Protein AF-A0A1I7U1T1-F1 (afdb_monomer)

Foldseek 3Di:
DPAWAWDDDPQFKIWTDRPDDDIQIEGEDQDDPDDDWDWDDFPNDTWTWDQDPRNYIYIHDPDRRVCVVSVVVVVCVVVVNDHDDPDDDLVVDDLVVNLVVLQPDDPLRLVVQLQVDVSSLVSSQVRYDQDPQWAWEDEQFWIWTDDPPDIAIEGEAADDPDDADWTQQLHRIWGKDDDPVHSYIYTHDNGSNVVRVSNQVSCCSRNVDAHAEYEAEAPVSVVSVVVSCVVPVAHQEYEYAYAPPDPHHDDLVNVVCCLLVDPHQEYEYAYHDPDAREDQQQQDEHQYYYYQHDQRDALNNVQNYQYQEYYYHYHADELLSQLVNVVSVLAVTNVNYFKYKHFHPDDDVCNNCPPFPWDKDQLAWEDDVDIDGIFTWGAHPVGWIKTWDDPVRMIIIGTDDSVRDSYHYPPPD

Nearest PDB structures (foldseek):
  2a19-assembly1_A  TM=2.020E-01  e=6.392E-01  Saccharomyces cerevisiae
  9dh3-assembly1_D  TM=4.709E-01  e=7.051E+00  Homo sapiens
  4ixn-assembly1_A  TM=2.475E-01  e=5.082E+00  Escherichia coli K-12

InterPro domains:
  IPR001810 F-box domain [PF00646] (90-131)
  IPR001810 F-box domain [PS50181] (87-138)
  IPR012885 Sdz-33, F-box domain [PF07735] (289-342)

pLDDT: mean 84.02, std 12.21, range [40.25, 98.19]

Radius of gyration: 30.47 Å; Cα contacts (8 Å, |Δi|>4): 760; chains: 1; bounding box: 80×49×73 Å

Solvent-accessible surface area (backbone atoms only — not comparable to full-atom values): 22756 Å² total; per-residue (Å²): 131,92,60,51,41,74,47,74,56,78,71,47,30,38,34,40,35,58,88,60,97,66,54,42,35,39,39,53,37,76,73,84,90,69,89,89,58,47,77,49,74,58,96,90,40,81,35,43,32,46,80,48,99,74,49,32,36,40,36,51,34,98,59,49,62,77,49,42,54,58,53,50,50,53,49,26,63,76,69,70,40,72,81,78,77,83,80,81,58,70,94,72,49,58,68,69,60,42,27,56,54,47,58,70,44,53,74,45,56,48,49,57,49,30,37,75,35,75,67,41,29,52,49,49,45,71,49,40,72,82,70,88,60,63,42,30,36,37,36,53,37,29,44,35,43,32,47,81,93,46,62,29,40,37,38,33,36,65,60,67,92,68,92,57,53,74,36,44,57,78,79,45,78,30,40,40,51,72,47,96,90,46,57,37,38,39,40,36,21,91,50,21,50,58,44,32,53,40,46,51,53,41,47,28,66,51,67,71,50,66,68,34,29,45,44,27,65,37,60,75,24,53,57,55,50,53,54,49,45,73,77,36,90,68,41,51,31,40,35,41,41,41,50,74,89,45,95,57,65,66,54,70,67,59,53,49,49,53,63,71,67,54,79,33,43,23,42,38,36,31,39,43,68,90,60,95,56,75,70,83,62,43,77,46,74,34,48,32,43,35,34,61,33,42,72,49,78,48,66,62,29,62,60,42,28,44,27,29,30,41,39,36,65,55,38,59,39,46,32,53,52,50,27,52,51,52,52,41,40,43,74,63,37,49,83,63,45,41,39,40,36,38,27,40,72,58,93,45,65,68,52,36,45,62,95,53,82,64,45,81,36,68,77,40,32,39,39,60,102,54,82,44,66,46,28,39,33,38,69,26,90,88,76,50,44,32,35,34,46,76,58,87,54,37,39,42,38,37,46,54,60,92,85,64,60,48,67,45,74,64,86,82,123

Organism: NCBI:txid1561998

Secondary structure (DSSP, 8-state):
----EEEE-TTSEEEEE-SSS-EEEEEEESS---SS-EEEEETTEEEEEEEETTTEEEEE-SSHHHHHHHHHHHHHHHHT---------GGGS-HHHHHHHHHHS-HHHHHHHHHH-HHHHHHHHHHS---S-EEEEEETTEEEEEETTEEEEEEEEE--SS--EEEEETTEEEEEEEETTTTEEEEEESSHHHHHHHHHHHHHHHH---EEEEEE-STTHHHHHHHHHHHSS--SEEEEEEETTSSSPPPHHHHHHHHHH---SEEEEEEE-SS----S----B-SEEEEEE-S---HHHHHH-B-SEEEEEEEEE-HHHHHHHHHHHHTT-STT--EEEEEES---HHHHHTT---EEEEEEEEESSSEEEEEEEEE-TTS-EEEEEEETTEEEEEEPPTT--SEEE-TT-

Sequence (413 aa):
MKNLRIITIGNFKFQINDGDINNLEFHQSSEILNRDLKEMVIDGNSIRYELKEDNIVTTYWTAPVDRTMDLIEYISDLFNIQVEVISFYLFRLPHIVSKMIIDSMNAYEQLLISLCSRRAFSVIKSLRRKSKDFIMKVHNDRVFILEGAEQLVSTQLVQDSKRREIVKVNGRPTSFSCNAWKPSIQTYWEEPVVGTKELIEHMTSLFGVQVNSVLISNNSGTELLNWVLRRQRTIVMLQVSFSDSTEKQFEPEDLKNLIMECAAAKIQLTIQHSKPFEIQDLHKRFKVFQSLRGTWITVDNLMTLDCICIVIKEKRFTCAEMNRFIKHWVNGGSPRLKVFQVKLTEENDEALFEGIDAQWNIEKVCVSESRHNGFFEVFRSDGRTAGFQIYFPFFWFGVWPIDNRNLFELGVF

Mean predicted aligned error: 13.27 Å

Structure (mmCIF, N/CA/C/O backbone):
data_AF-A0A1I7U1T1-F1
#
_entry.id   AF-A0A1I7U1T1-F1
#
loop_
_atom_site.group_PDB
_atom_site.id
_atom_site.type_symbol
_atom_site.label_atom_id
_atom_site.label_alt_id
_atom_site.label_comp_id
_atom_site.label_asym_id
_atom_site.label_entity_id
_atom_site.label_seq_id
_atom_site.pdbx_PDB_ins_code
_atom_site.Cartn_x
_atom_site.Cartn_y
_atom_site.Cartn_z
_atom_site.occupancy
_atom_site.B_iso_or_equiv
_atom_site.auth_seq_id
_atom_site.auth_comp_id
_atom_site.auth_asym_id
_atom_site.auth_atom_id
_atom_site.pdbx_PDB_model_num
ATOM 1 N N . MET A 1 1 ? -52.903 15.370 36.433 1.00 52.78 1 MET A N 1
ATOM 2 C CA . MET A 1 1 ? -52.805 14.228 35.507 1.00 52.78 1 MET A CA 1
ATOM 3 C C . MET A 1 1 ? -51.846 13.241 36.143 1.00 52.78 1 MET A C 1
ATOM 5 O O . MET A 1 1 ? -50.659 13.526 36.229 1.00 52.78 1 MET A O 1
ATOM 9 N N . LYS A 1 2 ? -52.364 12.200 36.801 1.00 50.09 2 LYS A N 1
ATOM 10 C CA . LYS A 1 2 ? -51.526 11.161 37.416 1.00 50.09 2 LYS A CA 1
ATOM 11 C C . LYS A 1 2 ? -51.471 10.040 36.385 1.00 50.09 2 LYS A C 1
ATOM 13 O O . LYS A 1 2 ? -52.471 9.339 36.298 1.00 50.09 2 LYS A O 1
ATOM 18 N N . ASN A 1 3 ? -50.349 9.937 35.660 1.00 62.47 3 ASN A N 1
ATOM 19 C CA . ASN A 1 3 ? -49.957 8.896 34.680 1.00 62.47 3 ASN A CA 1
ATOM 20 C C . ASN A 1 3 ? -49.601 9.400 33.264 1.00 62.47 3 ASN A C 1
ATOM 22 O O . ASN A 1 3 ? -49.667 8.623 32.313 1.00 62.47 3 ASN A O 1
ATOM 26 N N . LEU A 1 4 ? -49.125 10.640 33.121 1.00 66.25 4 LEU A N 1
ATOM 27 C CA . LEU A 1 4 ? -48.494 11.076 31.874 1.00 66.25 4 LEU A CA 1
ATOM 28 C C . LEU A 1 4 ? -47.218 10.259 31.595 1.00 66.25 4 LEU A C 1
ATOM 30 O O . LEU A 1 4 ? -46.378 10.092 32.480 1.00 66.25 4 LEU A O 1
ATOM 34 N N . ARG A 1 5 ? -47.072 9.754 30.367 1.00 67.62 5 ARG A N 1
ATOM 35 C CA . ARG A 1 5 ? -45.897 9.020 29.870 1.00 67.62 5 ARG A CA 1
ATOM 36 C C . ARG A 1 5 ? -45.367 9.670 28.600 1.00 67.62 5 ARG A C 1
ATOM 38 O O . ARG A 1 5 ? -46.158 10.061 27.744 1.00 67.62 5 ARG A O 1
ATOM 45 N N . ILE A 1 6 ? -44.042 9.719 28.464 1.00 72.75 6 ILE A N 1
ATOM 46 C CA . ILE A 1 6 ? -43.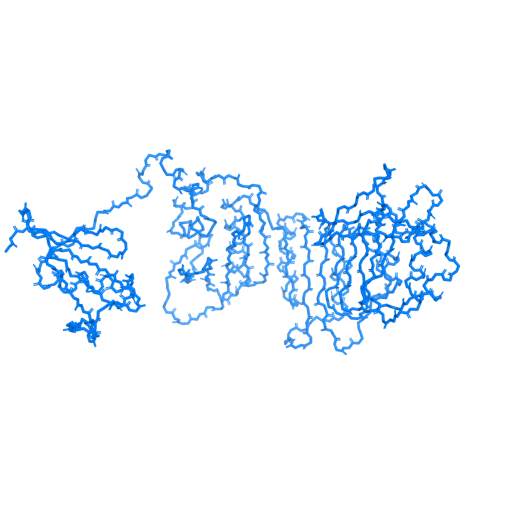366 10.115 27.223 1.00 72.75 6 ILE A CA 1
ATOM 47 C C . ILE A 1 6 ? -42.885 8.862 26.492 1.00 72.75 6 ILE A C 1
ATOM 49 O O . ILE A 1 6 ? -42.247 7.998 27.089 1.00 72.75 6 ILE A O 1
ATOM 53 N N . ILE A 1 7 ? -43.173 8.771 25.194 1.00 69.56 7 ILE A N 1
ATOM 54 C CA . ILE A 1 7 ? -42.698 7.694 24.317 1.00 69.56 7 ILE A CA 1
ATOM 55 C C . ILE A 1 7 ? -41.944 8.321 23.149 1.00 69.56 7 ILE A C 1
ATOM 57 O O . ILE A 1 7 ? -42.519 9.116 22.407 1.00 69.56 7 ILE A O 1
ATOM 61 N N . THR A 1 8 ? -40.678 7.953 22.955 1.00 66.75 8 THR A N 1
ATOM 62 C CA . THR A 1 8 ? -39.894 8.360 21.781 1.00 66.75 8 THR A CA 1
ATOM 63 C C . THR A 1 8 ? -40.108 7.379 20.624 1.00 66.75 8 THR A C 1
ATOM 65 O O . THR A 1 8 ? -40.184 6.165 20.814 1.00 66.75 8 THR A O 1
ATOM 68 N N . ILE A 1 9 ? -40.241 7.901 19.405 1.00 64.00 9 ILE A N 1
ATOM 69 C CA . ILE A 1 9 ? -40.430 7.128 18.172 1.00 64.00 9 ILE A CA 1
ATOM 70 C C . ILE A 1 9 ? -39.353 7.582 17.184 1.00 64.00 9 ILE A C 1
ATOM 72 O O . ILE A 1 9 ? -39.501 8.579 16.479 1.00 64.00 9 ILE A O 1
ATOM 76 N N . GLY A 1 10 ? -38.237 6.852 17.149 1.00 62.84 10 GLY A N 1
ATOM 77 C CA . GLY A 1 10 ? -37.040 7.289 16.426 1.00 62.84 10 GLY A CA 1
ATOM 78 C C . GLY A 1 10 ? -36.403 8.530 17.063 1.00 62.84 10 GLY A C 1
ATOM 79 O O . GLY A 1 10 ? -36.582 8.784 18.251 1.00 62.84 10 GLY A O 1
ATOM 80 N N . ASN A 1 11 ? -35.656 9.302 16.269 1.00 64.94 11 ASN A N 1
ATOM 81 C CA . ASN A 1 11 ? -34.857 10.428 16.776 1.00 64.94 11 ASN A CA 1
ATOM 82 C C . ASN A 1 11 ? -35.564 11.790 16.709 1.00 64.94 11 ASN A C 1
ATOM 84 O O . ASN A 1 11 ? -35.043 12.756 17.244 1.00 64.94 11 ASN A O 1
ATOM 88 N N . PHE A 1 12 ? -36.707 11.892 16.024 1.00 70.06 12 PHE A N 1
ATOM 89 C CA . PHE A 1 12 ? -37.331 13.183 15.681 1.00 70.06 12 PHE A CA 1
ATOM 90 C C . PHE A 1 12 ? -38.792 13.294 16.111 1.00 70.06 12 PHE A C 1
ATOM 92 O O . PHE A 1 12 ? -39.474 14.257 15.759 1.00 70.06 12 PHE A O 1
ATOM 99 N N . LYS A 1 13 ? -39.294 12.292 16.834 1.00 75.62 13 LYS A N 1
ATOM 100 C CA . LYS A 1 13 ? -40.685 12.236 17.258 1.00 75.62 13 LYS A CA 1
ATOM 101 C C . LYS A 1 13 ? -40.793 11.688 18.670 1.00 75.62 13 LYS A C 1
ATOM 103 O O . LYS A 1 13 ? -40.161 10.688 19.005 1.00 75.62 13 LYS A O 1
ATOM 108 N N . PHE A 1 14 ? -41.637 12.310 19.480 1.00 75.69 14 PHE A N 1
ATOM 109 C CA . PHE A 1 14 ? -42.070 11.743 20.752 1.00 75.69 14 PHE A CA 1
ATOM 110 C C . PHE A 1 14 ? -43.516 12.135 21.054 1.00 75.69 14 PHE A C 1
ATOM 112 O O . PHE A 1 14 ? -44.048 13.083 20.484 1.00 75.69 14 PHE A O 1
ATOM 119 N N . GLN A 1 15 ? -44.176 11.367 21.911 1.00 78.75 15 GLN A N 1
ATOM 120 C CA . GLN A 1 15 ? -45.582 11.544 22.267 1.00 78.75 15 GLN A CA 1
ATOM 121 C C . GLN A 1 15 ? -45.732 11.637 23.781 1.00 78.75 15 GLN A C 1
ATOM 123 O O . GLN A 1 15 ? -45.033 10.927 24.504 1.00 78.75 15 GLN A O 1
ATOM 128 N N . ILE A 1 16 ? -46.665 12.472 24.238 1.00 75.31 16 ILE A N 1
ATOM 129 C CA . ILE A 1 16 ? -47.130 12.529 25.626 1.00 75.31 16 ILE A CA 1
ATOM 130 C C . ILE A 1 16 ? -48.532 11.923 25.682 1.00 75.31 16 ILE A C 1
ATOM 132 O O . ILE A 1 16 ? -49.411 12.342 24.927 1.00 75.31 16 ILE A O 1
ATOM 136 N N . ASN A 1 17 ? -48.741 10.957 26.574 1.00 72.44 17 ASN A N 1
ATOM 137 C CA . ASN A 1 17 ? -50.009 10.241 26.729 1.00 72.44 17 ASN A CA 1
ATOM 138 C C . ASN A 1 17 ? -50.405 10.150 28.217 1.00 72.44 17 ASN A C 1
ATOM 140 O O . ASN A 1 17 ? -49.553 9.800 29.029 1.00 72.44 17 ASN A O 1
ATOM 144 N N . ASP A 1 18 ? -51.666 10.436 28.570 1.00 68.94 18 ASP A N 1
ATOM 145 C CA . ASP A 1 18 ? -52.227 10.325 29.943 1.00 68.94 18 ASP A CA 1
ATOM 146 C C . ASP A 1 18 ? -53.026 9.022 30.183 1.00 68.94 18 ASP A C 1
ATOM 148 O O . ASP A 1 18 ? -53.716 8.865 31.185 1.00 68.94 18 ASP A O 1
ATOM 152 N N . GLY A 1 19 ? -52.971 8.066 29.253 1.00 61.00 19 GLY A N 1
ATOM 153 C CA . GLY A 1 19 ? -53.691 6.790 29.318 1.00 61.00 19 GLY A CA 1
ATOM 154 C C . GLY A 1 19 ? -55.063 6.781 28.634 1.00 61.00 19 GLY A C 1
ATOM 155 O O . GLY A 1 19 ? -55.528 5.700 28.282 1.00 61.00 19 GLY A O 1
ATOM 156 N N . ASP A 1 20 ? -55.653 7.947 28.355 1.00 54.53 20 ASP A N 1
ATOM 157 C CA . ASP A 1 20 ? -56.870 8.122 27.550 1.00 54.53 20 ASP A CA 1
ATOM 158 C C . ASP A 1 20 ? -56.572 9.012 26.333 1.00 54.53 20 ASP A C 1
ATOM 160 O O . ASP A 1 20 ? -56.052 10.105 26.520 1.00 54.53 20 ASP A O 1
ATOM 164 N N . ILE A 1 21 ? -56.911 8.506 25.131 1.00 52.06 21 ILE A N 1
ATOM 165 C CA . ILE A 1 21 ? -57.000 9.006 23.722 1.00 52.06 21 ILE A CA 1
ATOM 166 C C . ILE A 1 21 ? -56.372 10.374 23.310 1.00 52.06 21 ILE A C 1
ATOM 168 O O . ILE A 1 21 ? -56.041 10.553 22.138 1.00 52.06 21 ILE A O 1
ATOM 172 N N . ASN A 1 22 ? -56.142 11.328 24.205 1.00 56.62 22 ASN A N 1
ATOM 173 C CA . ASN A 1 22 ? -55.476 12.603 23.944 1.00 56.62 22 ASN A CA 1
ATOM 174 C C . ASN A 1 22 ? -53.946 12.444 23.923 1.00 56.62 22 ASN A C 1
ATOM 176 O O . ASN A 1 22 ? -53.272 12.605 24.940 1.00 56.62 22 ASN A O 1
ATOM 180 N N . ASN A 1 23 ? -53.397 12.161 22.741 1.00 68.12 23 ASN A N 1
ATOM 181 C CA . ASN A 1 23 ? -51.955 12.157 22.502 1.00 68.12 23 ASN A CA 1
ATOM 182 C C . ASN A 1 23 ? -51.503 13.540 22.015 1.00 68.12 23 ASN A C 1
ATOM 184 O O . ASN A 1 23 ? -51.962 13.996 20.969 1.00 68.12 23 ASN A O 1
ATOM 188 N N . LEU A 1 24 ? -50.588 14.186 22.744 1.00 77.94 24 LEU A N 1
ATOM 189 C CA . LEU A 1 24 ? -49.848 15.337 22.220 1.00 77.94 24 LEU A CA 1
ATOM 190 C C . LEU A 1 24 ? -48.584 14.804 21.544 1.00 77.94 24 LEU A C 1
ATOM 192 O O . LEU A 1 24 ? -47.778 14.116 22.174 1.00 77.94 24 LEU A O 1
ATOM 196 N N . GLU A 1 25 ? -48.424 15.079 20.258 1.00 81.31 25 GLU A N 1
ATOM 197 C CA . GLU A 1 25 ? -47.352 14.517 19.444 1.00 81.31 25 GLU A CA 1
ATOM 198 C C . GLU A 1 25 ? -46.368 15.606 19.033 1.00 81.31 25 GLU A C 1
ATOM 200 O O . GLU A 1 25 ? -46.745 16.616 18.454 1.00 81.31 25 GLU A O 1
ATOM 205 N N . PHE A 1 26 ? -45.089 15.397 19.310 1.00 80.56 26 PHE A N 1
ATOM 206 C CA . PHE A 1 26 ? -44.037 16.339 18.969 1.00 80.56 26 PHE A CA 1
ATOM 207 C C . PHE A 1 26 ? -43.254 15.824 17.780 1.00 80.56 26 PHE A C 1
ATOM 209 O O . PHE A 1 26 ? -42.728 14.711 17.806 1.00 80.56 26 PHE A O 1
ATOM 216 N N . HIS A 1 27 ? -43.173 16.645 16.740 1.00 81.31 27 HIS A N 1
ATOM 217 C CA . HIS A 1 27 ? -42.327 16.433 15.572 1.00 81.31 27 HIS A CA 1
ATOM 218 C C . HIS A 1 27 ? -41.188 17.428 15.588 1.00 81.31 27 HIS A C 1
ATOM 220 O O . HIS A 1 27 ? -41.337 18.570 16.028 1.00 81.31 27 HIS A O 1
ATOM 226 N N . GLN A 1 28 ? -40.060 17.006 15.046 1.00 76.19 28 GLN A N 1
ATOM 227 C CA . GLN A 1 28 ? -38.912 17.868 14.873 1.00 76.19 28 GLN A CA 1
ATOM 228 C C . GLN A 1 28 ? -38.510 17.918 13.417 1.00 76.19 28 GLN A C 1
ATOM 230 O O . GLN A 1 28 ? -38.406 16.892 12.747 1.00 76.19 28 GLN A O 1
ATOM 235 N N . SER A 1 29 ? -38.275 19.133 12.942 1.00 73.50 29 SER A N 1
ATOM 236 C CA . SER A 1 29 ? -37.870 19.388 11.569 1.00 73.50 29 SER A CA 1
ATOM 237 C C . SER A 1 29 ? -36.747 20.415 11.536 1.00 73.50 29 SER A C 1
ATOM 239 O O . SER A 1 29 ? -36.718 21.352 12.332 1.00 73.50 29 SER A O 1
ATOM 241 N N . SER A 1 30 ? -35.826 20.261 10.591 1.00 71.69 30 SER A N 1
ATOM 242 C CA . SER A 1 30 ? -34.858 21.302 10.230 1.00 71.69 30 SER A CA 1
ATOM 243 C C . SER A 1 30 ? -35.383 22.242 9.139 1.00 71.69 30 SER A C 1
ATOM 245 O O . SER A 1 30 ? -34.770 23.270 8.863 1.00 71.69 30 SER A O 1
ATOM 247 N N . GLU A 1 31 ? -36.508 21.904 8.507 1.00 68.50 31 GLU A N 1
ATOM 248 C CA . GLU A 1 31 ? -37.096 22.654 7.398 1.00 68.50 31 GLU A CA 1
ATOM 249 C C . GLU A 1 31 ? -38.289 23.481 7.873 1.00 68.50 31 GLU A C 1
ATOM 251 O O . GLU A 1 31 ? -39.312 22.934 8.284 1.00 68.50 31 GLU A O 1
ATOM 256 N N . ILE A 1 32 ? -38.160 24.807 7.793 1.00 70.12 32 ILE A N 1
ATOM 257 C CA . ILE A 1 32 ? -39.227 25.756 8.116 1.00 70.12 32 ILE A CA 1
ATOM 258 C C . ILE A 1 32 ? -40.143 25.898 6.896 1.00 70.12 32 ILE A C 1
ATOM 260 O O . ILE A 1 32 ? -39.775 26.529 5.906 1.00 70.12 32 ILE A O 1
ATOM 264 N N . LEU A 1 33 ? -41.339 25.311 6.971 1.00 61.72 33 LEU A N 1
ATOM 265 C CA . LEU A 1 33 ? -42.315 25.310 5.873 1.00 61.72 33 LEU A CA 1
ATOM 266 C C . LEU A 1 33 ? -43.307 26.485 5.936 1.00 61.72 33 LEU A C 1
ATOM 268 O O . LEU A 1 33 ? -43.929 26.810 4.927 1.00 61.72 33 LEU A O 1
ATOM 272 N N . ASN A 1 34 ? -43.439 27.140 7.093 1.00 64.88 34 ASN A N 1
ATOM 273 C CA . ASN A 1 34 ? -44.431 28.185 7.345 1.00 64.88 34 ASN A CA 1
ATOM 274 C C . ASN A 1 34 ? -43.779 29.471 7.889 1.00 64.88 34 ASN A C 1
ATOM 276 O O . ASN A 1 34 ? -42.744 29.411 8.553 1.00 64.88 34 ASN A O 1
ATOM 280 N N . ARG A 1 35 ? -44.354 30.645 7.587 1.00 60.69 35 ARG A N 1
ATOM 281 C CA . ARG A 1 35 ? -43.779 31.956 7.965 1.00 60.69 35 ARG A CA 1
ATOM 282 C C . ARG A 1 35 ? -44.313 32.506 9.291 1.00 60.69 35 ARG A C 1
ATOM 284 O O . ARG A 1 35 ? -43.592 33.258 9.940 1.00 60.69 35 ARG A O 1
ATOM 291 N N . ASP A 1 36 ? -45.495 32.071 9.722 1.00 71.50 36 ASP A N 1
ATOM 292 C CA . ASP A 1 36 ? -46.145 32.527 10.959 1.00 71.50 36 ASP A CA 1
ATOM 293 C C . ASP A 1 36 ? -45.933 31.518 12.099 1.00 71.50 36 ASP A C 1
ATOM 295 O O . ASP A 1 36 ? -46.851 30.824 12.539 1.00 71.50 36 ASP A O 1
ATOM 299 N N . LEU A 1 37 ? -44.684 31.397 12.557 1.00 78.06 37 LEU A N 1
ATOM 300 C CA . LEU A 1 37 ? -44.305 30.487 13.643 1.00 78.06 37 LEU A CA 1
ATOM 301 C C . LEU A 1 37 ? -44.375 31.173 15.010 1.00 78.06 37 LEU A C 1
ATOM 303 O O . LEU A 1 37 ? -44.003 32.337 15.157 1.00 78.06 37 LEU A O 1
ATOM 307 N N . LYS A 1 38 ? -44.801 30.424 16.031 1.00 81.50 38 LYS A N 1
ATOM 308 C CA . LYS A 1 38 ? -44.732 30.859 17.433 1.00 81.50 38 LYS A CA 1
ATOM 309 C C . LYS A 1 38 ? -43.335 30.587 17.983 1.00 81.50 38 LYS A C 1
ATOM 311 O O . LYS A 1 38 ? -42.673 29.656 17.533 1.00 81.50 38 LYS A O 1
ATOM 316 N N . GLU A 1 39 ? -42.898 31.366 18.968 1.00 81.00 39 GLU A N 1
ATOM 317 C CA . GLU A 1 39 ? -41.609 31.168 19.642 1.00 81.00 39 GLU A CA 1
ATOM 318 C C . GLU A 1 39 ? -41.803 30.705 21.093 1.00 81.00 39 GLU A C 1
ATOM 320 O O . GLU A 1 39 ? -42.707 31.167 21.792 1.00 81.00 39 GLU A O 1
ATOM 325 N N . MET A 1 40 ? -40.966 29.768 21.535 1.00 80.12 40 MET A N 1
ATOM 326 C CA . MET A 1 40 ? -40.817 29.347 22.930 1.00 80.12 40 MET A CA 1
ATOM 327 C C . MET A 1 40 ? -39.340 29.390 23.319 1.00 80.12 40 MET A C 1
ATOM 329 O O . MET A 1 40 ? -38.479 29.212 22.463 1.00 80.12 40 MET A O 1
ATOM 333 N N . VAL A 1 41 ? -39.033 29.611 24.598 1.00 78.44 41 VAL A N 1
ATOM 334 C CA . VAL A 1 41 ? -37.648 29.650 25.087 1.00 78.44 41 VAL A CA 1
ATOM 335 C C . VAL A 1 41 ? -37.368 28.411 25.931 1.00 78.44 41 VAL A C 1
ATOM 337 O O . VAL A 1 41 ? -38.035 28.212 26.943 1.00 78.44 41 VAL A O 1
ATOM 340 N N . ILE A 1 42 ? -36.370 27.618 25.533 1.00 73.69 42 ILE A N 1
ATOM 341 C CA . ILE A 1 42 ? -35.849 26.473 26.300 1.00 73.69 42 ILE A CA 1
ATOM 342 C C . ILE A 1 42 ? -34.352 26.698 26.515 1.00 73.69 42 ILE A C 1
ATOM 344 O O . ILE A 1 42 ? -33.617 26.958 25.559 1.00 73.69 42 ILE A O 1
ATOM 348 N N . ASP A 1 43 ? -33.917 26.690 27.775 1.00 70.19 43 ASP A N 1
ATOM 349 C CA . ASP A 1 43 ? -32.527 26.928 28.196 1.00 70.19 43 ASP A CA 1
ATOM 350 C C . ASP A 1 43 ? -31.875 28.167 27.565 1.00 70.19 43 ASP A C 1
ATOM 352 O O . ASP A 1 43 ? -30.733 28.161 27.108 1.00 70.19 43 ASP A O 1
ATOM 356 N N . GLY A 1 44 ? -32.641 29.261 27.500 1.00 72.38 44 GLY A N 1
ATOM 357 C CA . GLY A 1 44 ? -32.189 30.536 26.938 1.00 72.38 44 GLY A CA 1
ATOM 358 C C . GLY A 1 44 ? -32.141 30.587 25.406 1.00 72.38 44 GLY A C 1
ATOM 359 O O . GLY A 1 44 ? -31.774 31.621 24.851 1.00 72.38 44 GLY A O 1
ATOM 360 N N . ASN A 1 45 ? -32.546 29.522 24.708 1.00 73.19 45 ASN A N 1
ATOM 361 C CA . ASN A 1 45 ? -32.644 29.485 23.250 1.00 73.19 45 ASN A CA 1
ATOM 362 C C . ASN A 1 45 ? -34.089 29.711 22.791 1.00 73.19 45 ASN A C 1
ATOM 364 O O . ASN A 1 45 ? -34.986 28.998 23.238 1.00 73.19 45 ASN A O 1
ATOM 368 N N . SER A 1 46 ? -34.311 30.656 21.868 1.00 77.94 46 SER A N 1
ATOM 369 C CA . SER A 1 46 ? -35.613 30.811 21.200 1.00 77.94 46 SER A CA 1
ATOM 370 C C . SER A 1 46 ? -35.794 29.738 20.127 1.00 77.94 46 SER A C 1
ATOM 372 O O . SER A 1 46 ? -34.923 29.535 19.276 1.00 77.94 46 SER A O 1
ATOM 374 N N . ILE A 1 47 ? -36.926 29.045 20.182 1.00 79.38 47 ILE A N 1
ATOM 375 C CA . ILE A 1 47 ? -37.285 27.916 19.332 1.00 79.38 47 ILE A CA 1
ATOM 376 C C . ILE A 1 47 ? -38.617 28.218 18.690 1.00 79.38 47 ILE A C 1
ATOM 378 O O . ILE A 1 47 ? -39.592 28.560 19.361 1.00 79.38 47 ILE A O 1
ATOM 382 N N . ARG A 1 48 ? -38.666 28.039 17.376 1.00 84.06 48 ARG A N 1
ATOM 383 C CA . ARG A 1 48 ? -39.894 28.217 16.618 1.00 84.06 48 ARG A CA 1
ATOM 384 C C . ARG A 1 48 ? -40.693 26.928 16.592 1.00 84.06 48 ARG A C 1
ATOM 386 O O . ARG A 1 48 ? -40.126 25.847 16.429 1.00 84.06 48 ARG A O 1
ATOM 393 N N . TYR A 1 49 ? -42.006 27.045 16.707 1.00 84.75 49 TYR A N 1
ATOM 394 C CA . TYR A 1 49 ? -42.914 25.915 16.621 1.00 84.75 49 TYR A CA 1
ATOM 395 C C . TYR A 1 49 ? -44.233 26.286 15.943 1.00 84.75 49 TYR A C 1
ATOM 397 O O . TYR A 1 49 ? -44.658 27.445 15.941 1.00 84.75 49 TYR A O 1
ATOM 405 N N . GLU A 1 50 ? -44.895 25.274 15.393 1.00 85.38 50 GLU A N 1
ATOM 406 C CA . GLU A 1 50 ? -46.276 25.347 14.926 1.00 85.38 50 GLU A CA 1
ATOM 407 C C . GLU A 1 50 ? -47.138 24.285 15.615 1.00 85.38 50 GLU A C 1
ATOM 409 O O . GLU A 1 50 ? -46.681 23.181 15.919 1.00 85.38 50 GLU A O 1
ATOM 414 N N . LEU A 1 51 ? -48.396 24.644 15.866 1.00 80.00 51 LEU A N 1
ATOM 415 C CA . LEU A 1 51 ? -49.442 23.743 16.341 1.00 80.00 51 LEU A CA 1
ATOM 416 C C . LEU A 1 51 ? -50.311 23.379 15.140 1.00 80.00 51 LEU A C 1
ATOM 418 O O . LEU A 1 51 ? -50.917 24.268 14.541 1.00 80.00 51 LEU A O 1
ATOM 422 N N . LYS A 1 52 ? -50.365 22.095 14.791 1.00 77.94 52 LYS A N 1
ATOM 423 C CA . LYS A 1 52 ? -51.267 21.572 13.758 1.00 77.94 52 LYS A CA 1
ATOM 424 C C . LYS A 1 52 ? -52.587 21.126 14.388 1.00 77.94 52 LYS A C 1
ATOM 426 O O . LYS A 1 52 ? -52.653 20.903 15.595 1.00 77.94 52 LYS A O 1
ATOM 431 N N . GLU A 1 53 ? -53.619 20.986 13.557 1.00 68.00 53 GLU A N 1
ATOM 432 C CA . GLU A 1 53 ? -55.012 20.736 13.972 1.00 68.00 53 GLU A CA 1
ATOM 433 C C . GLU A 1 53 ? -55.210 19.438 14.794 1.00 68.00 53 GLU A C 1
ATOM 435 O O . GLU A 1 53 ? -56.178 19.343 15.542 1.00 68.00 53 GLU A O 1
ATOM 440 N N . ASP A 1 54 ? -54.246 18.507 14.776 1.00 70.56 54 ASP A N 1
ATOM 441 C CA . ASP A 1 54 ? -54.329 17.182 15.417 1.00 70.56 54 ASP A CA 1
ATOM 442 C C . ASP A 1 54 ? -53.484 17.020 16.701 1.00 70.56 54 ASP A C 1
ATOM 444 O O . ASP A 1 54 ? -52.915 15.955 16.936 1.00 70.56 54 ASP A O 1
ATOM 448 N N . ASN A 1 55 ? -53.334 18.057 17.537 1.00 75.69 55 ASN A N 1
ATOM 449 C CA . ASN A 1 55 ? -52.453 18.006 18.726 1.00 75.69 55 ASN A CA 1
ATOM 450 C C . ASN A 1 55 ? -50.984 17.671 18.379 1.00 75.69 55 ASN A C 1
ATOM 452 O O . ASN A 1 55 ? -50.236 17.129 19.197 1.00 75.69 55 ASN A O 1
ATOM 456 N N . ILE A 1 56 ? -50.559 18.010 17.159 1.00 78.38 56 ILE A N 1
ATOM 457 C CA . ILE A 1 56 ? -49.175 17.850 16.716 1.00 78.38 56 ILE A CA 1
ATOM 458 C C . ILE A 1 56 ? -48.451 19.184 16.879 1.00 78.38 56 ILE A C 1
ATOM 460 O O . ILE A 1 56 ? -48.813 20.186 16.260 1.00 78.38 56 ILE A O 1
ATOM 464 N N . VAL A 1 57 ? -47.390 19.186 17.676 1.00 83.25 57 VAL A N 1
ATOM 465 C CA . VAL A 1 57 ? -46.462 20.303 17.827 1.00 83.25 57 VAL A CA 1
ATOM 466 C C . VAL A 1 57 ? -45.237 20.017 16.970 1.00 83.25 57 VAL A C 1
ATOM 468 O O . VAL A 1 57 ? -44.462 19.113 17.269 1.00 83.25 57 VAL A O 1
ATOM 471 N N . THR A 1 58 ? -45.029 20.780 15.900 1.00 81.19 58 THR A N 1
ATOM 472 C CA . THR A 1 58 ? -43.776 20.697 15.135 1.00 81.19 58 THR A CA 1
ATOM 473 C C . THR A 1 58 ? -42.828 21.778 15.628 1.00 81.19 58 THR A C 1
ATOM 475 O O . THR A 1 58 ? -43.153 22.960 15.564 1.00 81.19 58 THR A O 1
ATOM 478 N N . THR A 1 59 ? -41.668 21.375 16.135 1.00 81.25 59 THR A N 1
ATOM 479 C CA . THR A 1 59 ? -40.601 22.270 16.599 1.00 81.25 59 THR A CA 1
ATOM 480 C C . THR A 1 59 ? -39.467 22.295 15.580 1.00 81.25 59 THR A C 1
ATOM 482 O O . THR A 1 59 ? -39.125 21.266 14.989 1.00 81.25 59 THR A O 1
ATOM 485 N N . TYR A 1 60 ? -38.900 23.477 15.349 1.00 78.75 60 TYR A N 1
ATOM 486 C CA . TYR A 1 60 ? -37.883 23.681 14.324 1.00 78.75 60 TYR A CA 1
ATOM 487 C C . TYR A 1 60 ? -36.519 23.932 14.944 1.00 78.75 60 TYR A C 1
ATOM 489 O O . TYR A 1 60 ? -36.321 24.913 15.665 1.00 78.75 60 TYR A O 1
ATOM 497 N N . TRP A 1 61 ? -35.571 23.057 14.620 1.00 72.88 61 TRP A N 1
ATOM 498 C CA . TRP A 1 61 ? -34.237 23.054 15.208 1.00 72.88 61 TRP A CA 1
ATOM 499 C C . TRP A 1 61 ? -33.164 23.053 14.130 1.00 72.88 61 TRP A C 1
ATOM 501 O O . TRP A 1 61 ? -33.266 22.356 13.124 1.00 72.88 61 TRP A O 1
ATOM 511 N N . THR A 1 62 ? -32.076 23.776 14.383 1.00 67.81 62 THR A N 1
ATOM 512 C CA . THR A 1 62 ? -30.870 23.721 13.545 1.00 67.81 62 THR A CA 1
ATOM 513 C C . THR A 1 62 ? -30.110 22.398 13.697 1.00 67.81 62 THR A C 1
ATOM 515 O O . THR A 1 62 ? -29.451 21.972 12.754 1.00 67.81 62 THR A O 1
ATOM 518 N N . ALA A 1 63 ? -30.224 21.732 14.854 1.00 65.38 63 ALA A N 1
ATOM 519 C CA . ALA A 1 63 ? -29.646 20.417 15.153 1.00 65.38 63 ALA A CA 1
ATOM 520 C C . ALA A 1 63 ? -30.660 19.565 15.955 1.00 65.38 63 ALA A C 1
ATOM 522 O O . ALA A 1 63 ? -30.662 19.614 17.184 1.00 65.38 63 ALA A O 1
ATOM 523 N N . PRO A 1 64 ? -31.570 18.838 15.282 1.00 59.91 64 PRO A N 1
ATOM 524 C CA . PRO A 1 64 ? -32.750 18.271 15.938 1.00 59.91 64 PRO A CA 1
ATOM 525 C C . PRO A 1 64 ? -32.459 17.129 16.933 1.00 59.91 64 PRO A C 1
ATOM 527 O O . PRO A 1 64 ? -33.088 17.075 17.981 1.00 59.91 64 PRO A O 1
ATOM 530 N N . VAL A 1 65 ? -31.466 16.262 16.699 1.00 59.25 65 VAL A N 1
ATOM 531 C CA . VAL A 1 65 ? -31.204 15.113 17.601 1.00 59.25 65 VAL A CA 1
ATOM 532 C C . VAL A 1 65 ? -30.726 15.551 18.990 1.00 59.25 65 VAL A C 1
ATOM 534 O O . VAL A 1 65 ? -31.306 15.131 19.987 1.00 59.25 65 VAL A O 1
ATOM 537 N N . ASP A 1 66 ? -29.710 16.415 1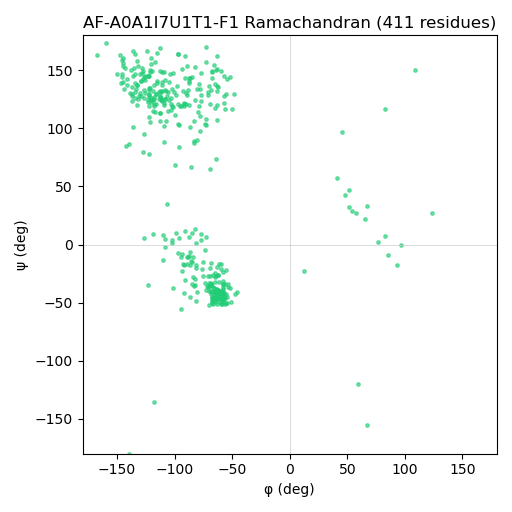9.065 1.00 58.84 66 ASP A N 1
ATOM 538 C CA . ASP A 1 66 ? -29.144 16.862 20.348 1.00 58.84 66 ASP A CA 1
ATOM 539 C C . ASP A 1 66 ? -30.187 17.624 21.176 1.00 58.84 66 ASP A C 1
ATOM 541 O O . ASP A 1 66 ? -30.306 17.429 22.380 1.00 58.84 66 ASP A O 1
ATOM 545 N N . ARG A 1 67 ? -31.018 18.424 20.501 1.00 67.25 67 ARG A N 1
ATOM 546 C CA . ARG A 1 67 ? -32.034 19.266 21.140 1.00 67.25 67 ARG A CA 1
ATOM 547 C C . ARG A 1 67 ? -33.367 18.562 21.390 1.00 67.25 67 ARG A C 1
ATOM 549 O O . ARG A 1 67 ? -34.246 19.112 22.050 1.00 67.25 67 ARG A O 1
ATOM 556 N N . THR A 1 68 ? -33.517 17.328 20.902 1.00 67.44 68 THR A N 1
ATOM 557 C CA . THR A 1 68 ? -34.640 16.459 21.273 1.00 67.44 68 THR A CA 1
ATOM 558 C C . THR A 1 68 ? -34.639 16.194 22.768 1.00 67.44 68 THR A C 1
ATOM 560 O O . THR A 1 68 ? -35.703 16.203 23.381 1.00 67.44 68 THR A O 1
ATOM 563 N N . MET A 1 69 ? -33.457 15.962 23.342 1.00 70.69 69 MET A N 1
ATOM 564 C CA . MET A 1 69 ? -33.326 15.685 24.768 1.00 70.69 69 MET A CA 1
ATOM 565 C C . MET A 1 69 ? -33.673 16.919 25.596 1.00 70.69 69 MET A C 1
ATOM 567 O O . MET A 1 69 ? -34.509 16.793 26.481 1.00 70.69 69 MET A O 1
ATOM 571 N N . ASP A 1 70 ? -33.181 18.106 25.223 1.00 74.88 70 ASP A N 1
ATOM 572 C CA . ASP A 1 70 ? -33.526 19.374 25.891 1.00 74.88 70 ASP A CA 1
ATOM 573 C C . ASP A 1 70 ? -35.051 19.612 25.921 1.00 74.88 70 ASP A C 1
ATOM 575 O O . ASP A 1 70 ? -35.629 19.996 26.937 1.00 74.88 70 ASP A O 1
ATOM 579 N N . LEU A 1 71 ? -35.740 19.342 24.805 1.00 76.62 71 LEU A N 1
ATOM 580 C CA . LEU A 1 71 ? -37.196 19.480 24.722 1.00 76.62 71 LEU A CA 1
ATOM 581 C C . LEU A 1 71 ? -37.933 18.431 25.571 1.00 76.62 71 LEU A C 1
ATOM 583 O O . LEU A 1 71 ? -38.935 18.755 26.208 1.00 76.62 71 LEU A O 1
ATOM 587 N N . ILE A 1 72 ? -37.458 17.182 25.578 1.00 75.62 72 ILE A N 1
ATOM 588 C CA . ILE A 1 72 ? -38.022 16.113 26.413 1.00 75.62 72 ILE A CA 1
ATOM 589 C C . ILE A 1 72 ? -37.822 16.436 27.897 1.00 75.62 72 ILE A C 1
ATOM 591 O O . ILE A 1 72 ? -38.758 16.245 28.672 1.00 75.62 72 ILE A O 1
ATOM 595 N N . GLU A 1 73 ? -36.656 16.947 28.292 1.00 76.94 73 GLU A N 1
ATOM 596 C CA . GLU A 1 73 ? -36.354 17.374 29.663 1.00 76.94 73 GLU A CA 1
ATOM 597 C C . GLU A 1 73 ? -37.262 18.531 30.088 1.00 76.94 73 GLU A C 1
ATOM 599 O O . GLU A 1 73 ? -37.985 18.398 31.073 1.00 76.94 73 GLU A O 1
ATOM 604 N N . TYR A 1 74 ? -37.347 19.596 29.282 1.00 79.25 74 TYR A N 1
ATOM 605 C CA . TYR A 1 74 ? -38.234 20.735 29.543 1.00 79.25 74 TYR A CA 1
ATOM 606 C C . TYR A 1 74 ? -39.695 20.313 29.747 1.00 79.25 74 TYR A C 1
ATOM 608 O O . TYR A 1 74 ? -40.371 20.764 30.672 1.00 79.25 74 TYR A O 1
ATOM 616 N N . ILE A 1 75 ? -40.200 19.429 28.885 1.00 77.06 75 ILE A N 1
ATOM 617 C CA . ILE A 1 75 ? -41.568 18.909 28.979 1.00 77.06 75 ILE A CA 1
ATOM 618 C C . ILE A 1 75 ? -41.731 18.014 30.209 1.00 77.06 75 ILE A C 1
ATOM 620 O O . ILE A 1 75 ? -42.765 18.076 30.879 1.00 77.06 75 ILE A O 1
ATOM 624 N N . SER A 1 76 ? -40.732 17.188 30.513 1.00 74.88 76 SER A N 1
ATOM 625 C CA . SER A 1 76 ? -40.756 16.318 31.690 1.00 74.88 76 SER A CA 1
ATOM 626 C C . SER A 1 76 ? -40.821 17.137 32.973 1.00 74.88 76 SER A C 1
ATOM 628 O O . SER A 1 76 ? -41.626 16.814 33.845 1.00 74.88 76 SER A O 1
ATOM 630 N N . ASP A 1 77 ? -40.073 18.236 33.048 1.00 76.50 77 ASP A N 1
ATOM 631 C CA . ASP A 1 77 ? -40.112 19.181 34.164 1.00 76.50 77 ASP A CA 1
ATOM 632 C C . ASP A 1 77 ? -41.453 19.919 34.236 1.00 76.50 77 ASP A C 1
ATOM 634 O O . ASP A 1 77 ? -42.077 19.982 35.298 1.00 76.50 77 ASP A O 1
ATOM 638 N N . LEU A 1 78 ? -41.944 20.432 33.101 1.00 79.31 78 LEU A N 1
ATOM 639 C CA . LEU A 1 78 ? -43.194 21.195 33.029 1.00 79.31 78 LEU A CA 1
ATOM 640 C C . LEU A 1 78 ? -44.405 20.374 33.491 1.00 79.31 78 LEU A C 1
ATOM 642 O O . LEU A 1 78 ? -45.290 20.893 34.174 1.00 79.31 78 LEU A O 1
ATOM 646 N N . PHE A 1 79 ? -44.452 19.095 33.114 1.00 73.62 79 PHE A N 1
ATOM 647 C CA . PHE A 1 79 ? -45.566 18.197 33.417 1.00 73.62 79 PHE A CA 1
ATOM 648 C C . PHE A 1 79 ? -45.279 17.222 34.567 1.00 73.62 79 PHE A C 1
ATOM 650 O O . PHE A 1 79 ? -46.140 16.398 34.888 1.00 73.62 79 PHE A O 1
ATOM 657 N N . ASN A 1 80 ? -44.111 17.328 35.209 1.00 71.44 80 ASN A N 1
ATOM 658 C CA . ASN A 1 80 ? -43.650 16.443 36.281 1.00 71.44 80 ASN A CA 1
ATOM 659 C C . ASN A 1 80 ? -43.742 14.947 35.897 1.00 71.44 80 ASN A C 1
ATOM 661 O O . ASN A 1 80 ? -44.287 14.124 36.641 1.00 71.44 80 ASN A O 1
ATOM 665 N N . ILE A 1 81 ? -43.260 14.610 34.697 1.00 69.81 81 ILE A N 1
ATOM 666 C CA . ILE A 1 81 ? -43.287 13.258 34.123 1.00 69.81 81 ILE A CA 1
ATOM 667 C C . ILE A 1 81 ? -42.014 12.507 34.520 1.00 69.81 81 ILE A C 1
ATOM 669 O O . ILE A 1 81 ? -40.905 12.988 34.308 1.00 69.81 81 ILE A O 1
ATOM 673 N N . GLN A 1 82 ? -42.156 11.283 35.037 1.00 59.25 82 GLN A N 1
ATOM 674 C CA . GLN A 1 82 ? -41.020 10.371 35.173 1.00 59.25 82 GLN A CA 1
ATOM 675 C C . GLN A 1 82 ? -40.718 9.717 33.820 1.00 59.25 82 GLN A C 1
ATOM 677 O O . GLN A 1 82 ? -41.516 8.931 33.310 1.00 59.25 82 GLN A O 1
ATOM 682 N N . VAL A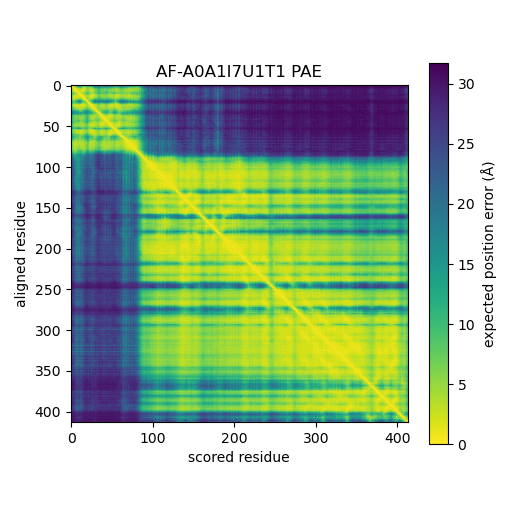 1 83 ? -39.556 10.026 33.241 1.00 55.75 83 VAL A N 1
ATOM 683 C CA . VAL A 1 83 ? -39.071 9.360 32.026 1.00 55.75 83 VAL A CA 1
ATOM 684 C C . VAL A 1 83 ? -38.613 7.942 32.380 1.00 55.75 83 VAL A C 1
ATOM 686 O O . VAL A 1 83 ? -37.531 7.737 32.931 1.00 55.75 83 VAL A O 1
ATOM 689 N N . GLU A 1 84 ? -39.429 6.937 32.061 1.00 48.91 84 GLU A N 1
ATOM 690 C CA . GLU A 1 84 ? -39.016 5.533 32.133 1.00 48.91 84 GLU A CA 1
ATOM 691 C C . GLU A 1 84 ? -38.158 5.178 30.910 1.00 48.91 84 GLU A C 1
ATOM 693 O O . GLU A 1 84 ? -38.657 4.862 29.830 1.00 48.91 84 GLU A O 1
ATOM 698 N N . VAL A 1 85 ? -36.835 5.203 31.077 1.00 49.41 85 VAL A N 1
ATOM 699 C CA . VAL A 1 85 ? -35.910 4.689 30.060 1.00 49.41 85 VAL A CA 1
ATOM 700 C C . VAL A 1 85 ? -35.978 3.162 30.067 1.00 49.41 85 VAL A C 1
ATOM 702 O O . VAL A 1 85 ? -35.407 2.498 30.939 1.00 49.41 85 VAL A O 1
ATOM 705 N N . ILE A 1 86 ? -36.659 2.577 29.079 1.00 49.66 86 ILE A N 1
ATOM 706 C CA . ILE A 1 86 ? -36.643 1.125 28.877 1.00 49.66 86 ILE A CA 1
ATOM 707 C C . ILE A 1 86 ? -35.204 0.712 28.550 1.00 49.66 86 ILE A C 1
ATOM 709 O O . ILE A 1 86 ? -34.672 0.977 27.473 1.00 49.66 86 ILE A O 1
ATOM 713 N N . SER A 1 87 ? -34.555 0.058 29.511 1.00 51.66 87 SER A N 1
ATOM 714 C CA . SER A 1 87 ? -33.170 -0.385 29.381 1.00 51.66 87 SER A CA 1
ATOM 715 C C . SER A 1 87 ? -33.071 -1.567 28.414 1.00 51.66 87 SER A C 1
ATOM 717 O O . SER A 1 87 ? -33.446 -2.693 28.742 1.00 51.66 87 SER A O 1
ATOM 719 N N . PHE A 1 88 ? -32.518 -1.335 27.224 1.00 63.53 88 PHE A N 1
ATOM 720 C CA . PHE A 1 88 ? -32.198 -2.395 26.270 1.00 63.53 88 PHE A CA 1
ATOM 721 C C . PHE A 1 88 ? -30.804 -2.977 26.551 1.00 63.53 88 PHE A C 1
ATOM 723 O O . PHE A 1 88 ? -29.771 -2.407 26.199 1.00 63.53 88 PHE A O 1
ATOM 730 N N . TYR A 1 89 ? -30.750 -4.142 27.198 1.00 72.94 89 TYR A N 1
ATOM 731 C CA . TYR A 1 89 ? -29.483 -4.797 27.532 1.00 72.94 89 TYR A CA 1
ATOM 732 C C . TYR A 1 89 ? -28.940 -5.622 26.355 1.00 72.94 89 TYR A C 1
ATOM 734 O O . TYR A 1 89 ? -29.147 -6.835 26.301 1.00 72.94 89 TYR A O 1
ATOM 742 N N . LEU A 1 90 ? -28.174 -4.991 25.459 1.00 71.44 90 LEU A N 1
ATOM 743 C CA . LEU A 1 90 ? -27.584 -5.626 24.266 1.00 71.44 90 LEU A CA 1
ATOM 744 C C . LEU A 1 90 ? -26.916 -6.993 24.546 1.00 71.44 90 LEU A C 1
ATOM 746 O O . LEU A 1 90 ? -27.082 -7.946 23.788 1.00 71.44 90 LEU A O 1
ATOM 750 N N . PHE A 1 91 ? -26.198 -7.122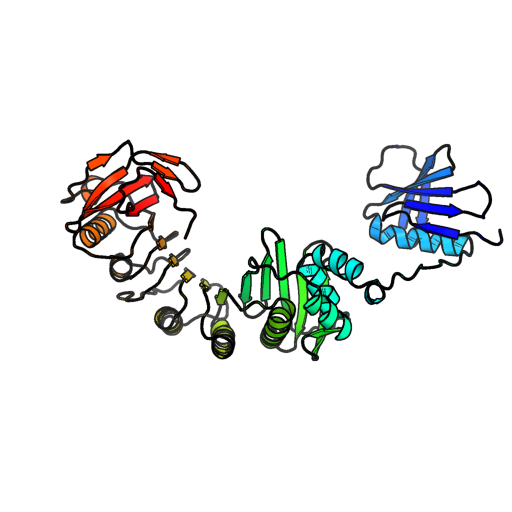 25.669 1.00 76.75 91 PHE A N 1
ATOM 751 C CA . PHE A 1 91 ? -25.472 -8.346 26.056 1.00 76.75 91 PHE A CA 1
ATOM 752 C C . PHE A 1 91 ? -26.293 -9.377 26.847 1.00 76.75 91 PHE A C 1
ATOM 754 O O . PHE A 1 91 ? -25.719 -10.340 27.370 1.00 76.75 91 PHE A O 1
ATOM 761 N N . ARG A 1 92 ? -27.602 -9.155 27.000 1.00 82.38 92 ARG A N 1
ATOM 762 C CA . ARG A 1 92 ? -28.555 -10.123 27.570 1.00 82.38 92 ARG A CA 1
ATOM 763 C C . ARG A 1 92 ? -29.495 -10.706 26.514 1.00 82.38 92 ARG A C 1
ATOM 765 O O . ARG A 1 92 ? -30.316 -11.553 26.849 1.00 82.38 92 ARG A O 1
ATOM 772 N N . LEU A 1 93 ? -29.381 -10.262 25.263 1.00 83.56 93 LEU A N 1
ATOM 773 C CA . LEU A 1 93 ? -30.161 -10.807 24.161 1.00 83.56 93 LEU A CA 1
ATOM 774 C C . LEU A 1 93 ? -29.782 -12.271 23.886 1.00 83.56 93 LEU A C 1
ATOM 776 O O . LEU A 1 93 ? -28.648 -12.683 24.161 1.00 83.56 93 LEU A O 1
ATOM 780 N N . PRO A 1 94 ? -30.700 -13.061 23.303 1.00 87.69 94 PRO A N 1
ATOM 781 C CA . PRO A 1 94 ? -30.369 -14.377 22.783 1.00 87.69 94 PRO A CA 1
ATOM 782 C C . PRO A 1 94 ? -29.202 -14.301 21.796 1.00 87.69 94 PRO A C 1
ATOM 784 O O . PRO A 1 94 ? -29.126 -13.392 20.970 1.00 87.69 94 PRO A O 1
ATOM 787 N N . HIS A 1 95 ? -28.328 -15.305 21.837 1.00 84.81 95 HIS A N 1
ATOM 788 C CA . HIS A 1 95 ? -27.084 -15.342 21.062 1.00 84.81 95 HIS A CA 1
ATOM 789 C C . HIS A 1 95 ? -27.284 -15.091 19.557 1.00 84.81 95 HIS A C 1
ATOM 791 O O . HIS A 1 95 ? -26.465 -14.429 18.924 1.00 84.81 95 HIS A O 1
ATOM 797 N N . ILE A 1 96 ? -28.375 -15.604 18.977 1.00 86.75 96 ILE A N 1
ATOM 798 C CA . ILE A 1 96 ? -28.712 -15.405 17.558 1.00 86.75 96 ILE A CA 1
ATOM 799 C C . ILE A 1 96 ? -28.956 -13.920 17.264 1.00 86.75 96 ILE A C 1
ATOM 801 O O . ILE A 1 96 ? -28.397 -13.387 16.312 1.00 86.75 96 ILE A O 1
ATOM 805 N N . VAL A 1 97 ? -29.727 -13.242 18.118 1.00 87.12 97 VAL A N 1
ATOM 806 C CA . VAL A 1 97 ? -30.059 -11.821 17.961 1.00 87.12 97 VAL A CA 1
ATOM 807 C C . VAL A 1 97 ? -28.813 -10.956 18.151 1.00 87.12 97 VAL A C 1
ATOM 809 O O . VAL A 1 97 ? -28.538 -10.102 17.314 1.00 87.12 97 VAL A O 1
ATOM 812 N N . SER A 1 98 ? -28.004 -11.216 19.188 1.00 87.81 98 SER A N 1
ATOM 813 C CA . SER A 1 98 ? -26.730 -10.504 19.381 1.00 87.81 98 SER A CA 1
ATOM 814 C C . SER A 1 98 ? -25.806 -10.654 18.179 1.00 87.81 98 SER A C 1
ATOM 816 O O . SER A 1 98 ? -25.184 -9.680 17.768 1.00 87.81 98 SER A O 1
ATOM 818 N N . LYS A 1 99 ? -25.727 -11.857 17.600 1.00 89.81 99 LYS A N 1
ATOM 819 C CA . LYS A 1 99 ? -24.912 -12.097 16.411 1.00 89.81 99 LYS A CA 1
ATOM 820 C C . LYS A 1 99 ? -25.421 -11.308 15.207 1.00 89.81 99 LYS A C 1
ATOM 822 O O . LYS A 1 99 ? -24.616 -10.657 14.563 1.00 89.81 99 LYS A O 1
ATOM 827 N N . MET A 1 100 ? -26.727 -11.324 14.933 1.00 88.69 100 MET A N 1
ATOM 828 C CA . MET A 1 100 ? -27.304 -10.548 13.826 1.00 88.69 100 MET A CA 1
ATOM 829 C C . MET A 1 100 ? -27.024 -9.051 13.972 1.00 88.69 100 MET A C 1
ATOM 831 O O . MET A 1 100 ? -26.655 -8.405 12.999 1.00 88.69 100 MET A O 1
ATOM 835 N N . ILE A 1 101 ? -27.144 -8.519 15.192 1.00 90.25 101 ILE A N 1
ATOM 836 C CA . ILE A 1 101 ? -26.833 -7.117 15.480 1.00 90.25 101 ILE A CA 1
ATOM 837 C C . ILE A 1 101 ? -25.343 -6.833 15.243 1.00 90.25 101 ILE A C 1
ATOM 839 O O . ILE A 1 101 ? -25.006 -5.890 14.536 1.00 90.25 101 ILE A O 1
ATOM 843 N N . ILE A 1 102 ? -24.441 -7.658 15.779 1.00 91.19 102 ILE A N 1
ATOM 844 C CA . ILE A 1 102 ? -22.990 -7.459 15.624 1.00 91.19 102 ILE A CA 1
ATOM 845 C C . ILE A 1 102 ? -22.548 -7.619 14.167 1.00 91.19 102 ILE A C 1
ATOM 847 O O . ILE A 1 102 ? -21.694 -6.870 13.709 1.00 91.19 102 ILE A O 1
ATOM 851 N N . ASP A 1 103 ? -23.139 -8.554 13.427 1.00 89.00 103 ASP A N 1
ATOM 852 C CA . ASP A 1 103 ? -22.853 -8.752 12.005 1.00 89.00 103 ASP A CA 1
ATOM 853 C C . ASP A 1 103 ? -23.381 -7.596 11.137 1.00 89.00 103 ASP A C 1
ATOM 855 O O . ASP A 1 103 ? -22.902 -7.420 10.020 1.00 89.00 103 ASP A O 1
ATOM 859 N N . SER A 1 104 ? -24.340 -6.808 11.640 1.00 88.31 104 SER A N 1
ATOM 860 C CA . SER A 1 104 ? -24.793 -5.568 10.994 1.00 88.31 104 SER A CA 1
ATOM 861 C C . SER A 1 104 ? -23.952 -4.339 11.349 1.00 88.31 104 SER A C 1
ATOM 863 O O . SER A 1 104 ? -24.066 -3.324 10.670 1.00 88.31 104 SER A O 1
ATOM 865 N N . MET A 1 105 ? -23.118 -4.423 12.392 1.00 88.38 105 MET A N 1
ATOM 866 C CA . MET A 1 105 ? -22.246 -3.327 12.811 1.00 88.38 105 MET A CA 1
ATOM 867 C C . MET A 1 105 ? -21.013 -3.236 11.920 1.00 88.38 105 MET A C 1
ATOM 869 O O . MET A 1 105 ? -20.356 -4.249 11.662 1.00 88.38 105 MET A O 1
ATOM 873 N N . ASN A 1 106 ? -20.626 -2.016 11.563 1.00 88.50 106 ASN A N 1
ATOM 874 C CA . ASN A 1 106 ? -19.349 -1.771 10.900 1.00 88.50 106 ASN A CA 1
ATOM 875 C C . ASN A 1 106 ? -18.159 -1.922 11.867 1.00 88.50 106 ASN A C 1
ATOM 877 O O . ASN A 1 106 ? -18.297 -2.011 13.094 1.00 88.50 106 ASN A O 1
ATOM 881 N N . ALA A 1 107 ? -16.943 -1.917 11.317 1.00 90.00 107 ALA A N 1
ATOM 882 C CA . ALA A 1 107 ? -15.715 -2.052 12.101 1.00 90.00 107 ALA A CA 1
ATOM 883 C C . ALA A 1 107 ? -15.550 -0.963 13.182 1.00 90.00 107 ALA A C 1
ATOM 885 O O . ALA A 1 107 ? -14.971 -1.222 14.240 1.00 90.00 107 ALA A O 1
ATOM 886 N N . TYR A 1 108 ? -16.055 0.249 12.936 1.00 90.38 108 TYR A N 1
ATOM 887 C CA . TYR A 1 108 ? -16.007 1.351 13.898 1.00 90.38 108 TYR A CA 1
ATOM 888 C C . TYR A 1 108 ? -16.896 1.074 15.114 1.00 90.38 108 TYR A C 1
ATOM 890 O O . TYR A 1 108 ? -16.410 1.124 16.243 1.00 90.38 108 TYR A O 1
ATOM 898 N N . GLU A 1 109 ? -18.154 0.697 14.900 1.00 89.75 109 GLU A N 1
ATOM 899 C CA . GLU A 1 109 ? -19.109 0.361 15.961 1.00 89.75 109 GLU A CA 1
ATOM 900 C C . GLU A 1 109 ? -18.646 -0.850 16.778 1.00 89.75 109 GLU A C 1
ATOM 902 O O . GLU A 1 109 ? -18.650 -0.818 18.013 1.00 89.75 109 GLU A O 1
ATOM 907 N N . GLN A 1 110 ? -18.153 -1.893 16.100 1.00 92.25 110 GLN A N 1
ATOM 908 C CA . GLN A 1 110 ? -17.570 -3.066 16.754 1.00 92.25 110 GLN A CA 1
ATOM 909 C C . GLN A 1 110 ? -16.386 -2.678 17.652 1.00 92.25 110 GLN A C 1
ATOM 911 O O . GLN A 1 110 ? -16.269 -3.176 18.777 1.00 92.25 110 GLN A O 1
ATOM 916 N N . LEU A 1 111 ? -15.517 -1.770 17.188 1.00 92.62 111 LEU A N 1
ATOM 917 C CA . LEU A 1 111 ? -14.406 -1.272 17.990 1.00 92.62 111 LEU A CA 1
ATOM 918 C C . LEU A 1 111 ? -14.900 -0.475 19.200 1.00 92.62 111 LEU A C 1
ATOM 920 O O . LEU A 1 111 ? -14.450 -0.764 20.308 1.00 92.62 111 LEU A O 1
ATOM 924 N N . LEU A 1 112 ? -15.820 0.476 19.024 1.00 90.81 112 LEU A N 1
ATOM 925 C CA . LEU A 1 112 ? -16.361 1.283 20.123 1.00 90.81 112 LEU A CA 1
ATOM 926 C C . LEU A 1 112 ? -16.926 0.406 21.240 1.00 90.81 112 LEU A C 1
ATOM 928 O O . LEU A 1 112 ? -16.523 0.529 22.396 1.00 90.81 112 LEU A O 1
ATOM 932 N N . ILE A 1 113 ? -17.783 -0.551 20.882 1.00 91.19 113 ILE A N 1
ATOM 933 C CA . ILE A 1 113 ? -18.389 -1.469 21.848 1.00 91.19 113 ILE A CA 1
ATOM 934 C C . ILE A 1 113 ? -17.315 -2.312 22.542 1.00 91.19 113 ILE A C 1
ATOM 936 O O . ILE A 1 113 ? -17.379 -2.540 23.753 1.00 91.19 113 ILE A O 1
ATOM 940 N N . SER A 1 114 ? -16.289 -2.749 21.806 1.00 93.25 114 SER A N 1
ATOM 941 C CA . SER A 1 114 ? -15.187 -3.523 22.382 1.00 93.25 114 SER A CA 1
ATOM 942 C C . SER A 1 114 ? -14.393 -2.756 23.451 1.00 93.25 114 SER A C 1
ATOM 944 O O . SER A 1 114 ? -13.818 -3.385 24.341 1.00 93.25 114 SER A O 1
ATOM 946 N N . LEU A 1 115 ? -14.374 -1.419 23.398 1.00 91.38 115 LEU A N 1
ATOM 947 C CA . LEU A 1 115 ? -13.667 -0.564 24.357 1.00 91.38 115 LEU A CA 1
ATOM 948 C C . LEU A 1 115 ? -14.456 -0.345 25.658 1.00 91.38 115 LEU A C 1
ATOM 950 O O . LEU A 1 115 ? -13.857 -0.001 26.679 1.00 91.38 115 LEU A O 1
ATOM 954 N N . CYS A 1 116 ? -15.769 -0.603 25.664 1.00 88.62 116 CYS A N 1
ATOM 955 C CA . CYS A 1 116 ? -16.623 -0.384 26.834 1.00 88.62 116 CYS A CA 1
ATOM 956 C C . CYS A 1 116 ? -16.317 -1.343 27.997 1.00 88.62 116 CYS A C 1
ATOM 958 O O . CYS A 1 116 ? -16.455 -0.978 29.163 1.00 88.62 116 CYS A O 1
ATOM 960 N N . SER A 1 117 ? -15.943 -2.599 27.719 1.00 88.75 117 SER A N 1
ATOM 961 C CA . SER A 1 117 ? -15.558 -3.565 28.760 1.00 88.75 117 SER A CA 1
ATOM 962 C C . SER A 1 117 ? -14.877 -4.813 28.193 1.00 88.75 117 SER A C 1
ATOM 964 O O . SER A 1 117 ? -15.064 -5.175 27.035 1.00 88.75 117 SER A O 1
ATOM 966 N N . ARG A 1 118 ? -14.178 -5.573 29.052 1.00 89.19 118 ARG A N 1
ATOM 967 C CA . ARG A 1 118 ? -13.628 -6.898 28.688 1.00 89.19 118 ARG A CA 1
ATOM 968 C C . ARG A 1 118 ? -14.708 -7.885 28.226 1.00 89.19 118 ARG A C 1
ATOM 970 O O . ARG A 1 118 ? -14.453 -8.714 27.353 1.00 89.19 118 ARG A O 1
ATOM 977 N N . ARG A 1 119 ? -15.913 -7.803 28.807 1.00 90.12 119 ARG A N 1
ATOM 978 C CA . ARG A 1 119 ? -17.057 -8.631 28.398 1.00 90.12 119 ARG A CA 1
ATOM 979 C C . ARG A 1 119 ? -17.520 -8.242 26.999 1.00 90.12 119 ARG A C 1
ATOM 981 O O . ARG A 1 119 ? -17.668 -9.125 26.166 1.00 90.12 119 ARG A O 1
ATOM 988 N N . ALA A 1 120 ? -17.687 -6.947 26.740 1.00 91.69 120 ALA A N 1
ATOM 989 C CA . ALA A 1 120 ? -18.068 -6.441 25.427 1.00 91.69 120 ALA A CA 1
ATOM 990 C C . ALA A 1 120 ? -17.037 -6.833 24.360 1.00 91.69 120 ALA A C 1
ATOM 992 O O . ALA A 1 120 ? -17.410 -7.428 23.356 1.00 91.69 120 ALA A O 1
ATOM 993 N N . PHE A 1 121 ? -15.741 -6.643 24.634 1.00 93.25 121 PHE A N 1
ATOM 994 C CA . PHE A 1 121 ? -14.656 -7.132 23.779 1.00 93.25 121 PHE A CA 1
ATOM 995 C C . PHE A 1 121 ? -14.801 -8.621 23.444 1.00 93.25 121 PHE A C 1
ATOM 997 O O . PHE A 1 121 ? -14.741 -9.006 22.280 1.00 93.25 121 PHE A O 1
ATOM 1004 N N . SER A 1 122 ? -15.019 -9.457 24.463 1.00 93.12 122 SER A N 1
ATOM 1005 C CA . SER A 1 122 ? -15.135 -10.909 24.285 1.00 93.12 122 SER A CA 1
ATOM 1006 C C . SER A 1 122 ? -16.348 -11.289 23.435 1.00 93.12 122 SER A C 1
ATOM 1008 O O . SER A 1 122 ? -16.235 -12.178 22.597 1.00 93.12 122 SER A O 1
ATOM 1010 N N . VAL A 1 123 ? -17.478 -10.599 23.624 1.00 92.62 123 VAL A N 1
ATOM 1011 C CA . VAL A 1 123 ? -18.709 -10.810 22.851 1.00 92.62 123 VAL A CA 1
ATOM 1012 C C . VAL A 1 123 ? -18.527 -10.385 21.395 1.00 92.62 123 VAL A C 1
ATOM 1014 O O . VAL A 1 123 ? -18.823 -11.173 20.502 1.00 92.62 123 VAL A O 1
ATOM 1017 N N . ILE A 1 124 ? -18.001 -9.183 21.134 1.00 93.81 124 ILE A N 1
ATOM 1018 C CA . ILE A 1 124 ? -17.746 -8.729 19.759 1.00 93.81 124 ILE A CA 1
ATOM 1019 C C . ILE A 1 124 ? -16.786 -9.694 19.069 1.00 93.81 124 ILE A C 1
ATOM 1021 O O . ILE A 1 124 ? -17.087 -10.189 17.989 1.00 93.81 124 ILE A O 1
ATOM 1025 N N . LYS A 1 125 ? -15.667 -10.031 19.719 1.00 93.25 125 LYS A N 1
ATOM 1026 C CA . LYS A 1 125 ? -14.653 -10.940 19.176 1.00 93.25 125 LYS A CA 1
ATOM 1027 C C . LYS A 1 125 ? -15.208 -12.324 18.823 1.00 93.25 125 LYS A C 1
ATOM 1029 O O . LYS A 1 125 ? -14.759 -12.905 17.836 1.00 93.25 125 LYS A O 1
ATOM 1034 N N . SER A 1 126 ? -16.119 -12.876 19.629 1.00 91.62 126 SER A N 1
ATOM 1035 C CA . SER A 1 126 ? -16.652 -14.227 19.417 1.00 91.62 126 SER A CA 1
ATOM 1036 C C . SER A 1 126 ? -17.800 -14.277 18.412 1.00 91.62 126 SER A C 1
ATOM 1038 O O . SER A 1 126 ? -17.907 -15.258 17.676 1.00 91.62 126 SER A O 1
ATOM 1040 N N . LEU A 1 127 ? -18.654 -13.251 18.389 1.00 90.44 127 LEU A N 1
ATOM 1041 C CA . LEU A 1 127 ? -19.880 -13.259 17.594 1.00 90.44 127 LEU A CA 1
ATOM 1042 C C . LEU A 1 127 ? -19.699 -12.691 16.194 1.00 90.44 127 LEU A C 1
ATOM 1044 O O . LEU A 1 127 ? -20.392 -13.154 15.289 1.00 90.44 127 LEU A O 1
ATOM 1048 N N . ARG A 1 128 ? -18.777 -11.739 16.011 1.00 88.75 128 ARG A N 1
ATOM 1049 C CA . ARG A 1 128 ? -18.570 -11.089 14.716 1.00 88.75 128 ARG A CA 1
ATOM 1050 C C . ARG A 1 128 ? -18.240 -12.083 13.610 1.00 88.75 128 ARG A C 1
ATOM 1052 O O . ARG A 1 128 ? -17.472 -13.038 13.788 1.00 88.75 128 ARG A O 1
ATOM 1059 N N . ARG A 1 129 ? -18.721 -11.786 12.409 1.00 84.88 129 ARG A N 1
ATOM 1060 C CA . ARG A 1 129 ? -18.258 -12.432 11.189 1.00 84.88 129 ARG A CA 1
ATOM 1061 C C . ARG A 1 129 ? -16.780 -12.125 10.937 1.00 84.88 129 ARG A C 1
ATOM 1063 O O . ARG A 1 129 ? -16.306 -10.994 11.029 1.00 84.88 129 ARG A O 1
ATOM 1070 N N . LYS A 1 130 ? -16.031 -13.161 10.560 1.00 82.19 130 LYS A N 1
ATOM 1071 C CA . LYS A 1 130 ? -14.675 -12.993 10.029 1.00 82.19 130 LYS A CA 1
ATOM 1072 C C . LYS A 1 130 ? -14.777 -12.531 8.577 1.00 82.19 130 LYS A C 1
ATOM 1074 O O . LYS A 1 130 ? -15.185 -13.315 7.720 1.00 82.19 130 LYS A O 1
ATOM 1079 N N . SER A 1 131 ? -14.409 -11.283 8.314 1.00 77.50 131 SER A N 1
ATOM 1080 C CA . SER A 1 131 ? -14.237 -10.772 6.953 1.00 77.50 131 SER A CA 1
ATOM 1081 C C . SER A 1 131 ? -12.817 -11.044 6.460 1.00 77.50 131 SER A C 1
ATOM 1083 O O . SER A 1 131 ? -11.857 -11.009 7.235 1.00 77.50 131 SER A O 1
ATOM 1085 N N . LYS A 1 132 ? -12.697 -11.367 5.169 1.00 71.75 132 LYS A N 1
ATOM 1086 C CA . LYS A 1 132 ? -11.404 -11.538 4.489 1.00 71.75 132 LYS A CA 1
ATOM 1087 C C . LYS A 1 132 ? -10.874 -10.221 3.920 1.00 71.75 132 LYS A C 1
ATOM 1089 O O . LYS A 1 132 ? -9.704 -10.168 3.555 1.00 71.75 132 LYS A O 1
ATOM 1094 N N . ASP A 1 133 ? -11.701 -9.180 3.904 1.00 82.06 133 ASP A N 1
ATOM 1095 C CA . ASP A 1 133 ? -11.419 -7.922 3.210 1.00 82.06 133 ASP A CA 1
ATOM 1096 C C . ASP A 1 133 ? -10.835 -6.852 4.139 1.00 82.06 133 ASP A C 1
ATOM 1098 O O . ASP A 1 133 ? -10.612 -5.715 3.730 1.00 82.06 133 ASP A O 1
ATOM 1102 N N . PHE A 1 134 ? -10.548 -7.218 5.391 1.00 88.06 134 PHE A N 1
ATOM 1103 C CA . PHE A 1 134 ? -9.921 -6.317 6.342 1.00 88.06 134 PHE A CA 1
ATOM 1104 C C . PHE A 1 134 ? -8.468 -6.017 5.970 1.00 88.06 134 PHE A C 1
ATOM 1106 O O . PHE A 1 134 ? -7.603 -6.898 5.980 1.00 88.06 134 PHE A O 1
ATOM 1113 N N . ILE A 1 135 ? -8.175 -4.737 5.756 1.00 93.12 135 ILE A N 1
ATOM 1114 C CA . ILE A 1 135 ? -6.816 -4.238 5.555 1.00 93.12 135 ILE A CA 1
ATOM 1115 C C . ILE A 1 135 ? -6.478 -3.273 6.687 1.00 93.12 135 ILE A C 1
ATOM 1117 O O . ILE A 1 135 ? -7.047 -2.187 6.787 1.00 93.12 135 ILE A O 1
ATOM 1121 N N . MET A 1 136 ? -5.508 -3.657 7.519 1.00 95.75 136 MET A N 1
ATOM 1122 C CA . MET A 1 136 ? -4.955 -2.785 8.553 1.00 95.75 136 MET A CA 1
ATOM 1123 C C . MET A 1 136 ? -3.740 -2.024 8.018 1.00 95.75 136 MET A C 1
ATOM 1125 O O . MET A 1 136 ? -2.751 -2.637 7.606 1.00 95.75 136 MET A O 1
ATOM 1129 N N . LYS A 1 137 ? -3.790 -0.692 8.058 1.00 96.25 137 LYS A N 1
ATOM 1130 C CA . LYS A 1 137 ? -2.645 0.182 7.760 1.00 96.25 137 LYS A CA 1
ATOM 1131 C C . LYS A 1 137 ? -2.264 0.958 9.011 1.00 96.25 137 LYS A C 1
ATOM 1133 O O . LYS A 1 137 ? -3.145 1.386 9.749 1.00 96.25 137 LYS A O 1
ATOM 1138 N N . VAL A 1 138 ? -0.974 1.147 9.256 1.00 96.31 138 VAL A N 1
ATOM 1139 C CA . VAL A 1 138 ? -0.494 1.795 10.486 1.00 96.31 138 VAL A CA 1
ATOM 1140 C C . VAL A 1 138 ? 0.495 2.910 10.185 1.00 96.31 138 VAL A C 1
ATOM 1142 O O . VAL A 1 138 ? 1.263 2.831 9.231 1.00 96.31 138 VAL A O 1
ATOM 1145 N N . HIS A 1 139 ? 0.466 3.936 11.021 1.00 94.25 139 HIS A N 1
ATOM 1146 C CA . HIS A 1 139 ? 1.395 5.057 11.091 1.00 94.25 139 HIS A CA 1
ATOM 1147 C C . HIS A 1 139 ? 1.711 5.310 12.575 1.00 94.25 139 HIS A C 1
ATOM 1149 O O . HIS A 1 139 ? 1.004 4.800 13.438 1.00 94.25 139 HIS A O 1
ATOM 1155 N N . ASN A 1 140 ? 2.738 6.094 12.904 1.00 91.12 140 ASN A N 1
ATOM 1156 C CA . ASN A 1 140 ? 3.186 6.282 14.294 1.00 91.12 140 ASN A CA 1
ATOM 1157 C C . ASN A 1 140 ? 2.115 6.721 15.282 1.00 91.12 140 ASN A C 1
ATOM 1159 O O . ASN A 1 140 ? 2.162 6.327 16.442 1.00 91.12 140 ASN A O 1
ATOM 1163 N N . ASP A 1 141 ? 1.170 7.527 14.831 1.00 92.38 141 ASP A N 1
ATOM 1164 C CA . ASP A 1 141 ? 0.086 8.077 15.632 1.00 92.38 141 ASP A CA 1
ATOM 1165 C C . ASP A 1 141 ? -1.287 7.627 15.118 1.00 92.38 141 ASP A C 1
ATOM 1167 O O . ASP A 1 141 ? -2.288 8.219 15.510 1.00 92.38 141 ASP A O 1
ATOM 1171 N N . ARG A 1 142 ? -1.366 6.678 14.170 1.00 94.06 142 ARG A N 1
ATOM 1172 C CA . ARG A 1 142 ? -2.649 6.296 13.563 1.00 94.06 142 ARG A CA 1
ATOM 1173 C C . ARG A 1 142 ? -2.745 4.824 13.208 1.00 94.06 142 ARG A C 1
ATOM 1175 O O . ARG A 1 142 ? -1.819 4.232 12.656 1.00 94.06 142 ARG A O 1
ATOM 1182 N N . VAL A 1 143 ? -3.943 4.277 13.383 1.00 96.00 143 VAL A N 1
ATOM 1183 C CA . VAL A 1 143 ? -4.335 2.957 12.878 1.00 96.00 143 VAL A CA 1
ATOM 1184 C C . VAL A 1 143 ? -5.546 3.109 11.969 1.00 96.00 143 VAL A C 1
ATOM 1186 O O . VAL A 1 143 ? -6.547 3.715 12.342 1.00 96.00 143 VAL A O 1
ATOM 1189 N N . PHE A 1 144 ? -5.462 2.542 10.773 1.00 95.06 144 PHE A N 1
ATOM 1190 C CA . PHE A 1 144 ? -6.535 2.515 9.789 1.00 95.06 144 PHE A CA 1
ATOM 1191 C C . PHE A 1 144 ? -7.014 1.079 9.607 1.00 95.06 144 PHE A C 1
ATOM 1193 O O . PHE A 1 144 ? -6.198 0.182 9.388 1.00 95.06 144 PHE A O 1
ATOM 1200 N N . ILE A 1 145 ? -8.327 0.877 9.637 1.00 93.31 145 ILE A N 1
ATOM 1201 C CA . ILE A 1 145 ? -8.970 -0.380 9.252 1.00 93.31 145 ILE A CA 1
ATOM 1202 C C . ILE A 1 145 ? -9.866 -0.088 8.056 1.00 93.31 145 ILE A C 1
ATOM 1204 O O . ILE A 1 145 ? -10.704 0.808 8.119 1.00 93.31 145 ILE A O 1
ATOM 1208 N N . LEU A 1 146 ? -9.655 -0.824 6.971 1.00 91.62 146 LEU A N 1
ATOM 1209 C CA . LEU A 1 146 ? -10.471 -0.765 5.762 1.00 91.62 146 LEU A CA 1
ATOM 1210 C C . LEU A 1 146 ? -11.239 -2.078 5.633 1.00 91.62 146 LEU A C 1
ATOM 1212 O O . LEU A 1 146 ? -10.622 -3.138 5.743 1.00 91.62 146 LEU A O 1
ATOM 1216 N N . GLU A 1 147 ? -12.542 -1.999 5.388 1.00 87.94 147 GLU A N 1
ATOM 1217 C CA . GLU A 1 147 ? -13.415 -3.137 5.087 1.00 87.94 147 GLU A CA 1
ATOM 1218 C C . GLU A 1 147 ? -14.331 -2.751 3.919 1.00 87.94 147 GLU A C 1
ATOM 1220 O O . GLU A 1 147 ? -15.283 -1.989 4.072 1.00 87.94 147 GLU A O 1
ATOM 1225 N N . GLY A 1 148 ? -14.006 -3.217 2.711 1.00 83.75 148 GLY A N 1
ATOM 1226 C CA . GLY A 1 148 ? -14.702 -2.769 1.502 1.00 83.75 148 GLY A CA 1
ATOM 1227 C C . GLY A 1 148 ? -14.589 -1.250 1.306 1.00 83.75 148 GLY A C 1
ATOM 1228 O O . GLY A 1 148 ? -13.485 -0.724 1.169 1.00 83.75 148 GLY A O 1
ATOM 1229 N N . ALA A 1 149 ? -15.730 -0.555 1.277 1.00 80.81 149 ALA A N 1
ATOM 1230 C CA . ALA A 1 149 ? -15.800 0.905 1.162 1.00 80.81 149 ALA A CA 1
ATOM 1231 C C . ALA A 1 149 ? -15.725 1.633 2.519 1.00 80.81 149 ALA A C 1
ATOM 1233 O O . ALA A 1 149 ? -15.593 2.857 2.554 1.00 80.81 149 ALA A O 1
ATOM 1234 N N . GLU A 1 150 ? -15.815 0.904 3.632 1.00 83.81 150 GLU A N 1
ATOM 1235 C CA . GLU A 1 150 ? -15.803 1.486 4.967 1.00 83.81 150 GLU A CA 1
ATOM 1236 C C . GLU A 1 150 ? -14.376 1.668 5.480 1.00 83.81 150 GLU A C 1
ATOM 1238 O O . GLU A 1 150 ? -13.483 0.842 5.263 1.00 83.81 150 GLU A O 1
ATOM 1243 N N . GLN A 1 151 ? -14.165 2.768 6.200 1.00 88.69 151 GLN A N 1
ATOM 1244 C CA . GLN A 1 151 ? -12.880 3.101 6.791 1.00 88.69 151 GLN A CA 1
ATOM 1245 C C . GLN A 1 151 ? -13.063 3.556 8.229 1.00 88.69 151 GLN A C 1
ATOM 1247 O O . GLN A 1 151 ? -13.753 4.530 8.497 1.00 88.69 151 GLN A O 1
ATOM 1252 N N . LEU A 1 152 ? -12.343 2.912 9.136 1.00 91.31 152 LEU A N 1
ATOM 1253 C CA . LEU A 1 152 ? -12.154 3.351 10.508 1.00 91.31 152 LEU A CA 1
ATOM 1254 C C . LEU A 1 152 ? -10.767 3.985 10.648 1.00 91.31 152 LEU A C 1
ATOM 1256 O O . LEU A 1 152 ? -9.766 3.408 10.211 1.00 91.31 152 LEU A O 1
ATOM 1260 N N . VAL A 1 153 ? -10.699 5.144 11.304 1.00 92.88 153 VAL A N 1
ATOM 1261 C CA . VAL A 1 153 ? -9.436 5.818 11.639 1.00 92.88 153 VAL A CA 1
ATOM 1262 C C . VAL A 1 153 ? -9.301 5.990 13.144 1.00 92.88 153 VAL A C 1
ATOM 1264 O O . VAL A 1 153 ? -10.114 6.642 13.784 1.00 92.88 153 VAL A O 1
ATOM 1267 N N . SER A 1 154 ? -8.234 5.465 13.721 1.00 93.50 154 SER A N 1
ATOM 1268 C CA . SER A 1 154 ? -7.843 5.779 15.087 1.00 93.50 154 SER A CA 1
ATOM 1269 C C . SER A 1 154 ? -6.639 6.705 15.078 1.00 93.50 154 SER A C 1
ATOM 1271 O O . SER A 1 154 ? -5.674 6.409 14.380 1.00 93.50 154 SER A O 1
ATOM 1273 N N . THR A 1 155 ? -6.696 7.792 15.846 1.00 93.50 155 THR A N 1
ATOM 1274 C CA . THR A 1 155 ? -5.596 8.750 16.007 1.00 93.50 155 THR A CA 1
ATOM 1275 C C . THR A 1 155 ? -5.144 8.811 17.462 1.00 93.50 155 THR A C 1
ATOM 1277 O O . THR A 1 155 ? -5.947 8.937 18.386 1.00 93.50 155 THR A O 1
ATOM 1280 N N . GLN A 1 156 ? -3.840 8.738 17.675 1.00 93.81 156 GLN A N 1
ATOM 1281 C CA . GLN A 1 156 ? -3.186 8.767 18.968 1.00 93.81 156 GLN A CA 1
ATOM 1282 C C . GLN A 1 156 ? -2.599 10.153 19.167 1.00 93.81 156 GLN A C 1
ATOM 1284 O O . GLN A 1 156 ? -1.794 10.625 18.372 1.00 93.81 156 GLN A O 1
ATOM 1289 N N . LEU A 1 157 ? -3.026 10.824 20.224 1.00 91.12 157 LEU A N 1
ATOM 1290 C CA . LEU A 1 157 ? -2.611 12.185 20.524 1.00 91.12 157 LEU A CA 1
ATOM 1291 C C . LEU A 1 157 ? -1.861 12.210 21.850 1.00 91.12 157 LEU A C 1
ATOM 1293 O O . LEU A 1 157 ? -2.037 11.327 22.691 1.00 91.12 157 LEU A O 1
ATOM 1297 N N . VAL A 1 158 ? -1.025 13.229 22.032 1.00 89.50 158 VAL A N 1
ATOM 1298 C CA . VAL A 1 158 ? -0.372 13.463 23.322 1.00 89.50 158 VAL A CA 1
ATOM 1299 C C . VAL A 1 158 ? -1.445 13.798 24.353 1.00 89.50 158 VAL A C 1
ATOM 1301 O O . VAL A 1 158 ? -2.402 14.518 24.055 1.00 89.50 158 VAL A O 1
ATOM 1304 N N . GLN A 1 159 ? -1.305 13.247 25.554 1.00 82.62 159 GLN A N 1
ATOM 1305 C CA . GLN A 1 159 ? -2.212 13.518 26.659 1.00 82.62 159 GLN A CA 1
ATOM 1306 C C . GLN A 1 159 ? -2.280 15.021 26.966 1.00 82.62 159 GLN A C 1
ATOM 1308 O O . GLN A 1 159 ? -1.260 15.676 27.157 1.00 82.62 159 GLN A O 1
ATOM 1313 N N . ASP A 1 160 ? -3.499 15.563 27.009 1.00 77.00 160 ASP A N 1
ATOM 1314 C CA . ASP A 1 160 ? -3.768 16.937 27.429 1.00 77.00 160 ASP A CA 1
ATOM 1315 C C . ASP A 1 160 ? -4.541 16.954 28.760 1.00 77.00 160 ASP A C 1
ATOM 1317 O O . ASP A 1 160 ? -5.006 15.928 29.261 1.00 77.00 160 ASP A O 1
ATOM 1321 N N . SER A 1 161 ? -4.658 18.137 29.361 1.00 65.00 161 SER A N 1
ATOM 1322 C CA . SER A 1 161 ? -5.326 18.345 30.651 1.00 65.00 161 SER A CA 1
ATOM 1323 C C . SER A 1 161 ? -6.859 18.349 30.568 1.00 65.00 161 SER A C 1
ATOM 1325 O O . SER A 1 161 ? -7.529 18.600 31.573 1.00 65.00 161 SER A O 1
ATOM 1327 N N . LYS A 1 162 ? -7.451 18.098 29.391 1.00 72.88 162 LYS A N 1
ATOM 1328 C CA . LYS A 1 162 ? -8.904 18.173 29.214 1.00 72.88 162 LYS A CA 1
ATOM 1329 C C . LYS A 1 162 ? -9.566 16.919 29.776 1.00 72.88 162 LYS A C 1
ATOM 1331 O O . LYS A 1 162 ? -9.154 15.794 29.494 1.00 72.88 162 LYS A O 1
ATOM 1336 N N . ARG A 1 163 ? -10.645 17.109 30.543 1.00 61.47 163 ARG A N 1
ATOM 1337 C CA . ARG A 1 163 ? -11.499 15.997 30.979 1.00 61.47 163 ARG A CA 1
ATOM 1338 C C . ARG A 1 163 ? -12.137 15.352 29.750 1.00 61.47 163 ARG A C 1
ATOM 1340 O O . ARG A 1 163 ? -12.857 16.011 29.007 1.00 61.47 163 ARG A O 1
ATOM 1347 N N . ARG A 1 164 ? -11.854 14.069 29.557 1.00 75.88 164 ARG A N 1
ATOM 1348 C CA . ARG A 1 164 ? -12.437 13.208 28.528 1.00 75.88 164 ARG A CA 1
ATOM 1349 C C . ARG A 1 164 ? -12.842 11.885 29.162 1.00 75.88 164 ARG A C 1
ATOM 1351 O O . ARG A 1 164 ? -12.399 11.565 30.267 1.00 75.88 164 ARG A O 1
ATOM 1358 N N . GLU A 1 165 ? -13.679 11.131 28.464 1.00 82.94 165 GLU A N 1
ATOM 1359 C CA . GLU A 1 165 ? -14.028 9.773 28.868 1.00 82.94 165 GLU A CA 1
ATOM 1360 C C . GLU A 1 165 ? -12.777 8.896 28.941 1.00 82.94 165 GLU A C 1
ATOM 1362 O O . GLU A 1 165 ? -11.816 9.116 28.206 1.00 82.94 165 GLU A O 1
ATOM 1367 N N . ILE A 1 166 ? -12.778 7.903 29.829 1.00 86.56 166 ILE A N 1
ATOM 1368 C CA . ILE A 1 166 ? -11.657 6.976 29.996 1.00 86.56 166 ILE A CA 1
ATOM 1369 C C . ILE A 1 166 ? -12.097 5.597 29.520 1.00 86.56 166 ILE A C 1
ATOM 1371 O O . ILE A 1 166 ? -13.052 5.025 30.044 1.00 86.56 166 ILE A O 1
ATOM 1375 N N . VAL A 1 167 ? -11.347 5.032 28.579 1.00 87.50 167 VAL A N 1
ATOM 1376 C CA . VAL A 1 167 ? -11.519 3.650 28.114 1.00 87.50 167 VAL A CA 1
ATOM 1377 C C . VAL A 1 167 ? -10.294 2.819 28.467 1.00 87.50 167 VAL A C 1
ATOM 1379 O O . VAL A 1 167 ? -9.237 3.351 28.806 1.00 87.50 167 VAL A O 1
ATOM 1382 N N . LYS A 1 168 ? -10.424 1.491 28.392 1.00 87.62 168 LYS A N 1
ATOM 1383 C CA . LYS A 1 168 ? -9.292 0.572 28.558 1.00 87.62 168 LYS A CA 1
ATOM 1384 C C . LYS A 1 168 ? -8.917 -0.042 27.218 1.00 87.62 168 LYS A C 1
ATOM 1386 O O . LYS A 1 168 ? -9.598 -0.953 26.754 1.00 87.62 168 LYS A O 1
ATOM 1391 N N . VAL A 1 169 ? -7.805 0.398 26.640 1.00 87.12 169 VAL A N 1
ATOM 1392 C CA . VAL A 1 169 ? -7.206 -0.240 25.460 1.00 87.12 169 VAL A CA 1
ATOM 1393 C C . VAL A 1 169 ? -6.204 -1.272 25.953 1.00 87.12 169 VAL A C 1
ATOM 1395 O O . VAL A 1 169 ? -5.282 -0.927 26.686 1.00 87.12 169 VAL A O 1
ATOM 1398 N N . ASN A 1 170 ? -6.419 -2.548 25.618 1.00 84.88 170 ASN A N 1
ATOM 1399 C CA . ASN A 1 170 ? -5.558 -3.654 26.063 1.00 84.88 170 ASN A CA 1
ATOM 1400 C C . ASN A 1 170 ? -5.312 -3.678 27.595 1.00 84.88 170 ASN A C 1
ATOM 1402 O O . ASN A 1 170 ? -4.260 -4.057 28.096 1.00 84.88 170 ASN A O 1
ATOM 1406 N N . GLY A 1 171 ? -6.303 -3.227 28.373 1.00 82.81 171 GLY A N 1
ATOM 1407 C CA . GLY A 1 171 ? -6.214 -3.133 29.833 1.00 82.81 171 GLY A CA 1
ATOM 1408 C C . GLY A 1 171 ? -5.570 -1.855 30.379 1.00 82.81 171 GLY A C 1
ATOM 1409 O O . GLY A 1 171 ? -5.696 -1.621 31.582 1.00 82.81 171 GLY A O 1
ATOM 1410 N N . ARG A 1 172 ? -4.972 -1.006 29.534 1.00 87.50 172 ARG A N 1
ATOM 1411 C CA . ARG A 1 172 ? -4.414 0.293 29.930 1.00 87.50 172 ARG A CA 1
ATOM 1412 C C . ARG A 1 172 ? -5.470 1.398 29.838 1.00 87.50 172 ARG A C 1
ATOM 1414 O O . ARG A 1 172 ? -6.129 1.504 28.802 1.00 87.50 172 ARG A O 1
ATOM 1421 N N . PRO A 1 173 ? -5.667 2.204 30.895 1.00 88.88 173 PRO A N 1
ATOM 1422 C CA . PRO A 1 173 ? -6.579 3.336 30.841 1.00 88.88 173 PRO A CA 1
ATOM 1423 C C . PRO A 1 173 ? -6.009 4.439 29.941 1.00 88.88 173 PRO A C 1
ATOM 1425 O O . PRO A 1 173 ? -4.831 4.769 30.033 1.00 88.88 173 PRO A O 1
ATOM 1428 N N . THR A 1 174 ? -6.850 5.017 29.093 1.00 89.50 174 THR A N 1
ATOM 1429 C CA . THR A 1 174 ? -6.513 6.165 28.243 1.00 89.50 174 THR A CA 1
ATOM 1430 C C . THR A 1 174 ? -7.742 7.049 28.086 1.00 89.50 174 THR A C 1
ATOM 1432 O O . THR A 1 174 ? -8.872 6.549 28.066 1.00 89.50 174 THR A O 1
ATOM 1435 N N . SER A 1 175 ? -7.527 8.360 27.987 1.00 88.81 175 SER A N 1
ATOM 1436 C CA . SER A 1 175 ? -8.597 9.270 27.598 1.00 88.81 175 SER A CA 1
ATOM 1437 C C . SER A 1 175 ? -9.046 8.965 26.170 1.00 88.81 175 SER A C 1
ATOM 1439 O O . SER A 1 175 ? -8.255 8.537 25.325 1.00 88.81 175 SER A O 1
ATOM 1441 N N . PHE A 1 176 ? -10.312 9.225 25.893 1.00 87.06 176 PHE A N 1
ATOM 1442 C CA . PHE A 1 176 ? -10.979 8.814 24.673 1.00 87.06 176 PHE A CA 1
ATOM 1443 C C . PHE A 1 176 ? -11.931 9.898 24.181 1.00 87.06 176 PHE A C 1
ATOM 1445 O O . PHE A 1 176 ? -12.594 10.576 24.966 1.00 87.06 176 PHE A O 1
ATOM 1452 N N . SER A 1 177 ? -12.002 10.056 22.866 1.00 85.06 177 SER A N 1
ATOM 1453 C CA . SER A 1 177 ? -13.080 10.778 22.202 1.00 85.06 177 SER A CA 1
ATOM 1454 C C . SER A 1 177 ? -13.415 10.092 20.883 1.00 85.06 177 SER A C 1
ATOM 1456 O O . SER A 1 177 ? -12.572 9.452 20.250 1.00 85.06 177 SER A O 1
ATOM 1458 N N . CYS A 1 178 ? -14.663 10.220 20.455 1.00 81.25 178 CYS A N 1
ATOM 1459 C CA . CYS A 1 178 ? -15.114 9.751 19.154 1.00 81.25 178 CYS A CA 1
ATOM 1460 C C . CYS A 1 178 ? -15.933 10.841 18.466 1.00 81.25 178 CYS A C 1
ATOM 1462 O O . CYS A 1 178 ? -16.426 11.765 19.113 1.00 81.25 178 CYS A O 1
ATOM 1464 N N . ASN A 1 179 ? -16.027 10.760 17.142 1.00 68.38 179 ASN A N 1
ATOM 1465 C CA . ASN A 1 179 ? -16.852 11.660 16.348 1.00 68.38 179 ASN A CA 1
ATOM 1466 C C . ASN A 1 179 ? -18.072 10.888 15.828 1.00 68.38 179 ASN A C 1
ATOM 1468 O O . ASN A 1 179 ? -17.912 9.872 15.159 1.00 68.38 179 ASN A O 1
ATOM 1472 N N . ALA A 1 180 ? -19.283 11.380 16.094 1.00 60.41 180 ALA A N 1
ATOM 1473 C CA . ALA A 1 180 ? -20.512 10.764 15.591 1.00 60.41 180 ALA A CA 1
ATOM 1474 C C . ALA A 1 180 ? -20.628 10.815 14.052 1.00 60.41 180 ALA A C 1
ATOM 1476 O O . ALA A 1 180 ? -21.235 9.938 13.448 1.00 60.41 180 ALA A O 1
ATOM 1477 N N . TRP A 1 181 ? -20.010 11.809 13.406 1.00 61.91 181 TRP A N 1
ATOM 1478 C CA . TRP A 1 181 ? -20.155 12.096 11.972 1.00 61.91 181 TRP A CA 1
ATOM 1479 C C . TRP A 1 181 ? -19.109 11.422 11.088 1.00 61.91 181 TRP A C 1
ATOM 1481 O O . TRP A 1 181 ? -19.265 11.354 9.870 1.00 61.91 181 TRP A O 1
ATOM 1491 N N . LYS A 1 182 ? -18.005 10.960 11.679 1.00 75.62 182 LYS A N 1
ATOM 1492 C CA . LYS A 1 182 ? -16.924 10.296 10.953 1.00 75.62 182 LYS A CA 1
ATOM 1493 C C . LYS A 1 182 ? -16.434 9.115 11.779 1.00 75.62 182 LYS A C 1
ATOM 1495 O O . LYS A 1 182 ? -16.089 9.367 12.932 1.00 75.62 182 LYS A O 1
ATOM 1500 N N . PRO A 1 183 ? -16.311 7.900 11.201 1.00 82.50 183 PRO A N 1
ATOM 1501 C CA . PRO A 1 183 ? -15.827 6.686 11.873 1.00 82.50 183 PRO A CA 1
ATOM 1502 C C . PRO A 1 183 ? -14.365 6.841 12.310 1.00 82.50 183 PRO A C 1
ATOM 1504 O O . PRO A 1 183 ? -13.417 6.336 11.704 1.00 82.50 183 PRO A O 1
ATOM 1507 N N . SER A 1 184 ? -14.173 7.637 13.353 1.00 88.06 184 SER A N 1
ATOM 1508 C CA . SER A 1 184 ? -12.883 8.062 13.838 1.00 88.06 184 SER A CA 1
ATOM 1509 C C . SER A 1 184 ? -12.887 8.164 15.349 1.00 88.06 184 SER A C 1
ATOM 1511 O O . SER A 1 184 ? -13.803 8.725 15.953 1.00 88.06 184 SER A O 1
ATOM 1513 N N . ILE A 1 185 ? -11.840 7.609 15.945 1.00 90.50 185 ILE A N 1
ATOM 1514 C CA . ILE A 1 185 ? -11.605 7.665 17.382 1.00 90.50 185 ILE A CA 1
ATOM 1515 C C . ILE A 1 185 ? -10.287 8.372 17.657 1.00 90.50 185 ILE A C 1
ATOM 1517 O O . ILE A 1 185 ? -9.338 8.272 16.875 1.00 90.50 185 ILE A O 1
ATOM 1521 N N . GLN A 1 186 ? -10.213 9.047 18.794 1.00 92.06 186 GLN A N 1
ATOM 1522 C CA . GLN A 1 186 ? -8.977 9.599 19.317 1.00 92.06 186 GLN A CA 1
ATOM 1523 C C . GLN A 1 186 ? -8.708 9.014 20.698 1.00 92.06 186 GLN A C 1
ATOM 1525 O O . GLN A 1 186 ? -9.597 8.918 21.543 1.00 92.06 186 GLN A O 1
ATOM 1530 N N . THR A 1 187 ? -7.465 8.608 20.916 1.00 92.19 187 THR A N 1
ATOM 1531 C CA . THR A 1 187 ? -6.978 8.101 22.203 1.00 92.19 187 THR A CA 1
ATOM 1532 C C . THR A 1 187 ? -5.763 8.905 22.616 1.00 92.19 187 THR A C 1
ATOM 1534 O O . THR A 1 187 ? -4.965 9.267 21.750 1.00 92.19 187 THR A O 1
ATOM 1537 N N . TYR A 1 188 ? -5.591 9.150 23.909 1.00 92.19 188 TYR A N 1
ATOM 1538 C CA . TYR A 1 188 ? -4.560 10.065 24.385 1.00 92.19 188 TYR A CA 1
ATOM 1539 C C . TYR A 1 188 ? -3.542 9.358 25.272 1.00 92.19 188 TYR A C 1
ATOM 1541 O O . TYR A 1 188 ? -3.899 8.687 26.243 1.00 92.19 188 TYR A O 1
ATOM 1549 N N . TRP A 1 189 ? -2.272 9.516 24.930 1.00 92.12 189 TRP A N 1
ATOM 1550 C CA . TRP A 1 189 ? -1.165 8.766 25.508 1.00 92.12 189 TRP A CA 1
ATOM 1551 C C . TRP A 1 189 ? -0.016 9.714 25.826 1.00 92.12 189 TRP A C 1
ATOM 1553 O O . TRP A 1 189 ? 0.141 10.733 25.159 1.00 92.12 189 TRP A O 1
ATOM 1563 N N . GLU A 1 190 ? 0.795 9.374 26.824 1.00 90.88 190 GLU A N 1
ATOM 1564 C CA . GLU A 1 190 ? 2.043 10.097 27.103 1.00 90.88 190 GLU A CA 1
ATOM 1565 C C . GLU A 1 190 ? 2.944 10.105 25.858 1.00 90.88 190 GLU A C 1
ATOM 1567 O O . GLU A 1 190 ? 3.375 11.158 25.394 1.00 90.88 190 GLU A O 1
ATOM 1572 N N . GLU A 1 191 ? 3.086 8.936 25.230 1.00 90.88 191 GLU A N 1
ATOM 1573 C CA . GLU A 1 191 ? 3.728 8.765 23.931 1.00 90.88 191 GLU A CA 1
ATOM 1574 C C . GLU A 1 191 ? 2.729 8.181 22.913 1.00 90.88 191 GLU A C 1
ATOM 1576 O O . GLU A 1 191 ? 2.308 7.026 23.056 1.00 90.88 191 GLU A O 1
ATOM 1581 N N . PRO A 1 192 ? 2.353 8.917 21.846 1.00 92.69 192 PRO A N 1
ATOM 1582 C CA . PRO A 1 192 ? 1.384 8.445 20.852 1.00 92.69 192 PRO A CA 1
ATOM 1583 C C . PRO A 1 192 ? 1.715 7.079 20.236 1.00 92.69 192 PRO A C 1
ATOM 1585 O O . PRO A 1 192 ? 0.818 6.261 20.036 1.00 92.69 192 PRO A O 1
ATOM 1588 N N . VAL A 1 193 ? 3.001 6.791 20.003 1.00 92.06 193 VAL A N 1
ATOM 1589 C CA . VAL A 1 193 ? 3.450 5.512 19.428 1.00 92.06 193 VAL A CA 1
ATOM 1590 C C . VAL A 1 193 ? 3.156 4.319 20.340 1.00 92.06 193 VAL A C 1
ATOM 1592 O O . VAL A 1 193 ? 2.855 3.232 19.847 1.00 92.06 193 VAL A O 1
ATOM 1595 N N . VAL A 1 194 ? 3.179 4.508 21.665 1.00 93.56 194 VAL A N 1
ATOM 1596 C CA . VAL A 1 194 ? 2.764 3.477 22.627 1.00 93.56 194 VAL A CA 1
ATOM 1597 C C . VAL A 1 194 ? 1.282 3.186 22.443 1.00 93.56 194 VAL A C 1
ATOM 1599 O O . VAL A 1 194 ? 0.898 2.028 22.307 1.00 93.56 194 VAL A O 1
ATOM 1602 N N . GLY A 1 195 ? 0.460 4.228 22.325 1.00 94.38 195 GLY A N 1
ATOM 1603 C CA . GLY A 1 195 ? -0.961 4.072 22.035 1.00 94.38 195 GLY A CA 1
ATOM 1604 C C . GLY A 1 195 ? -1.248 3.333 20.736 1.00 94.38 195 GLY A C 1
ATOM 1605 O O . GLY A 1 195 ? -2.134 2.479 20.685 1.00 94.38 195 GLY A O 1
ATOM 1606 N N . THR A 1 196 ? -0.461 3.613 19.698 1.00 95.38 196 THR A N 1
ATOM 1607 C CA . THR A 1 196 ? -0.584 2.953 18.396 1.00 95.38 196 THR A CA 1
ATOM 1608 C C . THR A 1 196 ? -0.282 1.468 18.542 1.00 95.38 196 THR A C 1
ATOM 1610 O O . THR A 1 196 ? -1.052 0.633 18.071 1.00 95.38 196 THR A O 1
ATOM 1613 N N . LYS A 1 197 ? 0.798 1.114 19.252 1.00 95.81 197 LYS A N 1
ATOM 1614 C CA . LYS A 1 197 ? 1.166 -0.281 19.539 1.00 95.81 197 LYS A CA 1
ATOM 1615 C C . LYS A 1 197 ? 0.045 -1.015 20.290 1.00 95.81 197 LYS A C 1
ATOM 1617 O O . LYS A 1 197 ? -0.374 -2.092 19.859 1.00 95.81 197 LYS A O 1
ATOM 1622 N N . GLU A 1 198 ? -0.498 -0.414 21.345 1.00 95.75 198 GLU A N 1
ATOM 1623 C CA . GLU A 1 198 ? -1.591 -0.996 22.140 1.00 95.75 198 GLU A CA 1
ATOM 1624 C C . GLU A 1 198 ? -2.875 -1.190 21.313 1.00 95.75 198 GLU A C 1
ATOM 1626 O O . GLU A 1 198 ? -3.541 -2.224 21.408 1.00 95.75 198 GLU A O 1
ATOM 1631 N N . LEU A 1 199 ? -3.208 -0.245 20.430 1.00 95.50 199 LEU A N 1
ATOM 1632 C CA . LEU A 1 199 ? -4.354 -0.394 19.535 1.00 95.50 199 LEU A CA 1
ATOM 1633 C C . LEU A 1 199 ? -4.132 -1.425 18.436 1.00 95.50 199 LEU A C 1
ATOM 1635 O O . LEU A 1 199 ? -5.069 -2.154 18.112 1.00 95.50 199 LEU A O 1
ATOM 1639 N N . ILE A 1 200 ? -2.919 -1.548 17.892 1.00 96.19 200 ILE A N 1
ATOM 1640 C CA . ILE A 1 200 ? -2.595 -2.636 16.964 1.00 96.19 200 ILE A CA 1
ATOM 1641 C C . ILE A 1 200 ? -2.818 -3.982 17.661 1.00 96.19 200 ILE A C 1
ATOM 1643 O O . ILE A 1 200 ? -3.406 -4.877 17.059 1.00 96.19 200 ILE A O 1
ATOM 1647 N N . GLU A 1 201 ? -2.400 -4.155 18.921 1.00 95.50 201 GLU A N 1
ATOM 1648 C CA . GLU A 1 201 ? -2.690 -5.373 19.702 1.00 95.50 201 GLU A CA 1
ATOM 1649 C C . GLU A 1 201 ? -4.188 -5.622 19.866 1.00 95.50 201 GLU A C 1
ATOM 1651 O O . GLU A 1 201 ? -4.675 -6.709 19.531 1.00 95.50 201 GLU A O 1
ATOM 1656 N N . HIS A 1 202 ? -4.922 -4.603 20.312 1.00 95.00 202 HIS A N 1
ATOM 1657 C CA . HIS A 1 202 ? -6.363 -4.687 20.524 1.00 95.00 202 HIS A CA 1
ATOM 1658 C C . HIS A 1 202 ? -7.105 -5.064 19.237 1.00 95.00 202 HIS A C 1
ATOM 1660 O O . HIS A 1 202 ? -7.854 -6.039 19.217 1.00 95.00 202 HIS A O 1
ATOM 1666 N N . MET A 1 203 ? -6.849 -4.347 18.141 1.00 93.81 203 MET A N 1
ATOM 1667 C CA . MET A 1 203 ? -7.508 -4.552 16.849 1.00 93.81 203 MET A CA 1
ATOM 1668 C C . MET A 1 203 ? -7.076 -5.852 16.166 1.00 93.81 203 MET A C 1
ATOM 1670 O O . MET A 1 203 ? -7.913 -6.531 15.580 1.00 93.81 203 MET A O 1
ATOM 1674 N N . THR A 1 204 ? -5.808 -6.258 16.287 1.00 94.25 204 THR A N 1
ATOM 1675 C CA . THR A 1 204 ? -5.347 -7.574 15.804 1.00 94.25 204 THR A CA 1
ATOM 1676 C C . THR A 1 204 ? -6.105 -8.695 16.513 1.00 94.25 204 THR A C 1
ATOM 1678 O O . THR A 1 204 ? -6.549 -9.647 15.876 1.00 94.25 204 THR A O 1
ATOM 1681 N N . SER A 1 205 ? -6.305 -8.578 17.829 1.00 93.94 205 SER A N 1
ATOM 1682 C CA . SER A 1 205 ? -7.030 -9.573 18.627 1.00 93.94 205 SER A CA 1
ATOM 1683 C C . SER A 1 205 ? -8.539 -9.557 18.366 1.00 93.94 205 SER A C 1
ATOM 1685 O O . SER A 1 205 ? -9.157 -10.624 18.307 1.00 93.94 205 SER A O 1
ATOM 1687 N N . LEU A 1 206 ? -9.125 -8.367 18.206 1.00 93.88 206 LEU A N 1
ATOM 1688 C CA . LEU A 1 206 ? -10.550 -8.168 17.948 1.00 93.88 206 LEU A CA 1
ATOM 1689 C C . LEU A 1 206 ? -10.927 -8.644 16.547 1.00 93.88 206 LEU A C 1
ATOM 1691 O O . LEU A 1 206 ? -11.837 -9.461 16.401 1.00 93.88 206 LEU A O 1
ATOM 1695 N N . PHE A 1 207 ? -10.201 -8.165 15.532 1.00 92.19 207 PHE A N 1
ATOM 1696 C CA . PHE A 1 207 ? -10.496 -8.415 14.126 1.00 92.19 207 PHE A CA 1
ATOM 1697 C C . PHE A 1 207 ? -9.823 -9.683 13.574 1.00 92.19 207 PHE A C 1
ATOM 1699 O O . PHE A 1 207 ? -10.286 -10.248 12.583 1.00 92.19 207 PHE A O 1
ATOM 1706 N N . GLY A 1 208 ? -8.808 -10.226 14.246 1.00 90.94 208 GLY A N 1
ATOM 1707 C CA . GLY A 1 208 ? -8.083 -11.406 13.763 1.00 90.94 208 GLY A CA 1
ATOM 1708 C C . GLY A 1 208 ? -7.285 -11.123 12.488 1.00 90.94 208 GLY A C 1
ATOM 1709 O O . GLY A 1 208 ? -7.183 -11.994 11.628 1.00 90.94 208 GLY A O 1
ATOM 1710 N N . VAL A 1 209 ? -6.771 -9.898 12.352 1.00 91.12 209 VAL A N 1
ATOM 1711 C CA . VAL A 1 209 ? -6.079 -9.388 11.158 1.00 91.12 209 VAL A CA 1
ATOM 1712 C C . VAL A 1 209 ? -4.668 -8.957 11.530 1.00 91.12 209 VAL A C 1
ATOM 1714 O O . VAL A 1 209 ? -4.437 -8.510 12.648 1.00 91.12 209 VAL A O 1
ATOM 1717 N N . GLN A 1 210 ? -3.728 -9.082 10.599 1.00 94.00 210 GLN A N 1
ATOM 1718 C CA . GLN A 1 210 ? -2.357 -8.594 10.769 1.00 94.00 210 GLN A CA 1
ATOM 1719 C C . GLN A 1 210 ? -2.190 -7.217 10.122 1.00 94.00 210 GLN A C 1
ATOM 1721 O O . GLN A 1 210 ? -2.999 -6.809 9.286 1.00 94.00 210 GLN A O 1
ATOM 1726 N N . VAL A 1 211 ? -1.111 -6.515 10.471 1.00 96.06 211 VAL A N 1
ATOM 1727 C CA . VAL A 1 211 ? -0.739 -5.258 9.820 1.00 96.06 211 VAL A CA 1
ATOM 1728 C C . VAL A 1 211 ? -0.397 -5.550 8.361 1.00 96.06 211 VAL A C 1
ATOM 1730 O O . VAL A 1 211 ? 0.533 -6.292 8.054 1.00 96.06 211 VAL A O 1
ATOM 1733 N N . ASN A 1 212 ? -1.153 -4.972 7.436 1.00 95.75 212 ASN A N 1
ATOM 1734 C CA . ASN A 1 212 ? -0.921 -5.145 6.009 1.00 95.75 212 ASN A CA 1
ATOM 1735 C C . ASN A 1 212 ? 0.100 -4.129 5.482 1.00 95.75 212 ASN A C 1
ATOM 1737 O O . ASN A 1 212 ? 0.994 -4.494 4.715 1.00 95.75 212 ASN A O 1
ATOM 1741 N N . SER A 1 213 ? -0.057 -2.867 5.887 1.00 95.94 213 SER A N 1
ATOM 1742 C CA . SER A 1 213 ? 0.754 -1.748 5.409 1.00 95.94 213 SER A CA 1
ATOM 1743 C C . SER A 1 213 ? 1.315 -0.924 6.563 1.00 95.94 213 SER A C 1
ATOM 1745 O O . SER A 1 213 ? 0.594 -0.642 7.520 1.00 95.94 213 SER A O 1
ATOM 1747 N N . VAL A 1 214 ? 2.559 -0.470 6.433 1.00 96.31 214 VAL A N 1
ATOM 1748 C CA . VAL A 1 214 ? 3.170 0.509 7.345 1.00 96.31 214 VAL A CA 1
ATOM 1749 C C . VAL A 1 214 ? 3.482 1.781 6.563 1.00 96.31 214 VAL A C 1
ATOM 1751 O O . VAL A 1 214 ? 4.088 1.712 5.495 1.00 96.31 214 VAL A O 1
ATOM 1754 N N . LEU A 1 215 ? 3.055 2.928 7.090 1.00 94.31 215 LEU A N 1
ATOM 1755 C CA . LEU A 1 215 ? 3.379 4.260 6.595 1.00 94.31 215 LEU A CA 1
ATOM 1756 C C . LEU A 1 215 ? 4.437 4.887 7.505 1.00 94.31 215 LEU A C 1
ATOM 1758 O O . LEU A 1 215 ? 4.240 4.998 8.714 1.00 94.31 215 LEU A O 1
ATOM 1762 N N . ILE A 1 216 ? 5.533 5.337 6.907 1.00 91.25 216 ILE A N 1
ATOM 1763 C CA . ILE A 1 216 ? 6.641 6.019 7.571 1.00 91.25 216 ILE A CA 1
ATOM 1764 C C . ILE A 1 216 ? 6.709 7.440 7.021 1.00 91.25 216 ILE A C 1
ATOM 1766 O O . ILE A 1 216 ? 6.870 7.616 5.814 1.00 91.25 216 ILE A O 1
ATOM 1770 N N . SER A 1 217 ? 6.580 8.442 7.895 1.00 86.25 217 SER A N 1
ATOM 1771 C CA . SER A 1 217 ? 6.676 9.861 7.514 1.00 86.25 217 SER A CA 1
ATOM 1772 C C . SER A 1 217 ? 7.926 10.584 8.032 1.00 86.25 217 SER A C 1
ATOM 1774 O O . SER A 1 217 ? 8.231 11.695 7.614 1.00 86.25 217 SER A O 1
ATOM 1776 N N . ASN A 1 218 ? 8.638 9.966 8.974 1.00 80.56 218 ASN A N 1
ATOM 1777 C CA . ASN A 1 218 ? 9.848 10.481 9.611 1.00 80.56 218 ASN A CA 1
ATOM 1778 C C . ASN A 1 218 ? 10.638 9.317 10.237 1.00 80.56 218 ASN A C 1
ATOM 1780 O O . ASN A 1 218 ? 10.152 8.181 10.285 1.00 80.56 218 ASN A O 1
ATOM 1784 N N . ASN A 1 219 ? 11.836 9.603 10.749 1.00 74.31 219 ASN A N 1
ATOM 1785 C CA . ASN A 1 219 ? 12.732 8.604 11.339 1.00 74.31 219 ASN A CA 1
ATOM 1786 C C . ASN A 1 219 ? 12.094 7.792 12.482 1.00 74.31 219 ASN A C 1
ATOM 1788 O O . ASN A 1 219 ? 12.322 6.585 12.568 1.00 74.31 219 ASN A O 1
ATOM 1792 N N . SER A 1 220 ? 11.214 8.392 13.293 1.00 75.06 220 SER A N 1
ATOM 1793 C CA . SER A 1 220 ? 10.500 7.667 14.356 1.00 75.06 220 SER A CA 1
ATOM 1794 C C . SER A 1 220 ? 9.586 6.556 13.816 1.00 75.06 220 SER A C 1
ATOM 1796 O O . SER A 1 220 ? 9.246 5.626 14.538 1.00 75.06 220 SER A O 1
ATOM 1798 N N . GLY A 1 221 ? 9.213 6.600 12.528 1.00 78.69 221 GLY A N 1
ATOM 1799 C CA . GLY A 1 221 ? 8.435 5.550 11.855 1.00 78.69 221 GLY A CA 1
ATOM 1800 C C . GLY A 1 221 ? 9.152 4.209 11.738 1.00 78.69 221 GLY A C 1
ATOM 1801 O O . GLY A 1 221 ? 8.505 3.162 11.672 1.00 78.69 221 GLY A O 1
ATOM 1802 N N . THR A 1 222 ? 10.485 4.224 11.761 1.00 86.81 222 THR A N 1
ATOM 1803 C CA . THR A 1 222 ? 11.297 3.003 11.689 1.00 86.81 222 THR A CA 1
ATOM 1804 C C . THR A 1 222 ? 11.154 2.150 12.951 1.00 86.81 222 THR A C 1
ATOM 1806 O O . THR A 1 222 ? 11.136 0.922 12.868 1.00 86.81 222 THR A O 1
ATOM 1809 N N . GLU A 1 223 ? 10.956 2.774 14.116 1.00 91.12 223 GLU A N 1
ATOM 1810 C CA . GLU A 1 223 ? 10.738 2.067 15.379 1.00 91.12 223 GLU A CA 1
ATOM 1811 C C . GLU A 1 223 ? 9.438 1.252 15.342 1.00 91.12 223 GLU A C 1
ATOM 1813 O O . GLU A 1 223 ? 9.433 0.065 15.683 1.00 91.12 223 GLU A O 1
ATOM 1818 N N . LEU A 1 224 ? 8.341 1.864 14.875 1.00 93.00 224 LEU A N 1
ATOM 1819 C CA . LEU A 1 224 ? 7.064 1.173 14.715 1.00 93.00 224 LEU A CA 1
ATOM 1820 C C . LEU A 1 224 ? 7.182 0.031 13.700 1.00 93.00 224 LEU A C 1
ATOM 1822 O O . LEU A 1 224 ? 6.713 -1.070 13.986 1.00 93.00 224 LEU A O 1
ATOM 1826 N N . LEU A 1 225 ? 7.831 0.260 12.552 1.00 93.75 225 LEU A N 1
ATOM 1827 C CA . LEU A 1 225 ? 8.074 -0.788 11.557 1.00 93.75 225 LEU A CA 1
ATOM 1828 C C . LEU A 1 225 ? 8.815 -1.981 12.175 1.00 93.75 225 LEU A C 1
ATOM 1830 O O . LEU A 1 225 ? 8.352 -3.115 12.062 1.00 93.75 225 LEU A O 1
ATOM 1834 N N . ASN A 1 226 ? 9.923 -1.728 12.871 1.00 92.62 226 ASN A N 1
ATOM 1835 C CA . ASN A 1 226 ? 10.720 -2.769 13.520 1.00 92.62 226 ASN A CA 1
ATOM 1836 C C . ASN A 1 226 ? 9.909 -3.534 14.569 1.00 92.62 226 ASN A C 1
ATOM 1838 O O . ASN A 1 226 ? 9.990 -4.760 14.656 1.00 92.62 226 ASN A O 1
ATOM 1842 N N . TRP A 1 227 ? 9.089 -2.833 15.350 1.00 95.06 227 TRP A N 1
ATOM 1843 C CA . TRP A 1 227 ? 8.203 -3.468 16.317 1.00 95.06 227 TRP A CA 1
ATOM 1844 C C . TRP A 1 227 ? 7.126 -4.336 15.644 1.00 95.06 227 TRP A C 1
ATOM 1846 O O . TRP A 1 227 ? 6.897 -5.466 16.081 1.00 95.06 227 TRP A O 1
ATOM 1856 N N . VAL A 1 228 ? 6.516 -3.870 14.547 1.00 95.31 228 VAL A N 1
ATOM 1857 C CA . VAL A 1 228 ? 5.564 -4.666 13.752 1.00 95.31 228 VAL A CA 1
ATOM 1858 C C . VAL A 1 228 ? 6.254 -5.915 13.200 1.00 95.31 228 VAL A C 1
ATOM 1860 O O . VAL A 1 228 ? 5.726 -7.013 13.359 1.00 95.31 228 VAL A O 1
ATOM 1863 N N . LEU A 1 229 ? 7.455 -5.785 12.631 1.00 93.06 229 LEU A N 1
ATOM 1864 C CA . LEU A 1 229 ? 8.203 -6.907 12.051 1.00 93.06 229 LEU A CA 1
ATOM 1865 C C . LEU A 1 229 ? 8.663 -7.948 13.089 1.00 93.06 229 LEU A C 1
ATOM 1867 O O . LEU A 1 229 ? 8.804 -9.129 12.773 1.00 93.06 229 LEU A O 1
ATOM 1871 N N . ARG A 1 230 ? 8.844 -7.551 14.356 1.00 93.94 230 ARG A N 1
ATOM 1872 C CA . ARG A 1 230 ? 9.076 -8.500 15.463 1.00 93.94 230 ARG A CA 1
ATOM 1873 C C . ARG A 1 230 ? 7.828 -9.315 15.800 1.00 93.94 230 ARG A C 1
ATOM 1875 O O . ARG A 1 230 ? 7.944 -10.469 16.203 1.00 93.94 230 ARG A O 1
ATOM 1882 N N . ARG A 1 231 ? 6.639 -8.726 15.646 1.00 93.50 231 ARG A N 1
ATOM 1883 C CA . ARG A 1 231 ? 5.351 -9.385 15.920 1.00 93.50 231 ARG A CA 1
ATOM 1884 C C . ARG A 1 231 ? 4.868 -10.255 14.764 1.00 93.50 231 ARG A C 1
ATOM 1886 O O . ARG A 1 231 ? 4.243 -11.288 14.993 1.00 93.50 231 ARG A O 1
ATOM 1893 N N . GLN A 1 232 ? 5.134 -9.836 13.534 1.00 93.25 232 GLN A N 1
ATOM 1894 C CA . GLN A 1 232 ? 4.761 -10.544 12.315 1.00 93.25 232 GLN A CA 1
ATOM 1895 C C . GLN A 1 232 ? 5.915 -10.514 11.319 1.00 93.25 232 GLN A C 1
ATOM 1897 O O . GLN A 1 232 ? 6.514 -9.477 11.082 1.00 93.25 232 GLN A O 1
ATOM 1902 N N . ARG A 1 233 ? 6.208 -11.652 10.685 1.00 87.75 233 ARG A N 1
ATOM 1903 C CA . ARG A 1 233 ? 7.419 -11.804 9.859 1.00 87.75 233 ARG A CA 1
ATOM 1904 C C . ARG A 1 233 ? 7.462 -10.902 8.626 1.00 87.75 233 ARG A C 1
ATOM 1906 O O . ARG A 1 233 ? 8.542 -10.618 8.125 1.00 87.75 233 ARG A O 1
ATOM 1913 N N . THR A 1 234 ? 6.306 -10.516 8.093 1.00 90.94 234 THR A N 1
ATOM 1914 C CA . THR A 1 234 ? 6.214 -9.792 6.821 1.00 90.94 234 THR A CA 1
ATOM 1915 C C . THR A 1 234 ? 5.076 -8.782 6.833 1.00 90.94 234 THR A C 1
ATOM 1917 O O . THR A 1 234 ? 4.057 -8.995 7.492 1.00 90.94 234 THR A O 1
ATOM 1920 N N . ILE A 1 235 ? 5.218 -7.735 6.025 1.00 94.88 235 ILE A N 1
ATOM 1921 C CA . ILE A 1 235 ? 4.149 -6.807 5.640 1.00 94.88 235 ILE A CA 1
ATOM 1922 C C . ILE A 1 235 ? 3.990 -6.842 4.117 1.00 94.88 235 ILE A C 1
ATOM 1924 O O . ILE A 1 235 ? 4.919 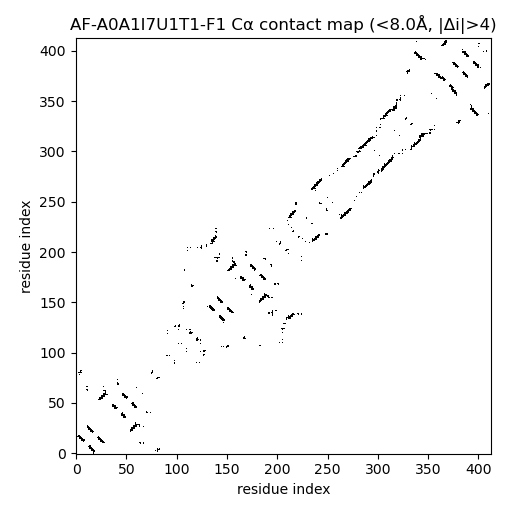-7.198 3.389 1.00 94.88 235 ILE A O 1
ATOM 1928 N N . VAL A 1 236 ? 2.807 -6.487 3.620 1.00 95.06 236 VAL A N 1
ATOM 1929 C CA . VAL A 1 236 ? 2.537 -6.486 2.175 1.00 95.06 236 VAL A CA 1
ATOM 1930 C C . VAL A 1 236 ? 3.096 -5.227 1.525 1.00 95.06 236 VAL A C 1
ATOM 1932 O O . VAL A 1 236 ? 3.669 -5.310 0.439 1.00 95.06 236 VAL A O 1
ATOM 1935 N N . MET A 1 237 ? 2.934 -4.085 2.193 1.00 95.94 237 MET A N 1
ATOM 1936 C CA . MET A 1 237 ? 3.215 -2.765 1.643 1.00 95.94 237 MET A CA 1
ATOM 1937 C C . MET A 1 237 ? 4.002 -1.908 2.632 1.00 95.94 237 MET A C 1
ATOM 1939 O O . MET A 1 237 ? 3.587 -1.743 3.780 1.00 95.94 237 MET A O 1
ATOM 1943 N N . LEU A 1 238 ? 5.085 -1.296 2.162 1.00 96.44 238 LEU A N 1
ATOM 1944 C CA . LEU A 1 238 ? 5.751 -0.200 2.859 1.00 96.44 238 LEU A CA 1
ATOM 1945 C C . LEU A 1 238 ? 5.489 1.109 2.109 1.00 96.44 238 LEU A C 1
ATOM 1947 O O . LEU A 1 238 ? 5.749 1.209 0.910 1.00 96.44 238 LEU A O 1
ATOM 1951 N N . GLN A 1 239 ? 4.969 2.112 2.809 1.00 95.00 239 GLN A N 1
ATOM 1952 C CA . GLN A 1 239 ? 4.801 3.463 2.282 1.00 95.00 239 GLN A CA 1
ATOM 1953 C C . GLN A 1 239 ? 5.768 4.393 3.006 1.00 95.00 239 GLN A C 1
ATOM 1955 O O . GLN A 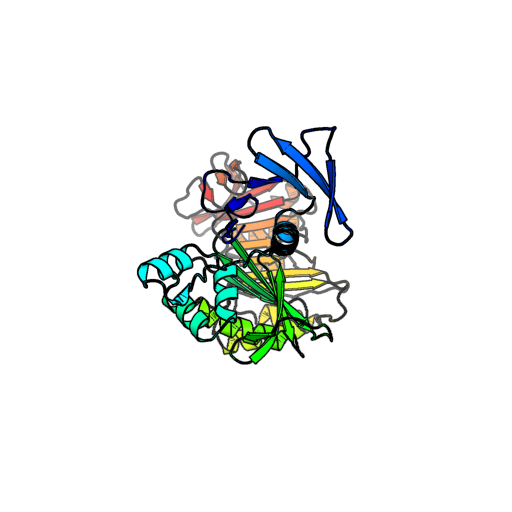1 239 ? 5.748 4.474 4.231 1.00 95.00 239 GLN A O 1
ATOM 1960 N N . VAL A 1 240 ? 6.604 5.102 2.255 1.00 91.75 240 VAL A N 1
ATOM 1961 C CA . VAL A 1 240 ? 7.540 6.088 2.801 1.00 91.75 240 VAL A CA 1
ATOM 1962 C C . VAL A 1 240 ? 7.180 7.444 2.219 1.00 91.75 240 VAL A C 1
ATOM 1964 O O . VAL A 1 240 ? 7.152 7.616 1.000 1.00 91.75 240 VAL A O 1
ATOM 1967 N N . SER A 1 241 ? 6.868 8.396 3.089 1.00 87.88 241 SER A N 1
ATOM 1968 C CA . SER A 1 241 ? 6.516 9.762 2.724 1.00 87.88 241 SER A CA 1
ATOM 1969 C C . SER A 1 241 ? 7.480 10.718 3.403 1.00 87.88 241 SER A C 1
ATOM 1971 O O . SER A 1 241 ? 7.538 10.775 4.618 1.00 87.88 241 SER A O 1
ATOM 1973 N N . PHE A 1 242 ? 8.223 11.490 2.632 1.00 77.62 242 PHE A N 1
ATOM 1974 C CA . PHE A 1 242 ? 9.202 12.438 3.131 1.00 77.62 242 PHE A CA 1
ATOM 1975 C C . PHE A 1 242 ? 9.057 13.770 2.394 1.00 77.62 242 PHE A C 1
ATOM 1977 O O . PHE A 1 242 ? 8.866 13.789 1.176 1.00 77.62 242 PHE A O 1
ATOM 1984 N N . SER A 1 243 ? 9.171 14.878 3.125 1.00 70.06 243 SER A N 1
ATOM 1985 C CA . SER A 1 243 ? 9.221 16.228 2.557 1.00 70.06 243 SER A CA 1
ATOM 1986 C C . SER A 1 243 ? 10.145 17.124 3.376 1.00 70.06 243 SER A C 1
ATOM 1988 O O . SER A 1 243 ? 10.043 17.113 4.601 1.00 70.06 243 SER A O 1
ATOM 1990 N N . ASP A 1 244 ? 10.949 17.972 2.733 1.00 62.38 244 ASP A N 1
ATOM 1991 C CA . ASP A 1 244 ? 11.868 18.907 3.419 1.00 62.38 244 ASP A CA 1
ATOM 1992 C C . ASP A 1 244 ? 11.201 19.838 4.442 1.00 62.38 244 ASP A C 1
ATOM 1994 O O . ASP A 1 244 ? 11.861 20.354 5.340 1.00 62.38 244 ASP A O 1
ATOM 1998 N N . SER A 1 245 ? 9.891 20.058 4.324 1.00 61.22 245 SER A N 1
ATOM 1999 C CA . SER A 1 245 ? 9.116 20.906 5.231 1.00 61.22 245 SER A CA 1
ATOM 2000 C C . SER A 1 245 ? 8.858 20.287 6.610 1.00 61.22 245 SER A C 1
ATOM 2002 O O . SER A 1 245 ? 8.248 20.942 7.451 1.00 61.22 245 SER A O 1
ATOM 2004 N N . THR A 1 246 ? 9.246 19.031 6.856 1.00 59.16 246 THR A N 1
ATOM 2005 C CA . THR A 1 246 ? 9.047 18.382 8.163 1.00 59.16 246 THR A CA 1
ATOM 2006 C C . THR A 1 246 ? 10.268 18.545 9.063 1.00 59.16 246 THR A C 1
ATOM 2008 O O . THR A 1 246 ? 11.382 18.231 8.653 1.00 59.16 246 THR A O 1
ATOM 2011 N N . GLU A 1 247 ? 10.049 18.949 10.319 1.00 55.56 247 GLU A N 1
ATOM 2012 C CA . GLU A 1 247 ? 11.097 19.188 11.332 1.00 55.56 247 GLU A CA 1
ATOM 2013 C C . GLU A 1 247 ? 11.986 17.966 11.632 1.00 55.56 247 GLU A C 1
ATOM 2015 O O . GLU A 1 247 ? 13.116 18.120 12.087 1.00 55.56 247 GLU A O 1
ATOM 2020 N N . LYS A 1 248 ? 11.496 16.742 11.382 1.00 60.78 248 LYS A N 1
ATOM 2021 C CA . LYS A 1 248 ? 12.228 15.486 11.615 1.00 60.78 248 LYS A CA 1
ATOM 2022 C C . LYS A 1 248 ? 12.610 14.844 10.293 1.00 60.78 248 LYS A C 1
ATOM 2024 O O . LYS A 1 248 ? 11.855 14.038 9.745 1.00 60.78 248 LYS A O 1
ATOM 2029 N N . GLN A 1 249 ? 13.772 15.240 9.789 1.00 64.75 249 GLN A N 1
ATOM 2030 C CA . GLN A 1 249 ? 14.250 14.807 8.487 1.00 64.75 249 GLN A CA 1
ATOM 2031 C C . GLN A 1 249 ? 14.798 13.370 8.535 1.00 64.75 249 GLN A C 1
ATOM 2033 O O . GLN A 1 249 ? 15.319 12.930 9.559 1.00 64.75 249 GLN A O 1
ATOM 2038 N N . PHE A 1 250 ? 14.649 12.625 7.439 1.00 71.56 250 PHE A N 1
ATOM 2039 C CA . PHE A 1 250 ? 15.473 11.446 7.197 1.00 71.56 250 PHE A CA 1
ATOM 2040 C C . PHE A 1 250 ? 16.808 11.921 6.647 1.00 71.56 250 PHE A C 1
ATOM 2042 O O . PHE A 1 250 ? 16.824 12.716 5.708 1.00 71.56 250 PHE A O 1
ATOM 2049 N N . GLU A 1 251 ? 17.906 11.390 7.172 1.00 78.19 251 GLU A N 1
ATOM 2050 C CA . GLU A 1 251 ? 19.167 11.503 6.457 1.00 78.19 251 GLU A CA 1
ATOM 2051 C C . GLU A 1 251 ? 19.092 10.656 5.172 1.00 78.19 251 GLU A C 1
ATOM 2053 O O . GLU A 1 251 ? 18.496 9.570 5.182 1.00 78.19 251 GLU A O 1
ATOM 2058 N N . PRO A 1 252 ? 19.686 11.116 4.054 1.00 80.00 252 PRO A N 1
ATOM 2059 C CA . PRO A 1 252 ? 19.729 10.372 2.796 1.00 80.00 252 PRO A CA 1
ATOM 2060 C C . PRO A 1 252 ? 20.147 8.905 2.955 1.00 80.00 252 PRO A C 1
ATOM 2062 O O . PRO A 1 252 ? 19.531 8.017 2.365 1.00 80.00 252 PRO A O 1
ATOM 2065 N N . GLU A 1 253 ? 21.154 8.634 3.789 1.00 83.50 253 GLU A N 1
ATOM 2066 C CA . GLU A 1 253 ? 21.651 7.271 3.990 1.00 83.50 253 GLU A CA 1
ATOM 2067 C C . GLU A 1 253 ? 20.649 6.398 4.758 1.00 83.50 253 GLU A C 1
ATOM 2069 O O . GLU A 1 253 ? 20.462 5.236 4.406 1.00 83.50 253 GLU A O 1
ATOM 2074 N N . ASP A 1 254 ? 19.919 6.952 5.730 1.00 84.81 254 ASP A N 1
ATOM 2075 C CA . ASP A 1 254 ? 18.868 6.221 6.450 1.00 84.81 254 ASP A CA 1
ATOM 2076 C C . ASP A 1 254 ? 17.711 5.849 5.519 1.00 84.81 254 ASP A C 1
ATOM 2078 O O . ASP A 1 254 ? 17.184 4.736 5.573 1.00 84.81 254 ASP A O 1
ATOM 2082 N N . LEU A 1 255 ? 17.324 6.770 4.633 1.00 85.31 255 LEU A N 1
ATOM 2083 C CA . LEU A 1 255 ? 16.280 6.528 3.640 1.00 85.31 255 LEU A CA 1
ATOM 2084 C C . LEU A 1 255 ? 16.703 5.456 2.632 1.00 85.31 255 LEU A C 1
ATOM 2086 O O . LEU A 1 255 ? 15.920 4.562 2.303 1.00 85.31 255 LEU A O 1
ATOM 2090 N N . LYS A 1 256 ? 17.950 5.524 2.163 1.00 88.12 256 LYS A N 1
ATOM 2091 C CA . LYS A 1 256 ? 18.539 4.507 1.293 1.00 88.12 256 LYS A CA 1
ATOM 2092 C C . LYS A 1 256 ? 18.569 3.147 1.987 1.00 88.12 256 LYS A C 1
ATOM 2094 O O . LYS A 1 256 ? 18.075 2.179 1.410 1.00 88.12 256 LYS A O 1
ATOM 2099 N N . ASN A 1 257 ? 19.057 3.074 3.224 1.00 89.00 257 ASN A N 1
ATOM 2100 C CA . ASN A 1 257 ? 19.085 1.839 4.010 1.00 89.00 257 ASN A CA 1
ATOM 2101 C C . ASN A 1 257 ? 17.677 1.266 4.193 1.00 89.00 257 ASN A C 1
ATOM 2103 O O . ASN A 1 257 ? 17.453 0.094 3.908 1.00 89.00 257 ASN A O 1
ATOM 2107 N N . LEU A 1 258 ? 16.689 2.101 4.529 1.00 89.50 258 LEU A N 1
ATOM 2108 C CA . LEU A 1 258 ? 15.289 1.689 4.647 1.00 89.50 258 LEU A CA 1
ATOM 2109 C C . LEU A 1 258 ? 14.744 1.065 3.350 1.00 89.50 258 LEU A C 1
ATOM 2111 O O . LEU A 1 258 ? 14.059 0.040 3.388 1.00 89.50 258 LEU A O 1
ATOM 2115 N N . ILE A 1 259 ? 15.036 1.667 2.192 1.00 90.38 259 ILE A N 1
ATOM 2116 C CA . ILE A 1 259 ? 14.607 1.149 0.883 1.00 90.38 259 ILE A CA 1
ATOM 2117 C C . ILE A 1 259 ? 15.331 -0.169 0.558 1.00 90.38 259 ILE A C 1
ATOM 2119 O O . ILE A 1 259 ? 14.701 -1.124 0.090 1.00 90.38 259 ILE A O 1
ATOM 2123 N N . MET A 1 260 ? 16.635 -0.245 0.831 1.00 90.62 260 MET A N 1
ATOM 2124 C CA . MET A 1 260 ? 17.471 -1.406 0.517 1.00 90.62 260 MET A CA 1
ATOM 2125 C C . MET A 1 260 ? 17.211 -2.601 1.438 1.00 90.62 260 MET A C 1
ATOM 2127 O O . MET A 1 260 ? 17.229 -3.744 0.977 1.00 90.62 260 MET A O 1
ATOM 2131 N N . GLU A 1 261 ? 16.872 -2.373 2.702 1.00 89.56 261 GLU A N 1
ATOM 2132 C CA . GLU A 1 261 ? 16.517 -3.418 3.669 1.00 89.56 261 GLU A CA 1
ATOM 2133 C C . GLU A 1 261 ? 15.044 -3.838 3.578 1.00 89.56 261 GLU A C 1
ATOM 2135 O O . GLU A 1 261 ? 14.647 -4.864 4.133 1.00 89.56 261 GLU A O 1
ATOM 2140 N N . CYS A 1 262 ? 14.221 -3.099 2.826 1.00 89.25 262 CYS A N 1
ATOM 2141 C CA . CYS A 1 262 ? 12.802 -3.396 2.684 1.00 89.25 262 CYS A CA 1
ATOM 2142 C C . CYS A 1 262 ? 12.569 -4.825 2.160 1.00 89.25 262 CYS A C 1
ATOM 2144 O O . CYS A 1 262 ? 13.013 -5.200 1.067 1.00 89.25 262 CYS A O 1
ATOM 2146 N N . ALA A 1 263 ? 11.829 -5.609 2.949 1.00 89.69 263 ALA A N 1
ATOM 2147 C CA . ALA A 1 263 ? 11.399 -6.970 2.627 1.00 89.69 263 ALA A CA 1
ATOM 2148 C C . ALA A 1 263 ? 9.922 -7.049 2.187 1.00 89.69 263 ALA A C 1
ATOM 2150 O O . ALA A 1 263 ? 9.406 -8.139 1.929 1.00 89.69 263 ALA A O 1
ATOM 2151 N N . ALA A 1 264 ? 9.216 -5.914 2.125 1.00 93.81 264 ALA A N 1
ATOM 2152 C CA . ALA A 1 264 ? 7.821 -5.873 1.704 1.00 93.81 264 ALA A CA 1
ATOM 2153 C C . ALA A 1 264 ? 7.684 -6.227 0.217 1.00 93.81 264 ALA A C 1
ATOM 2155 O O . ALA A 1 264 ? 8.541 -5.907 -0.604 1.00 93.81 264 ALA A O 1
ATOM 2156 N N . ALA A 1 265 ? 6.565 -6.852 -0.154 1.00 94.69 265 ALA A N 1
ATOM 2157 C CA . ALA A 1 265 ? 6.305 -7.181 -1.553 1.00 94.69 265 ALA A CA 1
ATOM 2158 C C . ALA A 1 265 ? 6.036 -5.932 -2.408 1.00 94.69 265 ALA A C 1
ATOM 2160 O O . ALA A 1 265 ? 6.250 -5.961 -3.619 1.00 94.69 265 ALA A O 1
ATOM 2161 N N . LYS A 1 266 ? 5.528 -4.859 -1.803 1.00 96.81 266 LYS A N 1
ATOM 2162 C CA . LYS A 1 266 ? 5.203 -3.605 -2.474 1.00 96.81 266 LYS A CA 1
ATOM 2163 C C . LYS A 1 266 ? 5.830 -2.434 -1.718 1.00 96.81 266 LYS A C 1
ATOM 2165 O O . LYS A 1 266 ? 5.817 -2.419 -0.486 1.00 96.81 266 LYS A O 1
ATOM 2170 N N . ILE A 1 267 ? 6.342 -1.453 -2.454 1.00 96.25 267 ILE A N 1
ATOM 2171 C CA . ILE A 1 267 ? 6.882 -0.217 -1.888 1.00 96.25 267 ILE A CA 1
ATOM 2172 C C . ILE A 1 267 ? 6.344 0.995 -2.651 1.00 96.25 267 ILE A C 1
ATOM 2174 O O . ILE A 1 267 ? 6.269 0.982 -3.880 1.00 96.25 267 ILE A O 1
ATOM 2178 N N . GLN A 1 268 ? 5.959 2.037 -1.917 1.00 96.25 268 GLN A N 1
ATOM 2179 C CA . GLN A 1 268 ? 5.572 3.331 -2.477 1.00 96.25 268 GLN A CA 1
ATOM 2180 C C . GLN A 1 268 ? 6.342 4.436 -1.780 1.00 96.25 268 GLN A C 1
ATOM 2182 O O . GLN A 1 268 ? 6.320 4.556 -0.556 1.00 96.25 268 GLN A O 1
ATOM 2187 N N . LEU A 1 269 ? 6.981 5.263 -2.588 1.00 93.38 269 LEU A N 1
ATOM 2188 C CA . LEU A 1 269 ? 7.868 6.322 -2.161 1.00 93.38 269 LEU A CA 1
ATOM 2189 C C . LEU A 1 269 ? 7.274 7.662 -2.581 1.00 93.38 269 LEU A C 1
ATOM 2191 O O . LEU A 1 269 ? 6.853 7.856 -3.719 1.00 93.38 269 LEU A O 1
ATOM 2195 N N . THR A 1 270 ? 7.186 8.585 -1.639 1.00 90.62 270 THR A N 1
ATOM 2196 C CA . THR A 1 270 ? 6.786 9.976 -1.859 1.00 90.62 270 THR A CA 1
ATOM 2197 C C . THR A 1 270 ? 7.879 10.821 -1.234 1.00 90.62 270 THR A C 1
ATOM 2199 O O . THR A 1 270 ? 7.755 11.209 -0.083 1.00 90.62 270 THR A O 1
ATOM 2202 N N . ILE A 1 271 ? 8.998 10.994 -1.940 1.00 83.94 271 ILE A N 1
ATOM 2203 C CA . ILE A 1 271 ? 10.220 11.582 -1.380 1.00 83.94 271 ILE A CA 1
ATOM 2204 C C . ILE A 1 271 ? 10.458 12.922 -2.061 1.00 83.94 271 ILE A C 1
ATOM 2206 O O . ILE A 1 271 ? 10.863 12.969 -3.218 1.00 83.94 271 ILE A O 1
ATOM 2210 N N . GLN A 1 272 ? 10.213 14.009 -1.342 1.00 78.88 272 GLN A N 1
ATOM 2211 C CA . GLN A 1 272 ? 10.476 15.362 -1.809 1.00 78.88 272 GLN A CA 1
ATOM 2212 C C . GLN A 1 272 ? 11.661 15.907 -1.008 1.00 78.88 272 GLN A C 1
ATOM 2214 O O . GLN A 1 272 ? 11.516 16.210 0.174 1.00 78.88 272 GLN A O 1
ATOM 2219 N N . HIS A 1 273 ? 12.838 15.913 -1.633 1.00 69.94 273 HIS A N 1
ATOM 2220 C CA . HIS A 1 273 ? 14.099 16.273 -0.993 1.00 69.94 273 HIS A CA 1
ATOM 2221 C C . HIS A 1 273 ? 14.759 17.437 -1.741 1.00 69.94 273 HIS A C 1
ATOM 2223 O O . HIS A 1 273 ? 14.829 17.437 -2.970 1.00 69.94 273 HIS A O 1
ATOM 2229 N N . SER A 1 274 ? 15.239 18.418 -0.986 1.00 68.81 274 SER A N 1
ATOM 2230 C CA . SER A 1 274 ? 15.779 19.692 -1.467 1.00 68.81 274 SER A CA 1
ATOM 2231 C C . SER A 1 274 ? 17.234 19.550 -1.891 1.00 68.81 274 SER A C 1
ATOM 2233 O O . SER A 1 274 ? 17.691 20.241 -2.800 1.00 68.81 274 SER A O 1
ATOM 2235 N N . LYS A 1 275 ? 17.963 18.622 -1.261 1.00 68.38 275 LYS A N 1
ATOM 2236 C CA . LYS A 1 275 ? 19.308 18.213 -1.687 1.00 68.38 275 LYS A CA 1
ATOM 2237 C C . LYS A 1 275 ? 19.232 17.055 -2.691 1.00 68.38 275 LYS A C 1
ATOM 2239 O O . LYS A 1 275 ? 18.287 16.267 -2.613 1.00 68.38 275 LYS A O 1
ATOM 2244 N N . PRO A 1 276 ? 20.234 16.892 -3.571 1.00 67.12 276 PRO A N 1
ATOM 2245 C CA . PRO A 1 276 ? 20.335 15.717 -4.426 1.00 67.12 276 PRO A CA 1
ATOM 2246 C C . PRO A 1 276 ? 20.352 14.443 -3.575 1.00 67.12 276 PRO A C 1
ATOM 2248 O O . PRO A 1 276 ? 21.240 14.243 -2.749 1.00 67.12 276 PRO A O 1
ATOM 2251 N N . PHE A 1 277 ? 19.335 13.612 -3.756 1.00 76.69 277 PHE A N 1
ATOM 2252 C CA . PHE A 1 277 ? 19.279 12.246 -3.261 1.00 76.69 277 PHE A CA 1
ATOM 2253 C C . PHE A 1 277 ? 19.428 11.351 -4.482 1.00 76.69 277 PHE A C 1
ATOM 2255 O O . PHE A 1 277 ? 18.778 11.603 -5.493 1.00 76.69 277 PHE A O 1
ATOM 2262 N N . GLU A 1 278 ? 20.281 10.340 -4.407 1.00 79.00 278 GLU A N 1
ATOM 2263 C CA . GLU A 1 278 ? 20.438 9.358 -5.471 1.00 79.00 278 GLU A CA 1
ATOM 2264 C C . GLU A 1 278 ? 20.768 8.011 -4.839 1.00 79.00 278 GLU A C 1
ATOM 2266 O O . GLU A 1 278 ? 21.547 7.918 -3.888 1.00 79.00 278 GLU A O 1
ATOM 2271 N N . ILE A 1 279 ? 20.159 6.960 -5.372 1.00 84.19 279 ILE A N 1
ATOM 2272 C CA . ILE A 1 279 ? 20.557 5.590 -5.083 1.00 84.19 279 ILE A CA 1
ATOM 2273 C C . ILE A 1 279 ? 21.117 5.063 -6.392 1.00 84.19 279 ILE A C 1
ATOM 2275 O O . ILE A 1 279 ? 20.370 4.930 -7.355 1.00 84.19 279 ILE A O 1
ATOM 2279 N N . GLN A 1 280 ? 22.414 4.776 -6.445 1.00 84.06 280 GLN A N 1
ATOM 2280 C CA . GLN A 1 280 ? 22.977 4.062 -7.589 1.00 84.06 280 GLN A CA 1
ATOM 2281 C C . GLN A 1 280 ? 22.456 2.625 -7.581 1.00 84.06 280 GLN A C 1
ATOM 2283 O O . GLN A 1 280 ? 22.454 1.992 -6.529 1.00 84.06 280 GLN A O 1
ATOM 2288 N N . ASP A 1 281 ? 22.000 2.159 -8.743 1.00 82.38 281 ASP A N 1
ATOM 2289 C CA . ASP A 1 281 ? 21.565 0.787 -9.019 1.00 82.38 281 ASP A CA 1
ATOM 2290 C C . ASP A 1 281 ? 20.656 0.154 -7.955 1.00 82.38 281 ASP A C 1
ATOM 2292 O O . ASP A 1 281 ? 21.073 -0.437 -6.956 1.00 82.38 281 ASP A O 1
ATOM 2296 N N . LEU A 1 282 ? 19.350 0.209 -8.210 1.00 89.62 282 LEU A N 1
ATOM 2297 C CA . LEU A 1 282 ? 18.339 -0.268 -7.280 1.00 89.62 282 LEU A CA 1
ATOM 2298 C C . LEU A 1 282 ? 18.098 -1.771 -7.476 1.00 89.62 282 LEU A C 1
ATOM 2300 O O . LEU A 1 282 ? 17.018 -2.198 -7.885 1.00 89.62 282 LEU A O 1
ATOM 2304 N N . HIS A 1 283 ? 19.113 -2.581 -7.157 1.00 91.81 283 HIS A N 1
ATOM 2305 C CA . HIS A 1 283 ? 19.098 -4.048 -7.227 1.00 91.81 283 HIS A CA 1
ATOM 2306 C C . HIS A 1 283 ? 18.175 -4.679 -6.175 1.00 91.81 283 HIS A C 1
ATOM 2308 O O . HIS A 1 283 ? 18.592 -5.383 -5.251 1.00 91.81 283 HIS A O 1
ATOM 2314 N N . LYS A 1 284 ? 16.877 -4.419 -6.310 1.00 94.56 284 LYS A N 1
ATOM 2315 C CA . LYS A 1 284 ? 15.837 -4.875 -5.398 1.00 94.56 284 LYS A CA 1
ATOM 2316 C C . LYS A 1 284 ? 14.724 -5.569 -6.147 1.00 94.56 284 LYS A C 1
ATOM 2318 O O . LYS A 1 284 ? 14.366 -5.238 -7.277 1.00 94.56 284 LYS A O 1
ATOM 2323 N N . ARG A 1 285 ? 14.151 -6.543 -5.450 1.00 95.25 285 ARG A N 1
ATOM 2324 C CA . ARG A 1 285 ? 13.052 -7.351 -5.941 1.00 95.25 285 ARG A CA 1
ATOM 2325 C C . ARG A 1 285 ? 11.756 -6.938 -5.267 1.00 95.25 285 ARG A C 1
ATOM 2327 O O . ARG A 1 285 ? 11.581 -7.187 -4.077 1.00 95.25 2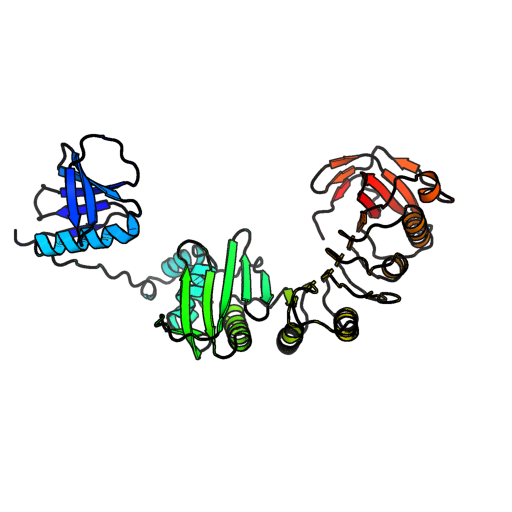85 ARG A O 1
ATOM 2334 N N . PHE A 1 286 ? 10.821 -6.403 -6.044 1.00 95.50 286 PHE A N 1
ATOM 2335 C CA . PHE A 1 286 ? 9.465 -6.113 -5.586 1.00 95.50 286 PHE A CA 1
ATOM 2336 C C . PHE A 1 286 ? 8.428 -6.804 -6.484 1.00 95.50 286 PHE A C 1
ATOM 2338 O O . PHE A 1 286 ? 8.709 -7.350 -7.556 1.00 95.50 286 PHE A O 1
ATOM 2345 N N . LYS A 1 287 ? 7.181 -6.856 -6.026 1.00 96.25 287 LYS A N 1
ATOM 2346 C CA . LYS A 1 287 ? 6.028 -7.030 -6.915 1.00 96.25 287 LYS A CA 1
ATOM 2347 C C . LYS A 1 287 ? 5.661 -5.679 -7.513 1.00 96.25 287 LYS A C 1
ATOM 2349 O O . LYS A 1 287 ? 5.528 -5.584 -8.726 1.00 96.25 287 LYS A O 1
ATOM 2354 N N . VAL A 1 288 ? 5.552 -4.652 -6.673 1.00 96.44 288 VAL A N 1
ATOM 2355 C CA . VAL A 1 288 ? 5.154 -3.305 -7.087 1.00 96.44 288 VAL A CA 1
ATOM 2356 C C . VAL A 1 288 ? 6.130 -2.285 -6.514 1.00 96.44 288 VAL A C 1
ATOM 2358 O O . VAL A 1 288 ? 6.357 -2.270 -5.304 1.00 96.44 288 VAL A O 1
ATOM 2361 N N . PHE A 1 289 ? 6.669 -1.433 -7.377 1.00 96.81 289 PHE A N 1
ATOM 2362 C CA . PHE A 1 289 ? 7.467 -0.276 -7.000 1.00 96.81 289 PHE A CA 1
ATOM 2363 C C . PHE A 1 289 ? 6.778 0.993 -7.504 1.00 96.81 289 PHE A C 1
ATOM 2365 O O . PHE A 1 289 ? 6.487 1.123 -8.694 1.00 96.81 289 PHE A O 1
ATOM 2372 N N . GLN A 1 290 ? 6.501 1.930 -6.602 1.00 96.31 290 GLN A N 1
ATOM 2373 C CA . GLN A 1 290 ? 5.894 3.210 -6.948 1.00 96.31 290 GLN A CA 1
ATOM 2374 C C . GLN A 1 290 ? 6.733 4.361 -6.416 1.00 96.31 290 GLN A C 1
ATOM 2376 O O . GLN A 1 290 ? 7.080 4.387 -5.239 1.00 96.31 290 GLN A O 1
ATOM 2381 N N . SER A 1 291 ? 6.986 5.351 -7.262 1.00 94.44 291 SER A N 1
ATOM 2382 C CA . SER A 1 291 ? 7.516 6.644 -6.844 1.00 94.44 291 SER A CA 1
ATOM 2383 C C . SER A 1 291 ? 6.547 7.734 -7.263 1.00 94.44 291 SER A C 1
ATOM 2385 O O . SER A 1 291 ? 6.391 8.051 -8.445 1.00 94.44 291 SER A O 1
ATOM 2387 N N . LEU A 1 292 ? 5.821 8.258 -6.281 1.00 92.56 292 LEU A N 1
ATOM 2388 C CA . LEU A 1 292 ? 4.797 9.271 -6.498 1.00 92.56 292 LEU A CA 1
ATOM 2389 C C . LEU A 1 292 ? 5.390 10.674 -6.528 1.00 92.56 292 LEU A C 1
ATOM 2391 O O . LEU A 1 292 ? 4.890 11.517 -7.270 1.00 92.56 292 LEU A O 1
ATOM 2395 N N . ARG A 1 293 ? 6.438 10.898 -5.727 1.00 88.25 293 ARG A N 1
ATOM 2396 C CA . ARG A 1 293 ? 7.184 12.153 -5.669 1.00 88.25 293 ARG A CA 1
ATOM 2397 C C . ARG A 1 293 ? 8.687 11.929 -5.586 1.00 88.25 293 ARG A C 1
ATOM 2399 O O . ARG A 1 293 ? 9.122 10.931 -5.006 1.00 88.25 293 ARG A O 1
ATOM 2406 N N . GLY A 1 294 ? 9.432 12.886 -6.128 1.00 82.88 294 GLY A N 1
ATOM 2407 C CA . GLY A 1 294 ? 10.889 12.909 -6.191 1.00 82.88 294 GLY A CA 1
ATOM 2408 C C . GLY A 1 294 ? 11.443 12.697 -7.597 1.00 82.88 294 GLY A C 1
ATOM 2409 O O . GLY A 1 294 ? 10.855 11.999 -8.427 1.00 82.88 294 GLY A O 1
ATOM 2410 N N . THR A 1 295 ? 12.611 13.291 -7.851 1.00 86.81 295 THR A N 1
ATOM 2411 C CA . THR A 1 295 ? 13.319 13.247 -9.143 1.00 86.81 295 THR A CA 1
ATOM 2412 C C . THR A 1 295 ? 14.601 12.411 -9.120 1.00 86.81 295 THR A C 1
ATOM 2414 O O . THR A 1 295 ? 15.349 12.423 -10.091 1.00 86.81 295 THR A O 1
ATOM 2417 N N . TRP A 1 296 ? 14.848 11.685 -8.029 1.00 87.25 296 TRP A N 1
ATOM 2418 C CA . TRP A 1 296 ? 16.085 10.940 -7.768 1.00 87.25 296 TRP A CA 1
ATOM 2419 C C . TRP A 1 296 ? 16.235 9.635 -8.560 1.00 87.25 296 TRP A C 1
ATOM 2421 O O . TRP A 1 296 ? 17.318 9.066 -8.600 1.00 87.25 296 TRP A O 1
ATOM 2431 N N . ILE A 1 297 ? 15.150 9.134 -9.158 1.00 91.56 297 ILE A N 1
ATOM 2432 C CA . ILE A 1 297 ? 15.152 7.852 -9.871 1.00 91.56 297 ILE A CA 1
ATOM 2433 C C . ILE A 1 297 ? 15.698 8.047 -11.279 1.00 91.56 297 ILE A C 1
ATOM 2435 O O . ILE A 1 297 ? 15.153 8.833 -12.061 1.00 91.56 297 ILE A O 1
ATOM 2439 N N . THR A 1 298 ? 16.730 7.279 -11.610 1.00 94.38 298 THR A N 1
ATOM 2440 C CA . THR A 1 298 ? 17.352 7.247 -12.937 1.00 94.38 298 THR A CA 1
ATOM 2441 C C . THR A 1 298 ? 16.818 6.085 -13.774 1.00 94.38 298 THR A C 1
ATOM 2443 O O . THR A 1 298 ? 16.213 5.145 -13.253 1.00 94.38 298 THR A O 1
ATOM 2446 N N . VAL A 1 299 ? 17.043 6.117 -15.091 1.00 96.00 299 VAL A N 1
ATOM 2447 C CA . VAL A 1 299 ? 16.706 4.978 -15.962 1.00 96.00 299 VAL A CA 1
ATOM 2448 C C . VAL A 1 299 ? 17.487 3.714 -15.584 1.00 96.00 299 VAL A C 1
ATOM 2450 O O . VAL A 1 299 ? 16.946 2.613 -15.665 1.00 96.00 299 VAL A O 1
ATOM 2453 N N . ASP A 1 300 ? 18.717 3.856 -15.090 1.00 96.19 300 ASP A N 1
ATOM 2454 C CA . ASP A 1 300 ? 19.536 2.726 -14.646 1.00 96.19 300 ASP A CA 1
ATOM 2455 C C . ASP A 1 300 ? 18.935 2.061 -13.393 1.00 96.19 300 ASP A C 1
ATOM 2457 O O . ASP A 1 300 ? 18.873 0.832 -13.307 1.00 96.19 300 ASP A O 1
ATOM 2461 N N . ASN A 1 301 ? 18.331 2.834 -12.478 1.00 95.38 301 ASN A N 1
ATOM 2462 C CA . ASN A 1 301 ? 17.523 2.261 -11.394 1.00 95.38 301 ASN A CA 1
ATOM 2463 C C . ASN A 1 301 ? 16.341 1.434 -11.918 1.00 95.38 301 ASN A C 1
ATOM 2465 O O . ASN A 1 301 ? 16.042 0.371 -11.381 1.00 95.38 301 ASN A O 1
ATOM 2469 N N . LEU A 1 302 ? 15.662 1.906 -12.967 1.00 96.19 302 LEU A N 1
ATOM 2470 C CA . LEU A 1 302 ? 14.524 1.192 -13.551 1.00 96.19 302 LEU A CA 1
ATOM 2471 C C . LEU A 1 302 ? 14.946 -0.136 -14.195 1.00 96.19 302 LEU A C 1
ATOM 2473 O O . LEU A 1 302 ? 14.219 -1.121 -14.083 1.00 96.19 302 LEU A O 1
ATOM 2477 N N . MET A 1 303 ? 16.118 -0.171 -14.834 1.00 96.38 303 MET A N 1
ATOM 2478 C CA . MET A 1 303 ? 16.669 -1.372 -15.478 1.00 96.38 303 MET A CA 1
ATOM 2479 C C . MET A 1 303 ? 17.228 -2.391 -14.470 1.00 96.38 303 MET A C 1
ATOM 2481 O O . MET A 1 303 ? 17.232 -3.592 -14.733 1.00 96.38 303 MET A O 1
ATOM 2485 N N . THR A 1 304 ? 17.671 -1.940 -13.294 1.00 95.94 304 THR A N 1
ATOM 2486 C CA . THR A 1 304 ? 18.212 -2.807 -12.229 1.00 95.94 304 THR A CA 1
ATOM 2487 C C . THR A 1 304 ? 17.139 -3.386 -11.296 1.00 95.94 304 THR A C 1
ATOM 2489 O O . THR A 1 304 ? 17.388 -4.392 -10.622 1.00 95.94 304 THR A O 1
ATOM 2492 N N . LEU A 1 305 ? 15.933 -2.808 -11.287 1.00 95.50 305 LEU A N 1
ATOM 2493 C CA . LEU A 1 305 ? 14.786 -3.274 -10.505 1.00 95.50 305 LEU A CA 1
ATOM 2494 C C . LEU A 1 305 ? 14.190 -4.587 -11.044 1.00 95.50 305 LEU A C 1
ATOM 2496 O O . LEU A 1 305 ? 13.760 -4.685 -12.193 1.00 95.50 305 LEU A O 1
ATOM 2500 N N . ASP A 1 306 ? 14.011 -5.573 -10.161 1.00 96.00 306 ASP A N 1
ATOM 2501 C CA . ASP A 1 306 ? 13.250 -6.794 -10.458 1.00 96.00 306 ASP A CA 1
ATOM 2502 C C . ASP A 1 306 ? 11.797 -6.668 -9.959 1.00 96.00 306 ASP A C 1
ATOM 2504 O O . ASP A 1 306 ? 11.438 -7.115 -8.860 1.00 96.00 306 ASP A O 1
ATOM 2508 N N . CYS A 1 307 ? 10.942 -6.052 -10.781 1.00 95.94 307 CYS A N 1
ATOM 2509 C CA . CYS A 1 307 ? 9.542 -5.756 -10.460 1.00 95.94 307 CYS A CA 1
ATOM 2510 C C . CYS A 1 307 ? 8.538 -6.398 -11.425 1.00 95.94 307 CYS A C 1
ATOM 2512 O O . CYS A 1 307 ? 8.872 -6.762 -12.548 1.00 95.94 307 CYS A O 1
ATOM 2514 N N . ILE A 1 308 ? 7.278 -6.513 -10.984 1.00 95.38 308 ILE A N 1
ATOM 2515 C CA . ILE A 1 308 ? 6.139 -6.828 -11.869 1.00 95.38 308 ILE A CA 1
ATOM 2516 C C . ILE A 1 308 ? 5.503 -5.532 -12.376 1.00 95.38 308 ILE A C 1
ATOM 2518 O O . ILE A 1 308 ? 5.164 -5.430 -13.552 1.00 95.38 308 ILE A O 1
ATOM 2522 N N . CYS A 1 309 ? 5.353 -4.547 -11.492 1.00 95.31 309 CYS A N 1
ATOM 2523 C CA . CYS A 1 309 ? 4.773 -3.248 -11.798 1.00 95.31 309 CYS A CA 1
ATOM 2524 C C . CYS A 1 309 ? 5.688 -2.130 -11.292 1.00 95.31 309 CYS A C 1
ATOM 2526 O O . CYS A 1 309 ? 6.117 -2.160 -10.134 1.00 95.31 309 CYS A O 1
ATOM 2528 N N . ILE A 1 310 ? 5.972 -1.160 -12.157 1.00 96.56 310 ILE A N 1
ATOM 2529 C CA . ILE A 1 310 ? 6.737 0.046 -11.843 1.00 96.56 310 ILE A CA 1
ATOM 2530 C C . ILE A 1 310 ? 5.910 1.261 -12.267 1.00 96.56 310 ILE A C 1
ATOM 2532 O O . ILE A 1 310 ? 5.490 1.355 -13.420 1.00 96.56 310 ILE A O 1
ATOM 2536 N N . VAL A 1 311 ? 5.689 2.205 -11.350 1.00 95.81 311 VAL A N 1
ATOM 2537 C CA . VAL A 1 311 ? 4.974 3.457 -11.643 1.00 95.81 311 VAL A CA 1
ATOM 2538 C C . VAL A 1 311 ? 5.734 4.648 -11.079 1.00 95.81 311 VAL A C 1
ATOM 2540 O O . VAL A 1 311 ? 5.900 4.761 -9.865 1.00 95.81 311 VAL A O 1
ATOM 2543 N N . ILE A 1 312 ? 6.139 5.570 -11.949 1.00 96.19 312 ILE A N 1
ATOM 2544 C CA . ILE A 1 312 ? 6.825 6.812 -11.583 1.00 96.19 312 ILE A CA 1
ATOM 2545 C C . ILE A 1 312 ? 5.958 7.996 -12.019 1.00 96.19 312 ILE A C 1
ATOM 2547 O O . ILE A 1 312 ? 5.628 8.132 -13.197 1.00 96.19 312 ILE A O 1
ATOM 2551 N N . LYS A 1 313 ? 5.528 8.839 -11.072 1.00 92.94 313 LYS A N 1
ATOM 2552 C CA . LYS A 1 313 ? 4.548 9.908 -11.349 1.00 92.94 313 LYS A CA 1
ATOM 2553 C C . LYS A 1 313 ? 5.154 11.301 -11.508 1.00 92.94 313 LYS A C 1
ATOM 2555 O O . LYS A 1 313 ? 4.623 12.070 -12.313 1.00 92.94 313 LYS A O 1
ATOM 2560 N N . GLU A 1 314 ? 6.181 11.657 -10.738 1.00 92.31 314 GLU A N 1
ATOM 2561 C CA . GLU A 1 314 ? 6.761 13.011 -10.763 1.00 92.31 314 GLU A CA 1
ATOM 2562 C C . GLU A 1 314 ? 7.966 13.114 -11.700 1.00 92.31 314 GLU A C 1
ATOM 2564 O O . GLU A 1 314 ? 7.934 13.927 -12.625 1.00 92.31 314 GLU A O 1
ATOM 2569 N N . LYS A 1 315 ? 8.994 12.270 -11.515 1.00 93.50 315 LYS A N 1
ATOM 2570 C CA . LYS A 1 315 ? 10.151 12.224 -12.421 1.00 93.50 315 LYS A CA 1
ATOM 2571 C C . LYS A 1 315 ? 9.694 11.981 -13.859 1.00 93.50 315 LYS A C 1
ATOM 2573 O O . LYS A 1 315 ? 8.940 11.050 -14.146 1.00 93.50 315 LYS A O 1
ATOM 2578 N N . ARG A 1 316 ? 10.199 12.829 -14.750 1.00 96.06 316 ARG A N 1
ATOM 2579 C CA . ARG A 1 316 ? 10.064 12.698 -16.198 1.00 96.06 316 ARG A CA 1
ATOM 2580 C C . ARG A 1 316 ? 11.350 12.144 -16.799 1.00 96.06 316 ARG A C 1
ATOM 2582 O O . ARG A 1 316 ? 12.429 12.433 -16.279 1.00 96.06 316 ARG A O 1
ATOM 2589 N N . PHE A 1 317 ? 11.229 11.379 -17.871 1.00 97.56 317 PHE A N 1
ATOM 2590 C CA . PHE A 1 317 ? 12.341 10.774 -18.596 1.00 97.56 317 PHE A CA 1
ATOM 2591 C C . PHE A 1 317 ? 12.342 11.238 -20.048 1.00 97.56 317 PHE A C 1
ATOM 2593 O O . PHE A 1 317 ? 11.291 11.509 -20.619 1.00 97.56 317 PHE A O 1
ATOM 2600 N N . THR A 1 318 ? 13.518 11.305 -20.644 1.00 98.00 318 THR A N 1
ATOM 2601 C CA . THR A 1 318 ? 13.669 11.596 -22.070 1.00 98.00 318 THR A CA 1
ATOM 2602 C C . THR A 1 318 ? 13.234 10.402 -22.920 1.00 98.00 318 THR A C 1
ATOM 2604 O O . THR A 1 318 ? 13.263 9.248 -22.476 1.00 98.00 318 THR A O 1
ATOM 2607 N N . CYS A 1 319 ? 12.867 10.660 -24.173 1.00 97.88 319 CYS A N 1
ATOM 2608 C CA . CYS A 1 319 ? 12.601 9.620 -25.165 1.00 97.88 319 CYS A CA 1
ATOM 2609 C C . CYS A 1 319 ? 13.827 8.713 -25.360 1.00 97.88 319 CYS A C 1
ATOM 2611 O O . CYS A 1 319 ? 13.674 7.498 -25.455 1.00 97.88 319 CYS A O 1
ATOM 2613 N N . ALA A 1 320 ? 15.042 9.273 -25.305 1.00 98.00 320 ALA A N 1
ATOM 2614 C CA . ALA A 1 320 ? 16.290 8.511 -25.372 1.00 98.00 320 ALA A CA 1
ATOM 2615 C C . ALA A 1 320 ? 16.489 7.577 -24.158 1.00 98.00 320 ALA A C 1
ATOM 2617 O O . ALA A 1 320 ? 16.911 6.430 -24.311 1.00 98.00 320 ALA A O 1
ATOM 2618 N N . GLU A 1 321 ? 16.152 8.016 -22.940 1.00 98.12 321 GLU A N 1
ATOM 2619 C CA . GLU A 1 321 ? 16.158 7.138 -21.760 1.00 98.12 321 GLU A CA 1
ATOM 2620 C C . GLU A 1 321 ? 15.134 6.002 -21.902 1.00 98.12 321 GLU A C 1
ATOM 2622 O O . GLU A 1 321 ? 15.442 4.850 -21.597 1.00 98.12 321 GLU A O 1
ATOM 2627 N N . MET A 1 322 ? 13.930 6.283 -22.404 1.00 97.94 322 MET A N 1
ATOM 2628 C CA . MET A 1 322 ? 12.930 5.231 -22.626 1.00 97.94 322 MET A CA 1
ATOM 2629 C C . MET A 1 322 ? 13.322 4.278 -23.758 1.00 97.94 322 MET A C 1
ATOM 2631 O O . MET A 1 322 ? 13.123 3.073 -23.614 1.00 97.94 322 MET A O 1
ATOM 2635 N N . ASN A 1 323 ? 13.977 4.762 -24.817 1.00 98.12 323 ASN A N 1
ATOM 2636 C CA . ASN A 1 323 ? 14.594 3.915 -25.841 1.00 98.12 323 ASN A CA 1
ATOM 2637 C C . ASN A 1 323 ? 15.607 2.940 -25.218 1.00 98.12 323 ASN A C 1
ATOM 2639 O O . ASN A 1 323 ? 15.535 1.733 -25.467 1.00 98.12 323 ASN A O 1
ATOM 2643 N N . ARG A 1 324 ? 16.494 3.429 -24.334 1.00 98.19 324 ARG A N 1
ATOM 2644 C CA . ARG A 1 324 ? 17.437 2.575 -23.583 1.00 98.19 324 ARG A CA 1
ATOM 2645 C C . ARG A 1 324 ? 16.706 1.509 -22.765 1.00 98.19 324 ARG A C 1
ATOM 2647 O O . ARG A 1 324 ? 17.111 0.348 -22.794 1.00 98.19 324 ARG A O 1
ATOM 2654 N N . PHE A 1 325 ? 15.621 1.873 -22.080 1.00 98.06 325 PHE A N 1
ATOM 2655 C CA . PHE A 1 325 ? 14.818 0.926 -21.302 1.00 98.06 325 PHE A CA 1
ATOM 2656 C C . PHE A 1 325 ? 14.147 -0.146 -22.180 1.00 98.06 325 PHE A C 1
ATOM 2658 O O . PHE A 1 325 ? 14.212 -1.332 -21.855 1.00 98.06 325 PHE A O 1
ATOM 2665 N N . ILE A 1 326 ? 13.545 0.236 -23.313 1.00 97.62 326 ILE A N 1
ATOM 2666 C CA . ILE A 1 326 ? 12.921 -0.721 -24.241 1.00 97.62 326 ILE A CA 1
ATOM 2667 C C . ILE A 1 326 ? 13.981 -1.684 -24.789 1.00 97.62 326 ILE A C 1
ATOM 2669 O O . ILE A 1 326 ? 13.784 -2.899 -24.743 1.00 97.62 326 ILE A O 1
ATOM 2673 N N . LYS A 1 327 ? 15.138 -1.171 -25.230 1.00 97.56 327 LYS A N 1
ATOM 2674 C CA . LYS A 1 327 ? 16.271 -1.998 -25.678 1.00 97.56 327 LYS A CA 1
ATOM 2675 C C . LYS A 1 327 ? 16.756 -2.942 -24.580 1.00 97.56 327 LYS A C 1
ATOM 2677 O O . LYS A 1 327 ? 17.021 -4.110 -24.854 1.00 97.56 327 LYS A O 1
ATOM 2682 N N . HIS A 1 328 ? 16.844 -2.477 -23.334 1.00 97.25 328 HIS A N 1
ATOM 2683 C CA . HIS A 1 328 ? 17.177 -3.330 -22.192 1.00 97.25 328 HIS A CA 1
ATOM 2684 C C . HIS A 1 328 ? 16.186 -4.494 -22.049 1.00 97.25 328 HIS A C 1
ATOM 2686 O O . HIS A 1 328 ? 16.613 -5.643 -21.929 1.00 97.25 328 HIS A O 1
ATOM 2692 N N . TRP A 1 329 ? 14.879 -4.227 -22.128 1.00 97.38 329 TRP A N 1
ATOM 2693 C CA . TRP A 1 329 ? 13.856 -5.271 -22.055 1.00 97.38 329 TRP A CA 1
ATOM 2694 C C . TRP A 1 329 ? 13.930 -6.258 -23.232 1.00 97.38 329 TRP A C 1
ATOM 2696 O O . TRP A 1 329 ? 13.909 -7.472 -23.006 1.00 97.38 329 TRP A O 1
ATOM 2706 N N . VAL A 1 330 ? 14.077 -5.758 -24.468 1.00 96.31 330 VAL A N 1
ATOM 2707 C CA . VAL A 1 330 ? 14.239 -6.571 -25.695 1.00 96.31 330 VAL A CA 1
ATOM 2708 C C . VAL A 1 330 ? 15.463 -7.486 -25.598 1.00 96.31 330 VAL A C 1
ATOM 2710 O O . VAL A 1 330 ? 15.419 -8.630 -26.039 1.00 96.31 330 VAL A O 1
ATOM 2713 N N . ASN A 1 331 ? 16.527 -7.037 -24.934 1.00 95.75 331 ASN A N 1
ATOM 2714 C CA . ASN A 1 331 ? 17.736 -7.829 -24.701 1.00 95.75 331 ASN A CA 1
ATOM 2715 C C . ASN A 1 331 ? 17.641 -8.791 -23.496 1.00 95.75 331 ASN A C 1
ATOM 2717 O O . ASN A 1 331 ? 18.654 -9.329 -23.055 1.00 95.75 331 ASN A O 1
ATOM 2721 N N . GLY A 1 332 ? 16.444 -9.033 -22.949 1.00 94.81 332 GLY A N 1
ATOM 2722 C CA . GLY A 1 332 ? 16.224 -9.987 -21.851 1.00 94.81 332 GLY A CA 1
ATOM 2723 C C . GLY A 1 332 ? 16.184 -9.366 -20.453 1.00 94.81 332 GLY A C 1
ATOM 2724 O O . GLY A 1 332 ? 15.957 -10.077 -19.471 1.00 94.81 332 GLY A O 1
ATOM 2725 N N . GLY A 1 333 ? 16.348 -8.048 -20.357 1.00 95.38 333 GLY A N 1
ATOM 2726 C CA . GLY A 1 333 ? 16.218 -7.281 -19.126 1.00 95.38 333 GLY A CA 1
ATOM 2727 C C . GLY A 1 333 ? 14.812 -7.313 -18.514 1.00 95.38 333 GLY A C 1
ATOM 2728 O O . GLY A 1 333 ? 13.831 -7.688 -19.162 1.00 95.38 333 GLY A O 1
ATOM 2729 N N . SER A 1 334 ? 14.721 -6.945 -17.233 1.00 95.62 334 SER A N 1
ATOM 2730 C CA . SER A 1 334 ? 13.475 -6.874 -16.445 1.00 95.62 334 SER A CA 1
ATOM 2731 C C . SER A 1 334 ? 12.489 -8.047 -16.683 1.00 95.62 334 SER A C 1
ATOM 2733 O O . SER A 1 334 ? 11.326 -7.841 -17.044 1.00 95.62 334 SER A O 1
ATOM 2735 N N . PRO A 1 335 ? 12.893 -9.316 -16.471 1.00 94.00 335 PRO A N 1
ATOM 2736 C CA . PRO A 1 335 ? 12.152 -10.493 -16.940 1.00 94.00 335 PRO A CA 1
ATOM 2737 C C . PRO A 1 335 ? 10.798 -10.736 -16.254 1.00 94.00 335 PRO A C 1
ATOM 2739 O O . PRO A 1 335 ? 10.003 -11.537 -16.751 1.00 94.00 335 PRO A O 1
ATOM 2742 N N . ARG A 1 336 ? 10.522 -10.100 -15.110 1.00 94.75 336 ARG A N 1
ATOM 2743 C CA . ARG A 1 336 ? 9.241 -10.209 -14.388 1.00 94.75 336 ARG A CA 1
ATOM 2744 C C . ARG A 1 336 ? 8.270 -9.069 -14.689 1.00 94.75 336 ARG A C 1
ATOM 2746 O O . ARG A 1 336 ? 7.122 -9.152 -14.241 1.00 94.75 336 ARG A O 1
ATOM 2753 N N . LEU A 1 337 ? 8.713 -8.052 -15.428 1.00 94.75 337 LEU A N 1
ATOM 2754 C CA . LEU A 1 337 ? 7.931 -6.859 -15.701 1.00 94.75 337 LEU A CA 1
ATOM 2755 C C . LEU A 1 337 ? 6.665 -7.212 -16.479 1.00 94.75 337 LEU A C 1
ATOM 2757 O O . LEU A 1 337 ? 6.695 -7.990 -17.430 1.00 94.75 337 LEU A O 1
ATOM 2761 N N . LYS A 1 338 ? 5.554 -6.619 -16.053 1.00 92.94 338 LYS A N 1
ATOM 2762 C CA . LYS A 1 338 ? 4.266 -6.650 -16.745 1.00 92.94 338 LYS A CA 1
ATOM 2763 C C . LYS A 1 338 ? 3.751 -5.255 -17.044 1.00 92.94 338 LYS A C 1
ATOM 2765 O O . LYS A 1 338 ? 3.105 -5.076 -18.066 1.00 92.94 338 LYS A O 1
ATOM 2770 N N . VAL A 1 339 ? 4.019 -4.298 -16.156 1.00 92.12 339 VAL A N 1
ATOM 2771 C CA . VAL A 1 339 ? 3.503 -2.930 -16.247 1.00 92.12 339 VAL A CA 1
ATOM 2772 C C . VAL A 1 339 ? 4.603 -1.939 -15.906 1.00 92.12 339 VAL A C 1
ATOM 2774 O O . VAL A 1 339 ? 5.234 -2.042 -14.853 1.00 92.12 339 VAL A O 1
ATOM 2777 N N . PHE A 1 340 ? 4.788 -0.954 -16.772 1.00 94.75 340 PHE A N 1
ATOM 2778 C CA . PHE A 1 340 ? 5.691 0.164 -16.567 1.00 94.75 340 PHE A CA 1
ATOM 2779 C C . PHE A 1 340 ? 5.012 1.459 -17.016 1.00 94.75 340 PHE A C 1
ATOM 2781 O O . PHE A 1 340 ? 4.540 1.568 -18.149 1.00 94.75 340 PHE A O 1
ATOM 2788 N N . GLN A 1 341 ? 4.931 2.428 -16.104 1.00 94.31 341 GLN A N 1
ATOM 2789 C CA . GLN A 1 341 ? 4.336 3.734 -16.363 1.00 94.31 341 GLN A CA 1
ATOM 2790 C C . GLN A 1 341 ? 5.259 4.844 -15.873 1.00 94.31 341 GLN A C 1
ATOM 2792 O O . GLN A 1 341 ? 5.591 4.905 -14.686 1.00 94.31 341 GLN A O 1
ATOM 2797 N N . VAL A 1 342 ? 5.588 5.770 -16.768 1.00 96.75 342 VAL A N 1
ATOM 2798 C CA . VAL A 1 342 ? 6.355 6.979 -16.450 1.00 96.75 342 VAL A CA 1
ATOM 2799 C C . VAL A 1 342 ? 5.795 8.192 -17.194 1.00 96.75 342 VAL A C 1
ATOM 2801 O O . VAL A 1 342 ? 4.817 8.088 -17.941 1.00 96.75 342 VAL A O 1
ATOM 2804 N N . LYS A 1 343 ? 6.409 9.360 -16.993 1.00 96.12 343 LYS A N 1
ATOM 2805 C CA . LYS A 1 343 ? 6.164 10.542 -17.820 1.00 96.12 343 LYS A CA 1
ATOM 2806 C C . LYS A 1 343 ? 7.378 10.876 -18.680 1.00 96.12 343 LYS A C 1
ATOM 2808 O O . LYS A 1 343 ? 8.504 10.681 -18.233 1.00 96.12 343 LYS A O 1
ATOM 2813 N N . LEU A 1 344 ? 7.137 11.441 -19.857 1.00 97.12 344 LEU A N 1
ATOM 2814 C CA . LEU A 1 344 ? 8.153 11.960 -20.759 1.00 97.12 344 LEU A CA 1
ATOM 2815 C C . LEU A 1 344 ? 8.404 13.456 -20.535 1.00 97.12 344 LEU A C 1
ATOM 2817 O O . LEU A 1 344 ? 7.515 14.191 -20.082 1.00 97.12 344 LEU A O 1
ATOM 2821 N N . THR A 1 345 ? 9.627 13.896 -20.825 1.00 97.12 345 THR A N 1
ATOM 2822 C CA . THR A 1 345 ? 10.011 15.315 -20.883 1.00 97.12 345 THR A CA 1
ATOM 2823 C C . THR A 1 345 ? 9.695 15.954 -22.235 1.00 97.12 345 THR A C 1
ATOM 2825 O O . THR A 1 345 ? 9.384 17.144 -22.265 1.00 97.12 345 THR A O 1
ATOM 2828 N N . GLU A 1 346 ? 9.688 15.173 -23.316 1.00 96.00 346 GLU A N 1
ATOM 2829 C CA . GLU A 1 346 ? 9.471 15.639 -24.687 1.00 96.00 346 GLU A CA 1
ATOM 2830 C C . GLU A 1 346 ? 8.749 14.596 -25.549 1.00 96.00 346 GLU A C 1
ATOM 2832 O O . GLU A 1 346 ? 8.717 13.413 -25.207 1.00 96.00 346 GLU A O 1
ATOM 2837 N N . GLU A 1 347 ? 8.201 15.050 -26.676 1.00 94.12 347 GLU A N 1
ATOM 2838 C CA . GLU A 1 347 ? 7.746 14.206 -27.784 1.00 94.12 347 GLU A CA 1
ATOM 2839 C C . GLU A 1 347 ? 8.866 14.166 -28.832 1.00 94.12 347 GLU A C 1
ATOM 2841 O O . GLU A 1 347 ? 9.112 15.152 -29.526 1.00 94.12 347 GLU A O 1
ATOM 2846 N N . ASN A 1 348 ? 9.605 13.058 -28.894 1.00 94.25 348 ASN A N 1
ATOM 2847 C CA . ASN A 1 348 ? 10.677 12.848 -29.864 1.00 94.25 348 ASN A CA 1
ATOM 2848 C C . ASN A 1 348 ? 10.676 11.385 -30.316 1.00 94.25 348 ASN A C 1
ATOM 2850 O O . ASN A 1 348 ? 11.398 10.544 -29.771 1.00 94.25 348 ASN A O 1
ATOM 2854 N N . ASP A 1 349 ? 9.837 11.099 -31.309 1.00 92.00 349 ASP A N 1
ATOM 2855 C CA . ASP A 1 349 ? 9.684 9.758 -31.867 1.00 92.00 349 ASP A CA 1
ATOM 2856 C C . ASP A 1 349 ? 11.005 9.243 -32.456 1.00 92.00 349 ASP A C 1
ATOM 2858 O O . ASP A 1 349 ? 11.370 8.098 -32.215 1.00 92.00 349 ASP A O 1
ATOM 2862 N N . GLU A 1 350 ? 11.784 10.084 -33.141 1.00 94.25 350 GLU A N 1
ATOM 2863 C CA . GLU A 1 350 ? 13.074 9.674 -33.714 1.00 94.25 350 GLU A CA 1
ATOM 2864 C C . GLU A 1 350 ? 14.003 9.082 -32.643 1.00 94.25 350 GLU A C 1
ATOM 2866 O O . GLU A 1 350 ? 14.477 7.954 -32.788 1.00 94.25 350 GLU A O 1
ATOM 2871 N N . ALA A 1 351 ? 14.175 9.783 -31.517 1.00 95.88 351 ALA A N 1
ATOM 2872 C CA . ALA A 1 351 ? 14.986 9.297 -30.403 1.00 95.88 351 ALA A CA 1
ATOM 2873 C C . ALA A 1 351 ? 14.364 8.085 -29.691 1.00 95.88 351 ALA A C 1
ATOM 2875 O O . ALA A 1 351 ? 15.085 7.216 -29.199 1.00 95.88 351 ALA A O 1
ATOM 2876 N N . LEU A 1 352 ? 13.031 8.012 -29.604 1.00 96.06 352 LEU A N 1
ATOM 2877 C CA . LEU A 1 352 ? 12.352 6.894 -28.951 1.00 96.06 352 LEU A CA 1
ATOM 2878 C C . LEU A 1 352 ? 12.464 5.598 -29.761 1.00 96.06 352 LEU A C 1
ATOM 2880 O O . LEU A 1 352 ? 12.659 4.535 -29.172 1.00 96.06 352 LEU A O 1
ATOM 2884 N N . PHE A 1 353 ? 12.345 5.674 -31.086 1.00 95.56 353 PHE A N 1
ATOM 2885 C CA . PHE A 1 353 ? 12.315 4.518 -31.987 1.00 95.56 353 PHE A CA 1
ATOM 2886 C C . PHE A 1 353 ? 13.691 4.147 -32.558 1.00 95.56 353 PHE A C 1
ATOM 2888 O O . PHE A 1 353 ? 13.822 3.085 -33.166 1.00 95.56 353 PHE A O 1
ATOM 2895 N N . GLU A 1 354 ? 14.731 4.959 -32.345 1.00 96.75 354 GLU A N 1
ATOM 2896 C CA . GLU A 1 354 ? 16.075 4.716 -32.879 1.00 96.75 354 GLU A CA 1
ATOM 2897 C C . GLU A 1 354 ? 16.562 3.284 -32.593 1.00 96.75 354 GLU A C 1
ATOM 2899 O O . GLU A 1 354 ? 16.768 2.889 -31.439 1.00 96.75 354 GLU A O 1
ATOM 2904 N N . GLY A 1 355 ? 16.782 2.495 -33.649 1.00 93.88 355 GLY A N 1
ATOM 2905 C CA . GLY A 1 355 ? 17.284 1.121 -33.548 1.00 93.88 355 GLY A CA 1
ATOM 2906 C C . GLY A 1 355 ? 16.331 0.135 -32.859 1.00 93.88 355 GLY A C 1
ATOM 2907 O O . GLY A 1 355 ? 16.801 -0.874 -32.334 1.00 93.88 355 GLY A O 1
ATOM 2908 N N . ILE A 1 356 ? 15.027 0.429 -32.819 1.00 93.69 356 ILE A N 1
ATOM 2909 C CA . ILE A 1 356 ? 13.973 -0.475 -32.349 1.00 93.69 356 ILE A CA 1
ATOM 2910 C C . ILE A 1 356 ? 13.085 -0.847 -33.538 1.00 93.69 356 ILE A C 1
ATOM 2912 O O . ILE A 1 356 ? 12.523 0.021 -34.199 1.00 93.69 356 ILE A O 1
ATOM 2916 N N . ASP A 1 357 ? 12.917 -2.146 -33.776 1.00 91.62 357 ASP A N 1
ATOM 2917 C CA . ASP A 1 357 ? 11.918 -2.656 -34.717 1.00 91.62 357 ASP A CA 1
ATOM 2918 C C . ASP A 1 357 ? 10.559 -2.748 -34.007 1.00 91.62 357 ASP A C 1
ATOM 2920 O O . ASP A 1 357 ? 10.253 -3.739 -33.339 1.00 91.62 357 ASP A O 1
ATOM 2924 N N . ALA A 1 358 ? 9.797 -1.653 -34.057 1.00 92.06 358 ALA A N 1
ATOM 2925 C CA . ALA A 1 358 ? 8.481 -1.546 -33.441 1.00 92.06 358 ALA A CA 1
ATOM 2926 C C . ALA A 1 358 ? 7.375 -1.565 -34.502 1.00 92.06 358 ALA A C 1
ATOM 2928 O O . ALA A 1 358 ? 7.413 -0.804 -35.468 1.00 92.06 358 ALA A O 1
ATOM 2929 N N . GLN A 1 359 ? 6.350 -2.389 -34.291 1.00 91.12 359 GLN A N 1
ATOM 2930 C CA . GLN A 1 359 ? 5.239 -2.547 -35.231 1.00 91.12 359 GLN A CA 1
ATOM 2931 C C . GLN A 1 359 ? 3.939 -2.027 -34.629 1.00 91.12 359 GLN A C 1
ATOM 2933 O O . GLN A 1 359 ? 3.590 -2.363 -33.502 1.00 91.12 359 GLN A O 1
ATOM 2938 N N . TRP A 1 360 ? 3.198 -1.206 -35.370 1.00 91.69 360 TRP A N 1
ATOM 2939 C CA . TRP A 1 360 ? 1.911 -0.705 -34.896 1.00 91.69 360 TRP A CA 1
ATOM 2940 C C . TRP A 1 360 ? 0.823 -1.778 -35.011 1.00 91.69 360 TRP A C 1
ATOM 2942 O O . TRP A 1 360 ? 0.547 -2.274 -36.103 1.00 91.69 360 TRP A O 1
ATOM 2952 N N . ASN A 1 361 ? 0.164 -2.091 -33.897 1.00 87.38 361 ASN A N 1
ATOM 2953 C CA . ASN A 1 361 ? -0.928 -3.055 -33.833 1.00 87.38 361 ASN A CA 1
ATOM 2954 C C . ASN A 1 361 ? -2.202 -2.402 -33.282 1.00 87.38 361 ASN A C 1
ATOM 2956 O O . ASN A 1 361 ? -2.293 -2.106 -32.091 1.00 87.38 361 ASN A O 1
ATOM 2960 N N . ILE A 1 362 ? -3.201 -2.211 -34.151 1.00 86.25 362 ILE A N 1
ATOM 2961 C CA . ILE A 1 362 ? -4.484 -1.569 -33.821 1.00 86.25 362 ILE A CA 1
ATOM 2962 C C . ILE A 1 362 ? -5.450 -2.476 -33.041 1.00 86.25 362 ILE A C 1
ATOM 2964 O O . ILE A 1 362 ? -6.357 -1.977 -32.375 1.00 86.25 362 ILE A O 1
ATOM 2968 N N . GLU A 1 363 ? -5.271 -3.798 -33.109 1.00 83.19 363 GLU A N 1
ATOM 2969 C CA . GLU A 1 363 ? -6.194 -4.769 -32.510 1.00 83.19 363 GLU A CA 1
ATOM 2970 C C . GLU A 1 363 ? -5.959 -4.969 -31.012 1.00 83.19 363 GLU A C 1
ATOM 2972 O O . GLU A 1 363 ? -6.852 -5.438 -30.300 1.00 83.19 363 GLU A O 1
ATOM 2977 N N . LYS A 1 364 ? -4.767 -4.615 -30.517 1.00 80.25 364 LYS A N 1
ATOM 2978 C CA . LYS A 1 364 ? -4.450 -4.686 -29.092 1.00 80.25 364 LYS A CA 1
ATOM 2979 C C . LYS A 1 364 ? -5.200 -3.609 -28.314 1.00 80.25 364 LYS A C 1
ATOM 2981 O O . LYS A 1 364 ? -5.179 -2.422 -28.649 1.00 80.25 364 LYS A O 1
ATOM 2986 N N . VAL A 1 365 ? -5.825 -4.049 -27.229 1.00 77.38 365 VAL A N 1
ATOM 2987 C CA . VAL A 1 365 ? -6.623 -3.245 -26.313 1.00 77.38 365 VAL A CA 1
ATOM 2988 C C . VAL A 1 365 ? -6.047 -3.369 -24.908 1.00 77.38 365 VAL A C 1
ATOM 2990 O O . VAL A 1 365 ? -5.864 -4.464 -24.375 1.00 77.38 365 VAL A O 1
ATOM 2993 N N . CYS A 1 366 ? -5.818 -2.232 -24.268 1.00 72.31 366 CYS A N 1
ATOM 2994 C CA . CYS A 1 366 ? -5.508 -2.164 -22.849 1.00 72.31 366 CYS A CA 1
ATOM 2995 C C . CYS A 1 366 ? -6.685 -1.525 -22.110 1.00 72.31 366 CYS A C 1
ATOM 2997 O O . CYS A 1 366 ? -7.198 -0.484 -22.528 1.00 72.31 366 CYS A O 1
ATOM 2999 N N . VAL A 1 367 ? -7.119 -2.152 -21.019 1.00 67.81 367 VAL A N 1
ATOM 3000 C CA . VAL A 1 367 ? -8.168 -1.633 -20.141 1.00 67.81 367 VAL A CA 1
ATOM 3001 C C . VAL A 1 367 ? -7.546 -1.272 -18.797 1.00 67.81 367 VAL A C 1
ATOM 3003 O O . VAL A 1 367 ? -7.054 -2.118 -18.047 1.00 67.81 367 VAL A O 1
ATOM 3006 N N . SER A 1 368 ? -7.560 0.029 -18.530 1.00 69.44 368 SER A N 1
ATOM 3007 C CA . SER A 1 368 ? -7.204 0.657 -17.259 1.00 69.44 368 SER A CA 1
ATOM 3008 C C . SER A 1 368 ? -8.448 1.377 -16.717 1.00 69.44 368 SER A C 1
ATOM 3010 O O . SER A 1 368 ? -9.555 0.857 -16.814 1.00 69.44 368 SER A O 1
ATOM 3012 N N . GLU A 1 369 ? -8.294 2.610 -16.233 1.00 63.78 369 GLU A N 1
ATOM 3013 C CA . GLU A 1 369 ? -9.375 3.583 -16.013 1.00 63.78 369 GLU A CA 1
ATOM 3014 C C . GLU A 1 369 ? -10.106 3.967 -17.318 1.00 63.78 369 GLU A C 1
ATOM 3016 O O . GLU A 1 369 ? -11.200 4.524 -17.293 1.00 63.78 369 GLU A O 1
ATOM 3021 N N . SER A 1 370 ? -9.505 3.691 -18.479 1.00 66.06 370 SER A N 1
ATOM 3022 C CA . SER A 1 370 ? -10.069 3.912 -19.813 1.00 66.06 370 SER A CA 1
ATOM 3023 C C . SER A 1 370 ? -9.616 2.814 -20.780 1.00 66.06 370 SER A C 1
ATOM 3025 O O . SER A 1 370 ? -8.644 2.097 -20.517 1.00 66.06 370 SER A O 1
ATOM 3027 N N . ARG A 1 371 ? -10.346 2.657 -21.893 1.00 76.31 371 ARG A N 1
ATOM 3028 C CA . ARG A 1 371 ? -10.007 1.716 -22.967 1.00 76.31 371 ARG A CA 1
ATOM 3029 C C . ARG A 1 371 ? -9.069 2.393 -23.962 1.00 76.31 371 ARG A C 1
ATOM 3031 O O . ARG A 1 371 ? -9.445 3.376 -24.593 1.00 76.31 371 ARG A O 1
ATOM 3038 N N . HIS A 1 372 ? -7.887 1.822 -24.125 1.00 77.00 372 HIS A N 1
ATOM 3039 C CA . HIS A 1 372 ? -6.857 2.285 -25.046 1.00 77.00 372 HIS A CA 1
ATOM 3040 C C . HIS A 1 372 ? -6.685 1.256 -26.161 1.00 77.00 372 HIS A C 1
ATOM 3042 O O . HIS A 1 372 ? -6.521 0.070 -25.875 1.0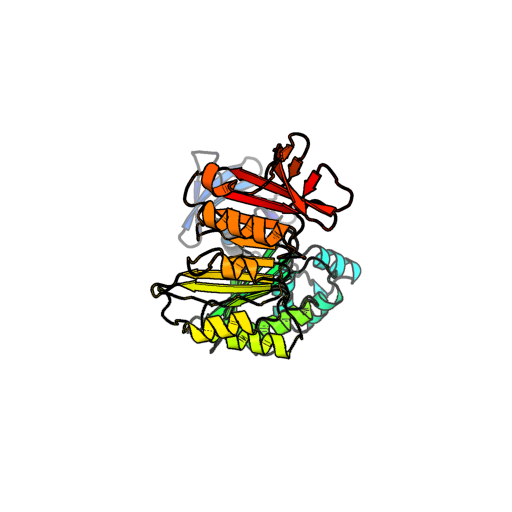0 77.00 372 HIS A O 1
ATOM 3048 N N . ASN A 1 373 ? -6.747 1.705 -27.414 1.00 82.62 373 ASN A N 1
ATOM 3049 C CA . ASN A 1 373 ? -6.541 0.862 -28.592 1.00 82.62 373 ASN A CA 1
ATOM 3050 C C . ASN A 1 373 ? -5.247 1.291 -29.291 1.00 82.62 373 ASN A C 1
ATOM 3052 O O . ASN A 1 373 ? -4.928 2.484 -29.302 1.00 82.62 373 ASN A O 1
ATOM 3056 N N . GLY A 1 374 ? -4.569 0.342 -29.932 1.00 85.88 374 GLY A N 1
ATOM 3057 C CA . GLY A 1 374 ? -3.382 0.630 -30.731 1.00 85.88 374 GLY A CA 1
ATOM 3058 C C . GLY A 1 374 ? -2.109 0.731 -29.899 1.00 85.88 374 GLY A C 1
ATOM 3059 O O . GLY A 1 374 ? -1.979 1.628 -29.072 1.00 85.88 374 GLY A O 1
ATOM 3060 N N . PHE A 1 375 ? -1.158 -0.171 -30.133 1.00 91.00 375 PHE A N 1
ATOM 3061 C CA . PHE A 1 375 ? 0.134 -0.180 -29.446 1.00 91.00 375 PHE A CA 1
ATOM 3062 C C . PHE A 1 375 ? 1.272 -0.399 -30.435 1.00 91.00 375 PHE A C 1
ATOM 3064 O O . PHE A 1 375 ? 1.122 -1.144 -31.401 1.00 91.00 375 PHE A O 1
ATOM 3071 N N . PHE A 1 376 ? 2.426 0.206 -30.157 1.00 92.94 376 PHE A N 1
ATOM 3072 C CA . PHE A 1 376 ? 3.678 -0.195 -30.787 1.00 92.94 376 PHE A CA 1
ATOM 3073 C C . PHE A 1 376 ? 4.188 -1.455 -30.096 1.00 92.94 376 PHE A C 1
ATOM 3075 O O . PHE A 1 376 ? 4.433 -1.444 -28.891 1.00 92.94 376 PHE A O 1
ATOM 3082 N N . GLU A 1 377 ? 4.318 -2.544 -30.842 1.00 93.31 377 GLU A N 1
ATOM 3083 C CA . GLU A 1 377 ? 4.776 -3.830 -30.340 1.00 93.31 377 GLU A CA 1
ATOM 3084 C C . GLU A 1 377 ? 6.259 -4.036 -30.615 1.00 93.31 377 GLU A C 1
ATOM 3086 O O . GLU A 1 377 ? 6.744 -3.781 -31.716 1.00 93.31 377 GLU A O 1
ATOM 3091 N N . VAL A 1 378 ? 6.962 -4.540 -29.604 1.00 94.06 378 VAL A N 1
ATOM 3092 C CA . VAL A 1 378 ? 8.347 -4.999 -29.692 1.00 94.06 378 VAL A CA 1
ATOM 3093 C C . VAL A 1 378 ? 8.432 -6.450 -29.255 1.00 94.06 378 VAL A C 1
ATOM 3095 O O . VAL A 1 378 ? 7.723 -6.903 -28.347 1.00 94.06 378 VAL A O 1
ATOM 3098 N N . PHE A 1 379 ? 9.331 -7.179 -29.903 1.00 92.19 379 PHE A N 1
ATOM 3099 C CA . PHE A 1 379 ? 9.470 -8.617 -29.739 1.00 92.19 379 PHE A CA 1
ATOM 3100 C C . PHE A 1 379 ? 10.772 -8.948 -29.038 1.00 92.19 379 PHE A C 1
ATOM 3102 O O . PHE A 1 379 ? 11.830 -8.393 -29.335 1.00 92.19 379 PHE A O 1
ATOM 3109 N N . ARG A 1 380 ? 10.689 -9.890 -28.106 1.00 91.38 380 ARG A N 1
ATOM 3110 C CA . ARG A 1 380 ? 11.841 -10.433 -27.407 1.00 91.38 380 ARG A CA 1
ATOM 3111 C C . ARG A 1 380 ? 12.175 -11.816 -27.946 1.00 91.38 380 ARG A C 1
ATOM 3113 O O . ARG A 1 380 ? 11.286 -12.585 -28.304 1.00 91.38 380 ARG A O 1
ATOM 3120 N N . SER A 1 381 ? 13.461 -12.154 -27.960 1.00 87.88 381 SER A N 1
ATOM 3121 C CA . SER A 1 381 ? 13.965 -13.431 -28.488 1.00 87.88 381 SER A CA 1
ATOM 3122 C C . SER A 1 381 ? 13.397 -14.673 -27.788 1.00 87.88 381 SER A C 1
ATOM 3124 O O . SER A 1 381 ? 13.392 -15.752 -28.374 1.00 87.88 381 SER A O 1
ATOM 3126 N N . ASP A 1 382 ? 12.876 -14.536 -26.565 1.00 86.38 382 ASP A N 1
ATOM 3127 C CA . ASP A 1 382 ? 12.210 -15.608 -25.818 1.00 86.38 382 ASP A CA 1
ATOM 3128 C C . ASP A 1 382 ? 10.717 -15.781 -26.163 1.00 86.38 382 ASP A C 1
ATOM 3130 O O . ASP A 1 382 ? 10.003 -16.509 -25.472 1.00 86.38 382 ASP A O 1
ATOM 3134 N N . GLY A 1 383 ? 10.235 -15.110 -27.214 1.00 86.31 383 GLY A N 1
ATOM 3135 C CA . GLY A 1 383 ? 8.861 -15.210 -27.709 1.00 86.31 383 GLY A CA 1
ATOM 3136 C C . GLY A 1 383 ? 7.852 -14.339 -26.960 1.00 86.31 383 GLY A C 1
ATOM 3137 O O . GLY A 1 383 ? 6.652 -14.461 -27.200 1.00 86.31 383 GLY A O 1
ATOM 3138 N N . ARG A 1 384 ? 8.297 -13.466 -26.047 1.00 89.88 384 ARG A N 1
ATOM 3139 C CA . ARG A 1 384 ? 7.413 -12.489 -25.399 1.00 89.88 384 ARG A CA 1
ATOM 3140 C C . ARG A 1 384 ? 7.262 -11.234 -26.248 1.00 89.88 384 ARG A C 1
ATOM 3142 O O . ARG A 1 384 ? 8.233 -10.737 -26.814 1.00 89.88 384 ARG A O 1
ATOM 3149 N N . THR A 1 385 ? 6.062 -10.670 -26.224 1.00 91.62 385 THR A N 1
ATOM 3150 C CA . THR A 1 385 ? 5.745 -9.396 -26.876 1.00 91.62 385 THR A CA 1
ATOM 3151 C C . THR A 1 385 ? 5.379 -8.364 -25.820 1.00 91.62 385 THR A C 1
ATOM 3153 O O . THR A 1 385 ? 4.671 -8.671 -24.857 1.00 91.62 385 THR A O 1
ATOM 3156 N N . ALA A 1 386 ? 5.853 -7.138 -25.998 1.00 92.00 386 ALA A N 1
ATOM 3157 C CA . ALA A 1 386 ? 5.417 -5.996 -25.211 1.00 92.00 386 ALA A CA 1
ATOM 3158 C C . ALA A 1 386 ? 4.856 -4.914 -26.125 1.00 92.00 386 ALA A C 1
ATOM 3160 O O . ALA A 1 386 ? 5.348 -4.724 -27.232 1.00 92.00 386 ALA A O 1
ATOM 3161 N N . GLY A 1 387 ? 3.834 -4.217 -25.643 1.00 92.19 387 GLY A N 1
ATOM 3162 C CA . GLY A 1 387 ? 3.247 -3.055 -26.288 1.00 92.19 387 GLY A CA 1
ATOM 3163 C C . GLY A 1 387 ? 3.591 -1.788 -25.517 1.00 92.19 387 GLY A C 1
ATOM 3164 O O . GLY A 1 387 ? 3.570 -1.786 -24.283 1.00 92.19 387 GLY A O 1
ATOM 3165 N N . PHE A 1 388 ? 3.860 -0.697 -26.222 1.00 92.50 388 PHE A N 1
ATOM 3166 C CA . PHE A 1 388 ? 3.974 0.622 -25.616 1.00 92.50 388 PHE A CA 1
ATOM 3167 C C . PHE A 1 388 ? 3.178 1.677 -26.372 1.00 92.50 388 PHE A C 1
ATOM 3169 O O . PHE A 1 388 ? 2.883 1.545 -27.561 1.00 92.50 388 PHE A O 1
ATOM 3176 N N . GLN A 1 389 ? 2.784 2.713 -25.639 1.00 90.12 389 GLN A N 1
ATOM 3177 C CA . GLN A 1 389 ? 1.992 3.815 -26.163 1.00 90.12 389 GLN A CA 1
ATOM 3178 C C . GLN A 1 389 ? 2.309 5.106 -25.415 1.00 90.12 389 GLN A C 1
ATOM 3180 O O . GLN A 1 389 ? 2.577 5.107 -24.208 1.00 90.12 389 GLN A O 1
ATOM 3185 N N . ILE A 1 390 ? 2.244 6.210 -26.152 1.00 89.00 390 ILE A N 1
ATOM 3186 C CA . ILE A 1 390 ? 2.476 7.553 -25.641 1.00 89.00 390 ILE A CA 1
ATOM 3187 C C . ILE A 1 390 ? 1.147 8.298 -25.651 1.00 89.00 390 ILE A C 1
ATOM 3189 O O . ILE A 1 390 ? 0.493 8.427 -26.681 1.00 89.00 390 ILE A O 1
ATOM 3193 N N . TYR A 1 391 ? 0.765 8.799 -24.485 1.00 86.25 391 TYR A N 1
ATOM 3194 C CA . TYR A 1 391 ? -0.316 9.757 -24.301 1.00 86.25 391 TYR A CA 1
ATOM 3195 C C . TYR A 1 391 ? 0.291 10.961 -23.613 1.00 86.25 391 TYR A C 1
ATOM 3197 O O . TYR A 1 391 ? 0.210 11.062 -22.388 1.00 86.25 391 TYR A O 1
ATOM 3205 N N . PHE A 1 392 ? 1.003 11.797 -24.371 1.00 86.38 392 PHE A N 1
ATOM 3206 C CA . PHE A 1 392 ? 1.892 12.796 -23.791 1.00 86.38 392 PHE A CA 1
ATOM 3207 C C . PHE A 1 392 ? 1.190 13.604 -22.674 1.00 86.38 392 PHE A C 1
ATOM 3209 O O . PHE A 1 392 ? 0.067 14.076 -22.856 1.00 86.38 392 PHE A O 1
ATOM 3216 N N . PRO A 1 393 ? 1.806 13.725 -21.481 1.00 92.88 393 PRO A N 1
ATOM 3217 C CA . PRO A 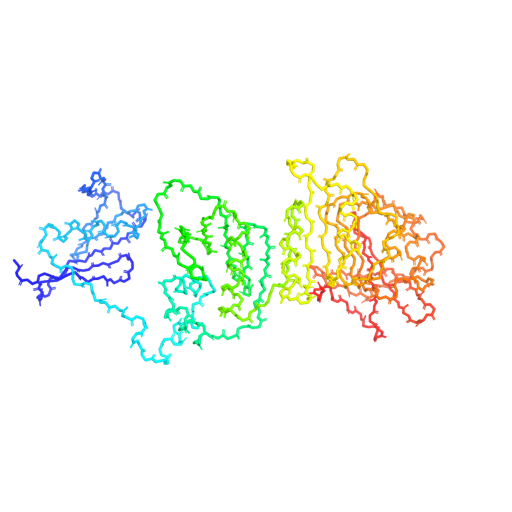1 393 ? 3.184 13.357 -21.157 1.00 92.88 393 PRO A CA 1
ATOM 3218 C C . PRO A 1 393 ? 3.371 11.921 -20.651 1.00 92.88 393 PRO A C 1
ATOM 3220 O O . PRO A 1 393 ? 4.419 11.630 -20.101 1.00 92.88 393 PRO A O 1
ATOM 3223 N N . PHE A 1 394 ? 2.392 11.028 -20.731 1.00 91.56 394 PHE A N 1
ATOM 3224 C CA . PHE A 1 394 ? 2.484 9.672 -20.186 1.00 91.56 394 PHE A CA 1
ATOM 3225 C C . PHE A 1 394 ? 3.074 8.683 -21.194 1.00 91.56 394 PHE A C 1
ATOM 3227 O O . PHE A 1 394 ? 2.618 8.609 -22.331 1.00 91.56 394 PHE A O 1
ATOM 3234 N N . PHE A 1 395 ? 4.033 7.876 -20.743 1.00 93.62 395 PHE A N 1
ATOM 3235 C CA . PHE A 1 395 ? 4.540 6.718 -21.473 1.00 93.62 395 PHE A CA 1
ATOM 3236 C C . PHE A 1 395 ? 4.139 5.446 -20.731 1.00 93.62 395 PHE A C 1
ATOM 3238 O O . PHE A 1 395 ? 4.382 5.299 -19.526 1.00 93.62 395 PHE A O 1
ATOM 3245 N N . TRP A 1 396 ? 3.503 4.545 -21.467 1.00 91.75 396 TRP A N 1
ATOM 3246 C CA . TRP A 1 396 ? 3.032 3.260 -20.980 1.00 91.75 396 TRP A CA 1
ATOM 3247 C C . TRP A 1 396 ? 3.732 2.137 -21.716 1.00 91.75 396 TRP A C 1
ATOM 3249 O O . TRP A 1 396 ? 3.828 2.169 -22.937 1.00 91.75 396 TRP A O 1
ATOM 3259 N N . PHE A 1 397 ? 4.141 1.118 -20.972 1.00 92.81 397 PHE A N 1
ATOM 3260 C CA . PHE A 1 397 ? 4.719 -0.109 -21.499 1.00 92.81 397 PHE A CA 1
ATOM 3261 C C . PHE A 1 397 ? 4.124 -1.303 -20.748 1.00 92.81 397 PHE A C 1
ATOM 3263 O O . PHE A 1 397 ? 4.121 -1.344 -19.513 1.00 92.81 397 PHE A O 1
ATOM 3270 N N . GLY A 1 398 ? 3.599 -2.273 -21.490 1.00 90.88 398 GLY A N 1
ATOM 3271 C CA . GLY A 1 398 ? 2.951 -3.466 -20.960 1.00 90.88 398 GLY A CA 1
ATOM 3272 C C . GLY A 1 398 ? 3.448 -4.725 -21.658 1.00 90.88 398 GLY A C 1
ATOM 3273 O O . GLY A 1 398 ? 3.590 -4.744 -22.875 1.00 90.88 398 GLY A O 1
ATOM 3274 N N . VAL A 1 399 ? 3.706 -5.788 -20.898 1.00 90.44 399 VAL A N 1
ATOM 3275 C CA . VAL A 1 399 ? 4.109 -7.087 -21.463 1.00 90.44 399 VAL A CA 1
ATOM 3276 C C . VAL A 1 399 ? 2.874 -7.958 -21.630 1.00 90.44 399 VAL A C 1
ATOM 3278 O O . VAL A 1 399 ? 2.206 -8.273 -20.640 1.00 90.44 399 VAL A O 1
ATOM 3281 N N . TRP A 1 400 ? 2.578 -8.366 -22.864 1.00 85.75 400 TRP A N 1
ATOM 3282 C CA . TRP A 1 400 ? 1.388 -9.155 -23.154 1.00 85.75 400 TRP A CA 1
ATOM 3283 C C . TRP A 1 400 ? 1.477 -10.555 -22.527 1.00 85.75 400 TRP A C 1
ATOM 3285 O O . TRP A 1 400 ? 2.569 -11.119 -22.379 1.00 85.75 400 TRP A O 1
ATOM 3295 N N . PRO A 1 401 ? 0.339 -11.153 -22.141 1.00 77.94 401 PRO A N 1
ATOM 3296 C CA . PRO A 1 401 ? 0.304 -12.532 -21.687 1.00 77.94 401 PRO A CA 1
ATOM 3297 C C . PRO A 1 401 ? 0.722 -13.482 -22.821 1.00 77.94 401 PRO A C 1
ATOM 3299 O O . PRO A 1 401 ? 0.500 -13.201 -23.995 1.00 77.94 401 PRO A O 1
ATOM 3302 N N . ILE A 1 402 ? 1.305 -14.630 -22.464 1.00 71.12 402 ILE A N 1
ATOM 3303 C CA . ILE A 1 402 ? 1.861 -15.605 -23.425 1.00 71.12 402 ILE A CA 1
ATOM 3304 C C . ILE A 1 402 ? 0.789 -16.178 -24.368 1.00 71.12 402 ILE A C 1
ATOM 3306 O O . ILE A 1 402 ? 1.100 -16.557 -25.491 1.00 71.12 402 ILE A O 1
ATOM 3310 N N . ASP A 1 403 ? -0.479 -16.204 -23.954 1.00 69.94 403 ASP A N 1
ATOM 3311 C CA . ASP A 1 403 ? -1.597 -16.624 -24.808 1.00 69.94 403 ASP A CA 1
ATOM 3312 C C . ASP A 1 403 ? -2.026 -15.553 -25.829 1.00 69.94 403 ASP A C 1
ATOM 3314 O O . ASP A 1 403 ? -3.037 -15.707 -26.509 1.00 69.94 403 ASP A O 1
ATOM 3318 N N . ASN A 1 404 ? -1.237 -14.480 -25.946 1.00 62.00 404 ASN A N 1
ATOM 3319 C CA . ASN A 1 404 ? -1.324 -13.429 -26.949 1.00 62.00 404 ASN A CA 1
ATOM 3320 C C . ASN A 1 404 ? -2.701 -12.759 -27.041 1.00 62.00 404 ASN A C 1
ATOM 3322 O O . ASN A 1 404 ? -3.087 -12.246 -28.093 1.00 62.00 404 ASN A O 1
ATOM 3326 N N . ARG A 1 405 ? -3.443 -12.733 -25.924 1.00 68.38 405 ARG A N 1
ATOM 3327 C CA . ARG A 1 405 ? -4.739 -12.055 -25.845 1.00 68.38 405 ARG A CA 1
ATOM 3328 C C . ARG A 1 405 ? -4.624 -10.616 -26.329 1.00 68.38 405 ARG A C 1
ATOM 3330 O O . ARG A 1 405 ? -3.638 -9.920 -26.079 1.00 68.38 405 ARG A O 1
ATOM 3337 N N . ASN A 1 406 ? -5.685 -10.161 -26.983 1.00 68.38 406 ASN A N 1
ATOM 3338 C CA . ASN A 1 406 ? -5.813 -8.780 -27.435 1.00 68.38 406 ASN A CA 1
ATOM 3339 C C . ASN A 1 406 ? -6.269 -7.834 -26.319 1.00 68.38 406 ASN A C 1
ATOM 3341 O O . ASN A 1 406 ? -6.433 -6.652 -26.573 1.00 68.38 406 ASN A O 1
ATOM 3345 N N . LEU A 1 407 ? -6.473 -8.339 -25.098 1.00 65.00 407 LEU A N 1
ATOM 3346 C CA . LEU A 1 407 ? -6.910 -7.565 -23.944 1.00 65.00 407 LEU A CA 1
ATOM 3347 C C . LEU A 1 407 ? -5.903 -7.695 -22.800 1.00 65.00 407 LEU A C 1
ATOM 3349 O O . LEU A 1 407 ? -5.601 -8.809 -22.364 1.00 65.00 407 LEU A O 1
ATOM 3353 N N . PHE A 1 408 ? -5.439 -6.559 -22.284 1.00 68.19 408 PHE A N 1
ATOM 3354 C CA . PHE A 1 408 ? -4.623 -6.478 -21.074 1.00 68.19 408 PHE A CA 1
ATOM 3355 C C . PHE A 1 408 ? -5.315 -5.624 -20.014 1.00 68.19 408 PHE A C 1
ATOM 3357 O O . PHE A 1 408 ? -5.662 -4.475 -20.275 1.00 68.19 408 PHE A O 1
ATOM 3364 N N . GLU A 1 409 ? -5.523 -6.186 -18.824 1.00 64.19 409 GLU A N 1
ATOM 3365 C CA . GLU A 1 409 ? -6.180 -5.504 -17.706 1.00 64.19 409 GLU A CA 1
ATOM 3366 C C . GLU A 1 409 ? -5.150 -5.027 -16.679 1.00 64.19 409 GLU A C 1
ATOM 3368 O O . GLU A 1 409 ? -4.425 -5.820 -16.072 1.00 64.19 409 GLU A O 1
ATOM 3373 N N . LEU A 1 410 ? -5.105 -3.712 -16.464 1.00 59.97 410 LEU A N 1
ATOM 3374 C CA . LEU A 1 410 ? -4.171 -3.068 -15.537 1.00 59.97 410 LEU A CA 1
ATOM 3375 C C . LEU A 1 410 ? -4.669 -3.047 -14.081 1.00 59.97 410 LEU A C 1
ATOM 3377 O O . LEU A 1 410 ? -3.870 -2.845 -13.168 1.00 59.97 410 LEU A O 1
ATOM 3381 N N . GLY A 1 411 ? -5.962 -3.300 -13.843 1.00 48.56 411 GLY A N 1
ATOM 3382 C CA . GLY A 1 411 ? -6.622 -3.156 -12.535 1.00 48.56 411 GLY A CA 1
ATOM 3383 C C . GLY A 1 411 ? -6.285 -4.209 -11.467 1.00 48.56 411 GLY A C 1
ATOM 3384 O O . GLY A 1 411 ? -6.908 -4.210 -10.410 1.00 48.56 411 GLY A O 1
ATOM 3385 N N . VAL A 1 412 ? -5.335 -5.118 -11.718 1.00 40.25 412 VAL A N 1
ATOM 3386 C CA . VAL A 1 412 ? -5.139 -6.342 -10.909 1.00 40.25 412 VAL A CA 1
ATOM 3387 C C . VAL A 1 412 ? -3.868 -6.314 -10.029 1.00 40.25 412 VAL A C 1
ATOM 3389 O O . VAL A 1 412 ? -3.565 -7.306 -9.364 1.00 40.25 412 VAL A O 1
ATOM 3392 N N . PHE A 1 413 ? -3.105 -5.211 -9.973 1.00 42.41 413 PHE A N 1
ATOM 3393 C CA . PHE A 1 413 ? -1.765 -5.204 -9.345 1.00 42.41 413 PHE A CA 1
ATOM 3394 C C . PHE A 1 413 ? -1.609 -4.411 -8.046 1.00 42.41 413 PHE A C 1
ATOM 3396 O O . PHE A 1 413 ? -1.953 -3.216 -7.984 1.00 42.41 413 PHE A O 1
#